Protein AF-A0A7S4SN49-F1 (afdb_monomer_lite)

Sequence (552 aa):
RKALPMAQGAEEVRGGGGTASRRRGAMGKAAPLRKKTCARKAKRVRNAGQGALKGPVGSDGYFSGRSQPSATVRGKREAAAALRKGSLVLEVEGHFLQVPLRQRLKFLDACPGRTTAAAERYDGYKGSGNLKEALSAGALPDDLYYDVKKGALAFVPKLVAKTARGPLPVSKWPPGVRVDDAPRPWWLPEDWAYGMKTTCKSKLKAYIAPNARIYYHRPVIEMIVQQQLGGLDGMVEWARAQISQGRDWSGRPLRTQSDARLFACLSKQERACLPEVEEFHFCVVSARRATERTGIRGIVNVQSRLVAAGARPRWYVDEASVEDYRRLGLDAVAGGRLTPSRNRALADAQRRGKACVQISDDISRWEYHKGNLQELSGIDANEKLRQANEAARSKDRIVVSPVAAARFLLAKMRAAEGRPRLGGVFPTGNAALSLLTEAVSTQGFILGDFFVHDRSPCRFDESMTLKEDYDFTCSHLAEHGAVLRCNRLIIHVAHETNSGGAVSVRDSKGNKERENIAILMRKWPGVFRPHGTRGSEQVLMRWPGRAACRGA

Structure (mmCIF, N/CA/C/O backbone):
data_AF-A0A7S4SN49-F1
#
_entry.id   AF-A0A7S4SN49-F1
#
loop_
_atom_site.group_PDB
_atom_site.id
_atom_site.type_symbol
_atom_site.label_atom_id
_atom_site.label_alt_id
_atom_site.label_comp_id
_atom_site.label_asym_id
_atom_site.label_entity_id
_atom_site.label_seq_id
_atom_site.pdbx_PDB_ins_code
_atom_site.Cartn_x
_atom_site.Cartn_y
_atom_site.Cartn_z
_atom_site.occupancy
_atom_site.B_iso_or_equiv
_atom_site.auth_seq_id
_atom_site.auth_comp_id
_atom_site.auth_asym_id
_atom_site.auth_atom_id
_atom_site.pdbx_PDB_model_num
ATOM 1 N N . ARG A 1 1 ? -48.901 -7.423 55.757 1.00 39.66 1 ARG A N 1
ATOM 2 C CA . ARG A 1 1 ? -47.589 -7.912 56.247 1.00 39.66 1 ARG A CA 1
ATOM 3 C C . ARG A 1 1 ? -46.543 -6.888 55.809 1.00 39.66 1 ARG A C 1
ATOM 5 O O . ARG A 1 1 ? -46.437 -6.664 54.617 1.00 39.66 1 ARG A O 1
ATOM 12 N N . LYS A 1 2 ? -45.961 -6.212 56.815 1.00 36.50 2 LYS A N 1
ATOM 13 C CA . LYS A 1 2 ? -44.822 -5.260 56.891 1.00 36.50 2 LYS A CA 1
ATOM 14 C C . LYS A 1 2 ? -44.144 -4.873 55.557 1.00 36.50 2 LYS A C 1
ATOM 16 O O . LYS A 1 2 ? -43.709 -5.760 54.842 1.00 36.50 2 LYS A O 1
ATOM 21 N N . ALA A 1 3 ? -44.164 -3.611 55.120 1.00 30.80 3 ALA A N 1
ATOM 22 C CA . ALA A 1 3 ? -43.539 -2.383 55.663 1.00 30.80 3 ALA A CA 1
ATOM 23 C C . ALA A 1 3 ? -42.054 -2.203 55.253 1.00 30.80 3 ALA A C 1
ATOM 25 O O . ALA A 1 3 ? -41.205 -3.015 55.603 1.00 30.80 3 ALA A O 1
ATOM 26 N N . LEU A 1 4 ? -41.817 -1.103 54.519 1.00 35.59 4 LEU A N 1
ATOM 27 C CA . LEU A 1 4 ? -40.585 -0.301 54.307 1.00 35.59 4 LEU A CA 1
ATOM 28 C C . LEU A 1 4 ? -39.790 -0.047 55.627 1.00 35.59 4 LEU A C 1
ATOM 30 O O . LEU A 1 4 ? -40.409 -0.257 56.674 1.00 35.59 4 LEU A O 1
ATOM 34 N N . PRO A 1 5 ? -38.517 0.464 55.656 1.00 53.94 5 PRO A N 1
ATOM 35 C CA . PRO A 1 5 ? -38.106 1.690 54.937 1.00 53.94 5 PRO A CA 1
ATOM 36 C C . PRO A 1 5 ? -36.611 1.982 54.600 1.00 53.94 5 PRO A C 1
ATOM 38 O O . PRO A 1 5 ? -35.677 1.316 55.025 1.00 53.94 5 PRO A O 1
ATOM 41 N N . MET A 1 6 ? -36.483 3.045 53.788 1.00 34.06 6 MET A N 1
ATOM 42 C CA . MET A 1 6 ? -35.529 4.179 53.714 1.00 34.06 6 MET A CA 1
ATOM 43 C C . MET A 1 6 ? -34.197 4.225 54.496 1.00 34.06 6 MET A C 1
ATOM 45 O O . MET A 1 6 ? -34.177 4.016 55.702 1.00 34.06 6 MET A O 1
ATOM 49 N N . ALA A 1 7 ? -33.166 4.763 53.818 1.00 29.58 7 ALA A N 1
ATOM 50 C CA . ALA A 1 7 ? -32.324 5.932 54.191 1.00 29.58 7 ALA A CA 1
ATOM 51 C C . ALA A 1 7 ? -31.452 6.293 52.952 1.00 29.58 7 ALA A C 1
ATOM 53 O O . ALA A 1 7 ? -30.871 5.389 52.361 1.00 29.58 7 ALA A O 1
ATOM 54 N N . GLN A 1 8 ? -31.501 7.469 52.306 1.00 31.17 8 GLN A N 1
ATOM 55 C CA . GLN A 1 8 ? -31.096 8.843 52.678 1.00 31.17 8 GLN A CA 1
ATOM 56 C C . GLN A 1 8 ? -29.626 9.024 53.106 1.00 31.17 8 GLN A C 1
ATOM 58 O O . GLN A 1 8 ? -29.191 8.426 54.082 1.00 31.17 8 GLN A O 1
ATOM 63 N N . GLY A 1 9 ? -28.920 9.947 52.430 1.00 28.75 9 GLY A N 1
ATOM 64 C CA . GLY A 1 9 ? -27.740 10.628 52.978 1.00 28.75 9 GLY A CA 1
ATOM 65 C C . GLY A 1 9 ? -26.791 11.281 51.959 1.00 28.75 9 GLY A C 1
ATOM 66 O O . GLY A 1 9 ? -26.112 10.563 51.237 1.00 28.75 9 GLY A O 1
ATOM 67 N N . ALA A 1 10 ? -26.687 12.618 52.041 1.00 29.94 10 ALA A N 1
ATOM 68 C CA . ALA A 1 10 ? -25.580 13.504 51.631 1.00 29.94 10 ALA A CA 1
ATOM 69 C C . ALA A 1 10 ? -25.472 13.951 50.150 1.00 29.94 10 ALA A C 1
ATOM 71 O O . ALA A 1 10 ? -25.530 13.146 49.232 1.00 29.94 10 ALA A O 1
ATOM 72 N N . GLU A 1 11 ? -25.225 15.220 49.813 1.00 29.44 11 GLU A N 1
ATOM 73 C CA . GLU A 1 11 ? -25.285 16.499 50.536 1.00 29.44 11 GLU A CA 1
ATOM 74 C C . GLU A 1 11 ? -25.153 17.602 49.470 1.00 29.44 11 GLU A C 1
ATOM 76 O O . GLU A 1 11 ? -24.360 17.490 48.533 1.00 29.44 11 GLU A O 1
ATOM 81 N N . GLU A 1 12 ? -25.960 18.649 49.590 1.00 31.64 12 GLU A N 1
ATOM 82 C CA . GLU A 1 12 ? -25.947 19.834 48.739 1.00 31.64 12 GLU A CA 1
ATOM 83 C C . GLU A 1 12 ? -25.031 20.875 49.398 1.00 31.64 12 GLU A C 1
ATOM 85 O O . GLU A 1 12 ? -25.283 21.287 50.527 1.00 31.64 12 GLU A O 1
ATOM 90 N N . VAL A 1 13 ? -23.979 21.328 48.709 1.00 35.12 13 VAL A N 1
ATOM 91 C CA . VAL A 1 13 ? -23.191 22.495 49.141 1.00 35.12 13 VAL A CA 1
ATOM 92 C C . VAL A 1 13 ? -23.372 23.611 48.120 1.00 35.12 13 VAL A C 1
ATOM 94 O O . VAL A 1 13 ? -22.760 23.625 47.051 1.00 35.12 13 VAL A O 1
ATOM 97 N N . ARG A 1 14 ? -24.226 24.572 48.478 1.00 37.81 14 ARG A N 1
ATOM 98 C CA . ARG A 1 14 ? -24.186 25.947 47.969 1.00 37.81 14 ARG A CA 1
ATOM 99 C C . ARG A 1 14 ? -23.348 26.799 48.918 1.00 37.81 14 ARG A C 1
ATOM 101 O O . ARG A 1 14 ? -23.506 26.701 50.129 1.00 37.81 14 ARG A O 1
ATOM 108 N N . GLY A 1 15 ? -22.583 27.732 48.355 1.00 32.38 15 GLY A N 1
ATOM 109 C CA . GLY A 1 15 ? -22.153 28.943 49.057 1.00 32.38 15 GLY A CA 1
ATOM 110 C C . GLY A 1 15 ? -20.682 29.289 48.856 1.00 32.38 15 GLY A C 1
ATOM 111 O O . GLY A 1 15 ? -19.806 28.505 49.194 1.00 32.38 15 GLY A O 1
ATOM 112 N N . GLY A 1 16 ? -20.414 30.495 48.348 1.00 30.14 16 GLY A N 1
ATOM 113 C CA . GLY A 1 16 ? -19.070 31.071 48.383 1.00 30.14 16 GLY A CA 1
ATOM 114 C C . GLY A 1 16 ? -18.789 32.085 47.284 1.00 30.14 16 GLY A C 1
ATOM 115 O O . GLY A 1 16 ? -17.977 31.828 46.403 1.00 30.14 16 GLY A O 1
ATOM 116 N N . GLY A 1 17 ? -19.454 33.242 47.335 1.00 35.50 17 GLY A N 1
ATOM 117 C CA . GLY A 1 17 ? -19.004 34.423 46.603 1.00 35.50 17 GLY A CA 1
ATOM 118 C C . GLY A 1 17 ? -17.641 34.886 47.125 1.00 35.50 17 GLY A C 1
ATOM 119 O O . GLY A 1 17 ? -17.405 34.907 48.329 1.00 35.50 17 GLY A O 1
ATOM 120 N N . GLY A 1 18 ? -16.748 35.261 46.210 1.00 31.27 18 GLY A N 1
ATOM 121 C CA . GLY A 1 18 ? -15.423 35.782 46.527 1.00 31.27 18 GLY A CA 1
ATOM 122 C C . GLY A 1 18 ? -14.966 36.777 45.470 1.00 31.27 18 GLY A C 1
ATOM 123 O O . GLY A 1 18 ? -14.407 36.410 44.442 1.00 31.27 18 GLY A O 1
ATOM 124 N N . THR A 1 19 ? -15.221 38.054 45.729 1.00 41.03 19 THR A N 1
ATOM 125 C CA . THR A 1 19 ? -14.595 39.201 45.069 1.00 41.03 19 THR A CA 1
ATOM 126 C C . THR A 1 19 ? -13.130 39.327 45.492 1.00 41.03 19 THR A C 1
ATOM 128 O O . THR A 1 19 ? -12.854 39.492 46.676 1.00 41.03 19 THR A O 1
ATOM 131 N N . ALA A 1 20 ? -12.196 39.344 44.539 1.00 37.38 20 ALA A N 1
ATOM 132 C CA . ALA A 1 20 ? -10.854 39.917 44.701 1.00 37.38 20 ALA A CA 1
ATOM 133 C C . ALA A 1 20 ? -10.285 40.206 43.298 1.00 37.38 20 ALA A C 1
ATOM 135 O O . ALA A 1 20 ? -10.139 39.314 42.475 1.00 37.38 20 ALA A O 1
ATOM 136 N N . SER A 1 21 ? -10.182 41.471 42.896 1.00 34.88 21 SER A N 1
ATOM 137 C CA . SER A 1 21 ? -9.066 42.376 43.205 1.00 34.88 21 SER A CA 1
ATOM 138 C C . SER A 1 21 ? -7.905 42.236 42.214 1.00 34.88 21 SER A C 1
ATOM 140 O O . SER A 1 21 ? -7.250 41.207 42.078 1.00 34.88 21 SER A O 1
ATOM 142 N N . ARG A 1 22 ? -7.680 43.349 41.512 1.00 42.28 22 ARG A N 1
ATOM 143 C CA . ARG A 1 22 ? -6.592 43.646 40.580 1.00 42.28 22 ARG A CA 1
ATOM 144 C C . ARG A 1 22 ? -5.221 43.272 41.156 1.00 42.28 22 ARG A C 1
ATOM 146 O O . ARG A 1 22 ? -4.823 43.830 42.172 1.00 42.28 22 ARG A O 1
ATOM 153 N N . ARG A 1 23 ? -4.407 42.548 40.382 1.00 37.03 23 ARG A N 1
ATOM 154 C CA . ARG A 1 23 ? -2.955 42.797 40.315 1.00 37.03 23 ARG A CA 1
ATOM 155 C C . ARG A 1 23 ? -2.460 42.682 38.875 1.00 37.03 23 ARG A C 1
ATOM 157 O O . ARG A 1 23 ? -2.399 41.603 38.298 1.00 37.03 23 ARG A O 1
ATOM 164 N N . ARG A 1 24 ? -2.105 43.837 38.303 1.00 40.19 24 ARG A N 1
ATOM 165 C CA . ARG A 1 24 ? -1.254 43.951 37.114 1.00 40.19 24 ARG A CA 1
ATOM 166 C C . ARG A 1 24 ? 0.154 43.515 37.526 1.00 40.19 24 ARG A C 1
ATOM 168 O O . ARG A 1 24 ? 0.798 44.214 38.301 1.00 40.19 24 ARG A O 1
ATOM 175 N N . GLY A 1 25 ? 0.599 42.360 37.040 1.00 34.06 25 GLY A N 1
ATOM 176 C CA . GLY A 1 25 ? 1.992 41.920 37.110 1.00 34.06 25 GLY A CA 1
ATOM 177 C C . GLY A 1 25 ? 2.716 42.307 35.824 1.00 34.06 25 GLY A C 1
ATOM 178 O O . GLY A 1 25 ? 2.260 41.980 34.731 1.00 34.06 25 GLY A O 1
ATOM 179 N N . ALA A 1 26 ? 3.800 43.062 35.970 1.00 35.34 26 ALA A N 1
ATOM 180 C CA . ALA A 1 26 ? 4.599 43.629 34.897 1.00 35.34 26 ALA A CA 1
ATOM 181 C C . ALA A 1 26 ? 5.241 42.560 33.993 1.00 35.34 26 ALA A C 1
ATOM 183 O O . ALA A 1 26 ? 5.747 41.541 34.459 1.00 35.34 26 ALA A O 1
ATOM 184 N N . MET A 1 27 ? 5.257 42.841 32.686 1.00 35.19 27 MET A N 1
ATOM 185 C CA . MET A 1 27 ? 6.006 42.083 31.687 1.00 35.19 27 MET A CA 1
ATOM 186 C C . MET A 1 27 ? 7.514 42.245 31.923 1.00 35.19 27 MET A C 1
ATOM 188 O O . MET A 1 27 ? 8.086 43.304 31.660 1.00 35.19 27 MET A O 1
ATOM 192 N N . GLY A 1 28 ? 8.165 41.176 32.377 1.00 34.31 28 GLY A N 1
ATOM 193 C CA . GLY A 1 28 ? 9.614 41.027 32.301 1.00 34.31 28 GLY A CA 1
ATOM 194 C C . GLY A 1 28 ? 10.038 40.773 30.855 1.00 34.31 28 GLY A C 1
ATOM 195 O O . GLY A 1 28 ? 9.666 39.766 30.255 1.00 34.31 28 GLY A O 1
ATOM 196 N N . LYS A 1 29 ? 10.811 41.703 30.286 1.00 36.75 29 LYS A N 1
ATOM 197 C CA . LYS A 1 29 ? 11.462 41.571 28.977 1.00 36.75 29 LYS A CA 1
ATOM 198 C C . LYS A 1 29 ? 12.466 40.412 29.019 1.00 36.75 29 LYS A C 1
ATOM 200 O O . LYS A 1 29 ? 13.492 40.508 29.684 1.00 36.75 29 LYS A O 1
ATOM 205 N N . ALA A 1 30 ? 12.186 39.338 28.284 1.00 34.72 30 ALA A N 1
ATOM 206 C CA . ALA A 1 30 ? 13.151 38.277 28.027 1.00 34.72 30 ALA A CA 1
ATOM 207 C C . ALA A 1 30 ? 14.162 38.729 26.958 1.00 34.72 30 ALA A C 1
ATOM 209 O O . ALA A 1 30 ? 13.791 39.167 25.868 1.00 34.72 30 ALA A O 1
ATOM 210 N N . ALA A 1 31 ? 15.447 38.634 27.298 1.00 38.81 31 ALA A N 1
ATOM 211 C CA . ALA A 1 31 ? 16.576 38.946 26.431 1.00 38.81 31 ALA A CA 1
ATOM 212 C C . ALA A 1 31 ? 16.693 37.953 25.252 1.00 38.81 31 ALA A C 1
ATOM 214 O O . ALA A 1 31 ? 16.413 36.762 25.418 1.00 38.81 31 ALA A O 1
ATOM 215 N N . PRO A 1 32 ? 17.147 38.391 24.063 1.00 42.78 32 PRO A N 1
ATOM 216 C CA . PRO A 1 32 ? 17.299 37.503 22.920 1.00 42.78 32 PRO A CA 1
ATOM 217 C C . PRO A 1 32 ? 18.538 36.604 23.057 1.00 42.78 32 PRO A C 1
ATOM 219 O O . PRO A 1 32 ? 19.678 37.064 23.158 1.00 42.78 32 PRO A O 1
ATOM 222 N N . LEU A 1 33 ? 18.298 35.293 22.993 1.00 36.16 33 LEU A N 1
ATOM 223 C CA . LEU A 1 33 ? 19.307 34.245 22.848 1.00 36.16 33 LEU A CA 1
ATOM 224 C C . LEU A 1 33 ? 20.132 34.460 21.568 1.00 36.16 33 LEU A C 1
ATOM 226 O O . LEU A 1 33 ? 19.634 34.371 20.444 1.00 36.16 33 LEU A O 1
ATOM 230 N N . ARG A 1 34 ? 21.430 34.715 21.762 1.00 34.09 34 ARG A N 1
ATOM 231 C CA . ARG A 1 34 ? 22.459 34.789 20.717 1.00 34.09 34 ARG A CA 1
ATOM 232 C C . ARG A 1 34 ? 22.509 33.484 19.912 1.00 34.09 34 ARG A C 1
ATOM 234 O O . ARG A 1 34 ? 22.936 32.446 20.416 1.00 34.09 34 ARG A O 1
ATOM 241 N N . LYS A 1 35 ? 22.160 33.560 18.624 1.00 34.56 35 LYS A N 1
ATOM 242 C CA . LYS A 1 35 ? 22.461 32.526 17.623 1.00 34.56 35 LYS A CA 1
ATOM 243 C C . LYS A 1 35 ? 23.980 32.456 17.418 1.00 34.56 35 LYS A C 1
ATOM 245 O O . LYS A 1 35 ? 24.569 33.355 16.826 1.00 34.56 35 LYS A O 1
ATOM 250 N N . LYS A 1 36 ? 24.622 31.384 17.892 1.00 34.47 36 LYS A N 1
ATOM 251 C CA . LYS A 1 36 ? 25.997 31.032 17.503 1.00 34.47 36 LYS A CA 1
ATOM 252 C C . LYS A 1 36 ? 25.964 30.420 16.101 1.00 34.47 36 LYS A C 1
ATOM 254 O O . LYS A 1 36 ? 25.663 29.243 15.932 1.00 34.47 36 LYS A O 1
ATOM 259 N N . THR A 1 37 ? 26.260 31.227 15.088 1.00 33.75 37 THR A N 1
ATOM 260 C CA . THR A 1 37 ? 26.555 30.762 13.729 1.00 33.75 37 THR A CA 1
ATOM 261 C C . THR A 1 37 ? 27.936 30.111 13.698 1.00 33.75 37 THR A C 1
ATOM 263 O O . THR A 1 37 ? 28.945 30.749 13.993 1.00 33.75 37 THR A O 1
ATOM 266 N N . CYS A 1 38 ? 27.982 28.831 13.336 1.00 33.41 38 CYS A N 1
ATOM 267 C CA . CYS A 1 38 ? 29.216 28.088 13.112 1.00 33.41 38 CYS A CA 1
ATOM 268 C C . CYS A 1 38 ? 29.771 28.455 11.722 1.00 33.41 38 CYS A C 1
ATOM 270 O O . CYS A 1 38 ? 29.391 27.869 10.710 1.00 33.41 38 CYS A O 1
ATOM 272 N N . ALA A 1 39 ? 30.632 29.473 11.664 1.00 33.97 39 ALA A N 1
ATOM 273 C CA . ALA A 1 39 ? 31.365 29.845 10.458 1.00 33.97 39 ALA A CA 1
ATOM 274 C C . ALA A 1 39 ? 32.551 28.885 10.261 1.00 33.97 39 ALA A C 1
ATOM 276 O O . ALA A 1 39 ? 33.547 28.935 10.985 1.00 33.97 39 ALA A O 1
ATOM 277 N N . ARG A 1 40 ? 32.451 27.991 9.271 1.00 35.12 40 ARG A N 1
ATOM 278 C CA . ARG A 1 40 ? 33.588 27.192 8.797 1.00 35.12 40 ARG A CA 1
ATOM 279 C C . ARG A 1 40 ? 34.549 28.099 8.023 1.00 35.12 40 ARG A C 1
ATOM 281 O O . ARG A 1 40 ? 34.202 28.635 6.976 1.00 35.12 40 ARG A O 1
ATOM 288 N N . LYS A 1 41 ? 35.767 28.240 8.555 1.00 33.47 41 LYS A N 1
ATOM 289 C CA . LYS A 1 41 ? 36.932 28.869 7.915 1.00 33.47 41 LYS A CA 1
ATOM 290 C C . LYS A 1 41 ? 37.214 28.222 6.552 1.00 33.47 41 LYS A C 1
ATOM 292 O O . LYS A 1 41 ? 37.669 27.083 6.494 1.00 33.47 41 LYS A O 1
ATOM 297 N N . ALA A 1 42 ? 37.018 28.976 5.474 1.00 35.94 42 ALA A N 1
ATOM 298 C CA . ALA A 1 42 ? 37.644 28.710 4.185 1.00 35.94 42 ALA A CA 1
ATOM 299 C C . ALA A 1 42 ? 39.086 29.239 4.234 1.00 35.94 42 ALA A C 1
ATOM 301 O O . ALA A 1 42 ? 39.317 30.448 4.258 1.00 35.94 42 ALA A O 1
ATOM 302 N N . LYS A 1 43 ? 40.065 28.333 4.304 1.00 34.50 43 LYS A N 1
ATOM 303 C CA . LYS A 1 43 ? 41.488 28.680 4.234 1.00 34.50 43 LYS A CA 1
ATOM 304 C C . LYS A 1 43 ? 41.891 28.749 2.761 1.00 34.50 43 LYS A C 1
ATOM 306 O O . LYS A 1 43 ? 42.047 27.730 2.097 1.00 34.50 43 LYS A O 1
ATOM 311 N N . ARG A 1 44 ? 42.014 29.978 2.263 1.00 34.84 44 ARG A N 1
ATOM 312 C CA . ARG A 1 44 ? 42.629 30.336 0.981 1.00 34.84 44 ARG A CA 1
ATOM 313 C C . ARG A 1 44 ? 44.133 30.051 1.100 1.00 34.84 44 ARG A C 1
ATOM 315 O O . ARG A 1 44 ? 44.786 30.649 1.951 1.00 34.84 44 ARG A O 1
ATOM 322 N N . VAL A 1 45 ? 44.675 29.154 0.280 1.00 34.62 45 VAL A N 1
ATOM 323 C CA . VAL A 1 45 ? 46.127 28.990 0.092 1.00 34.62 45 VAL A CA 1
ATOM 324 C C . VAL A 1 45 ? 46.433 29.343 -1.358 1.00 34.62 45 VAL A C 1
ATOM 326 O O . VAL A 1 45 ? 45.790 28.837 -2.275 1.00 34.62 45 VAL A O 1
ATOM 329 N N . ARG A 1 46 ? 47.346 30.303 -1.527 1.00 32.94 46 ARG A N 1
ATOM 330 C CA . ARG A 1 46 ? 47.862 30.788 -2.810 1.00 32.94 46 ARG A CA 1
ATOM 331 C C . ARG A 1 46 ? 48.924 29.827 -3.354 1.00 32.94 46 ARG A C 1
ATOM 333 O O . ARG A 1 46 ? 49.618 29.172 -2.585 1.00 32.94 46 ARG A O 1
ATOM 340 N N . ASN A 1 47 ? 49.021 29.819 -4.681 1.00 37.09 47 ASN A N 1
ATOM 341 C CA . ASN A 1 47 ? 50.022 29.159 -5.517 1.00 37.09 47 ASN A CA 1
ATOM 342 C C . ASN A 1 47 ? 51.472 29.380 -5.065 1.00 37.09 47 ASN A C 1
ATOM 344 O O . ASN A 1 47 ? 51.849 30.514 -4.776 1.00 37.09 47 ASN A O 1
ATOM 348 N N . ALA A 1 48 ? 52.289 28.332 -5.193 1.00 32.44 48 ALA A N 1
ATOM 349 C CA . ALA A 1 48 ? 53.678 28.420 -5.640 1.00 32.44 48 ALA A CA 1
ATOM 350 C C . ALA A 1 48 ? 54.156 27.045 -6.149 1.00 32.44 48 ALA A C 1
ATOM 352 O O . ALA A 1 48 ? 53.829 26.026 -5.547 1.00 32.44 48 ALA A O 1
ATOM 353 N N . GLY A 1 49 ? 54.976 27.042 -7.204 1.00 30.22 49 GLY A N 1
ATOM 354 C CA . GLY A 1 49 ? 56.035 26.040 -7.370 1.00 30.22 49 GLY A CA 1
ATOM 355 C C . GLY A 1 49 ? 55.807 24.931 -8.395 1.00 30.22 49 GLY A C 1
ATOM 356 O O . GLY A 1 49 ? 55.200 23.909 -8.100 1.00 30.22 49 GLY A O 1
ATOM 357 N N . GLN A 1 50 ? 56.395 25.120 -9.577 1.00 37.66 50 GLN A N 1
ATOM 358 C CA . GLN A 1 50 ? 56.760 24.069 -10.526 1.00 37.66 50 GLN A CA 1
ATOM 359 C C . GLN A 1 50 ? 57.643 22.998 -9.863 1.00 37.66 50 GLN A C 1
ATOM 361 O O . GLN A 1 50 ? 58.517 23.316 -9.061 1.00 37.66 50 GLN A O 1
ATOM 366 N N . GLY A 1 51 ? 57.467 21.740 -10.268 1.00 29.16 51 GLY A N 1
ATOM 367 C CA . GLY A 1 51 ? 58.357 20.640 -9.906 1.00 29.16 51 GLY A CA 1
ATOM 368 C C . GLY A 1 51 ? 58.028 19.397 -10.721 1.00 29.16 51 GLY A C 1
ATOM 369 O O . GLY A 1 51 ? 57.066 18.691 -10.433 1.00 29.16 51 GLY A O 1
ATOM 370 N N . ALA A 1 52 ? 58.803 19.165 -11.778 1.00 42.34 52 ALA A N 1
ATOM 371 C CA . ALA A 1 52 ? 58.716 17.984 -12.620 1.00 42.34 52 ALA A CA 1
ATOM 372 C C . ALA A 1 52 ? 59.114 16.727 -11.831 1.00 42.34 52 ALA A C 1
ATOM 374 O O . ALA A 1 52 ? 60.236 16.633 -11.344 1.00 42.34 52 ALA A O 1
ATOM 375 N N . LEU A 1 53 ? 58.223 15.735 -11.771 1.00 30.19 53 LEU A N 1
ATOM 376 C CA . LEU A 1 53 ? 58.563 14.365 -11.393 1.00 30.19 53 LEU A CA 1
ATOM 377 C C . LEU A 1 53 ? 57.895 13.396 -12.371 1.00 30.19 53 LEU A C 1
ATOM 379 O O . LEU A 1 53 ? 56.673 13.262 -12.423 1.00 30.19 53 LEU A O 1
ATOM 383 N N . LYS A 1 54 ? 58.738 12.737 -13.171 1.00 43.25 54 LYS A N 1
ATOM 384 C CA . LYS A 1 54 ? 58.393 11.562 -13.971 1.00 43.25 54 LYS A CA 1
ATOM 385 C C . LYS A 1 54 ? 58.081 10.405 -13.013 1.00 43.25 54 LYS A C 1
ATOM 387 O O . LYS A 1 54 ? 58.948 9.996 -12.249 1.00 43.25 54 LYS A O 1
ATOM 392 N N . GLY A 1 55 ? 56.857 9.885 -13.079 1.00 31.27 55 GLY A N 1
ATOM 393 C CA . GLY A 1 55 ? 56.403 8.650 -12.429 1.00 31.27 55 GLY A CA 1
ATOM 394 C C . GLY A 1 55 ? 55.748 7.714 -13.456 1.00 31.27 55 GLY A C 1
ATOM 395 O O . GLY A 1 55 ? 55.404 8.171 -14.546 1.00 31.27 55 GLY A O 1
ATOM 396 N N . PRO A 1 56 ? 55.635 6.409 -13.161 1.00 31.38 56 PRO A N 1
ATOM 397 C CA . PRO A 1 56 ? 55.711 5.338 -14.150 1.00 31.38 56 PRO A CA 1
ATOM 398 C C . PRO A 1 56 ? 54.469 5.228 -15.036 1.00 31.38 56 PRO A C 1
ATOM 400 O O . PRO A 1 56 ? 53.338 5.474 -14.618 1.00 31.38 56 PRO A O 1
ATOM 403 N N . VAL A 1 57 ? 54.714 4.793 -16.272 1.00 38.09 57 VAL A N 1
ATOM 404 C CA . VAL A 1 57 ? 53.712 4.425 -17.272 1.00 38.09 57 VAL A CA 1
ATOM 405 C C . VAL A 1 57 ? 52.877 3.263 -16.726 1.00 38.09 57 VAL A C 1
ATOM 407 O O . VAL A 1 57 ? 53.276 2.104 -16.792 1.00 38.09 57 VAL A O 1
ATOM 410 N N . GLY A 1 58 ? 51.719 3.590 -16.155 1.00 30.69 58 GLY A N 1
ATOM 411 C CA . GLY A 1 58 ? 50.689 2.632 -15.776 1.00 30.69 58 GLY A CA 1
ATOM 412 C C . GLY A 1 58 ? 49.907 2.193 -17.009 1.00 30.69 58 GLY A C 1
ATOM 413 O O . GLY A 1 58 ? 49.059 2.924 -17.519 1.00 30.69 58 GLY A O 1
ATOM 414 N N . SER A 1 59 ? 50.217 1.000 -17.501 1.00 46.47 59 SER A N 1
ATOM 415 C CA . SER A 1 59 ? 49.460 0.287 -18.520 1.00 46.47 59 SER A CA 1
ATOM 416 C C . SER A 1 59 ? 48.130 -0.205 -17.946 1.00 46.47 59 SER A C 1
ATOM 418 O O . SER A 1 59 ? 48.104 -1.247 -17.309 1.00 46.47 59 SER A O 1
ATOM 420 N N . ASP A 1 60 ? 47.039 0.517 -18.192 1.00 35.59 60 ASP A N 1
ATOM 421 C CA . ASP A 1 60 ? 45.687 -0.050 -18.238 1.00 35.59 60 ASP A CA 1
ATOM 422 C C . ASP A 1 60 ? 44.804 0.846 -19.115 1.00 35.59 60 ASP A C 1
ATOM 424 O O . ASP A 1 60 ? 44.407 1.955 -18.754 1.00 35.59 60 ASP A O 1
ATOM 428 N N . GLY A 1 61 ? 44.578 0.378 -20.345 1.00 33.53 61 GLY A N 1
ATOM 429 C CA . GLY A 1 61 ? 43.941 1.128 -21.422 1.00 33.53 61 GLY A CA 1
ATOM 430 C C . GLY A 1 61 ? 42.468 1.428 -21.155 1.00 33.53 61 GLY A C 1
ATOM 431 O O . GLY A 1 61 ? 41.606 0.565 -21.314 1.00 33.53 61 GLY A O 1
ATOM 432 N N . TYR A 1 62 ? 42.177 2.684 -20.830 1.00 36.78 62 TYR A N 1
ATOM 433 C CA . TYR A 1 62 ? 40.846 3.269 -20.946 1.00 36.78 62 TYR A CA 1
ATOM 434 C C . TYR A 1 62 ? 40.596 3.684 -22.403 1.00 36.78 62 TYR A C 1
ATOM 436 O O . TYR A 1 62 ? 41.387 4.421 -22.990 1.00 36.78 62 TYR A O 1
ATOM 444 N N . PHE A 1 63 ? 39.474 3.248 -22.980 1.00 43.16 63 PHE A N 1
ATOM 445 C CA . PHE A 1 63 ? 38.959 3.798 -24.235 1.00 43.16 63 PHE A CA 1
ATOM 446 C C . PHE A 1 63 ? 38.369 5.183 -23.942 1.00 43.16 63 PHE A C 1
ATOM 448 O O . PHE A 1 63 ? 37.198 5.308 -23.584 1.00 43.16 63 PHE A O 1
ATOM 455 N N . SER A 1 64 ? 39.181 6.235 -24.046 1.00 36.66 64 SER A N 1
ATOM 456 C CA . SER A 1 64 ? 38.628 7.563 -24.305 1.00 36.66 64 SER A CA 1
ATOM 457 C C . SER A 1 64 ? 37.993 7.522 -25.700 1.00 36.66 64 SER A C 1
ATOM 459 O O . SER A 1 64 ? 38.516 6.866 -26.598 1.00 36.66 64 SER A O 1
ATOM 461 N N . GLY A 1 65 ? 36.833 8.159 -25.885 1.00 41.06 65 GLY A N 1
ATOM 462 C CA . GLY A 1 65 ? 36.010 8.092 -27.109 1.00 41.06 65 GLY A CA 1
ATOM 463 C C . GLY A 1 65 ? 36.627 8.718 -28.370 1.00 41.06 65 GLY A C 1
ATOM 464 O O . GLY A 1 65 ? 35.909 9.314 -29.166 1.00 41.06 65 GLY A O 1
ATOM 465 N N . ARG A 1 66 ? 37.952 8.651 -28.529 1.00 44.34 66 ARG A N 1
ATOM 466 C CA . ARG A 1 66 ? 38.714 9.141 -29.682 1.00 44.34 66 ARG A CA 1
ATOM 467 C C . ARG A 1 66 ? 39.610 8.079 -30.328 1.00 44.34 66 ARG A C 1
ATOM 469 O O . ARG A 1 66 ? 40.161 8.358 -31.384 1.00 44.34 66 ARG A O 1
ATOM 476 N N . SER A 1 67 ? 39.765 6.894 -29.738 1.00 48.81 67 SER A N 1
ATOM 477 C CA . SER A 1 67 ? 40.681 5.862 -30.241 1.00 48.81 67 SER A CA 1
ATOM 478 C C . SER A 1 67 ? 39.934 4.591 -30.646 1.00 48.81 67 SER A C 1
ATOM 480 O O . SER A 1 67 ? 39.349 3.907 -29.806 1.00 48.81 67 SER A O 1
ATOM 482 N N . GLN A 1 68 ? 40.013 4.246 -31.934 1.00 54.72 68 GLN A N 1
ATOM 483 C CA . GLN A 1 68 ? 39.622 2.935 -32.457 1.00 54.72 68 GLN A CA 1
ATOM 484 C C . GLN A 1 68 ? 40.371 1.794 -31.728 1.00 54.72 68 GLN A C 1
ATOM 486 O O . GLN A 1 68 ? 41.435 2.030 -31.144 1.00 54.72 68 GLN A O 1
ATOM 491 N N . PRO A 1 69 ? 39.916 0.525 -31.792 1.00 53.50 69 PRO A N 1
ATOM 492 C CA . PRO A 1 69 ? 40.652 -0.613 -31.236 1.00 53.50 69 PRO A CA 1
ATOM 493 C C . PRO A 1 69 ? 42.060 -0.682 -31.831 1.00 53.50 69 PRO A C 1
ATOM 495 O O . PRO A 1 69 ? 43.025 -0.967 -31.120 1.00 53.50 69 PRO A O 1
ATOM 498 N N . SER A 1 70 ? 42.188 -0.316 -33.109 1.00 54.53 70 SER A N 1
ATOM 499 C CA . SER A 1 70 ? 43.443 -0.192 -33.854 1.00 54.53 70 SER A CA 1
ATOM 500 C C . SER A 1 70 ? 44.446 0.796 -33.239 1.00 54.53 70 SER A C 1
ATOM 502 O O . SER A 1 70 ? 45.637 0.693 -33.525 1.00 54.53 70 SER A O 1
ATOM 504 N N . ALA A 1 71 ? 44.026 1.702 -32.353 1.00 58.53 71 ALA A N 1
ATOM 505 C CA . ALA A 1 71 ? 44.917 2.632 -31.659 1.00 58.53 71 ALA A CA 1
ATOM 506 C C . ALA A 1 71 ? 45.598 2.017 -30.421 1.00 58.53 71 ALA A C 1
ATOM 508 O O . ALA A 1 71 ? 46.552 2.585 -29.895 1.00 58.53 71 ALA A O 1
ATOM 509 N N . THR A 1 72 ? 45.153 0.843 -29.956 1.00 64.25 72 THR A N 1
ATOM 510 C CA . THR A 1 72 ? 45.761 0.130 -28.820 1.00 64.25 72 THR A CA 1
ATOM 511 C C . THR A 1 72 ? 46.431 -1.161 -29.288 1.00 64.25 72 THR A C 1
ATOM 513 O O . THR A 1 72 ? 45.937 -1.837 -30.189 1.00 64.25 72 THR A O 1
ATOM 516 N N . VAL A 1 73 ? 47.540 -1.566 -28.655 1.00 66.94 73 VAL A N 1
ATOM 517 C CA . VAL A 1 73 ? 48.232 -2.834 -28.984 1.00 66.94 73 VAL A CA 1
ATOM 518 C C . VAL A 1 73 ? 47.275 -4.031 -28.896 1.00 66.94 73 VAL A C 1
ATOM 520 O O . VAL A 1 73 ? 47.306 -4.928 -29.741 1.00 66.94 73 VAL A O 1
ATOM 523 N N . ARG A 1 74 ? 46.379 -4.020 -27.901 1.00 62.53 74 ARG A N 1
ATOM 524 C CA . ARG A 1 74 ? 45.353 -5.048 -27.708 1.00 62.53 74 ARG A CA 1
ATOM 5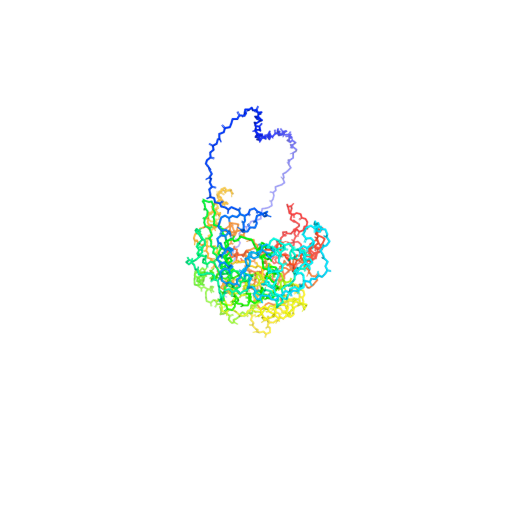25 C C . ARG A 1 74 ? 44.342 -5.075 -28.856 1.00 62.53 74 ARG A C 1
ATOM 527 O O . ARG A 1 74 ? 44.123 -6.138 -29.430 1.00 62.53 74 ARG A O 1
ATOM 534 N N . GLY A 1 75 ? 43.777 -3.932 -29.235 1.00 69.69 75 GLY A N 1
ATOM 535 C CA . GLY A 1 75 ? 42.795 -3.894 -30.316 1.00 69.69 75 GLY A CA 1
ATOM 536 C C . GLY A 1 75 ? 43.404 -4.129 -31.706 1.00 69.69 75 GLY A C 1
ATOM 537 O O . GLY A 1 75 ? 42.736 -4.722 -32.546 1.00 69.69 75 GLY A O 1
ATOM 538 N N . LYS A 1 76 ? 44.695 -3.823 -31.934 1.00 74.75 76 LYS A N 1
ATOM 539 C CA . LYS A 1 76 ? 45.427 -4.277 -33.138 1.00 74.75 76 LYS A CA 1
ATOM 540 C C . LYS A 1 76 ? 45.492 -5.804 -33.232 1.00 74.75 76 LYS A C 1
ATOM 542 O O . LYS A 1 76 ? 45.258 -6.363 -34.302 1.00 74.75 76 LYS A O 1
ATOM 547 N N . ARG A 1 77 ? 45.776 -6.496 -32.120 1.00 74.50 77 ARG A N 1
ATOM 548 C CA . ARG A 1 77 ? 45.793 -7.972 -32.075 1.00 74.50 77 ARG A CA 1
ATOM 549 C C . ARG A 1 77 ? 44.405 -8.567 -32.309 1.00 74.50 77 ARG A C 1
ATOM 551 O O . ARG A 1 77 ? 44.286 -9.532 -33.061 1.00 74.50 77 ARG A O 1
ATOM 558 N N . GLU A 1 78 ? 43.372 -7.992 -31.695 1.00 70.56 78 GLU A N 1
ATOM 559 C CA . GLU A 1 78 ? 41.979 -8.429 -31.863 1.00 70.56 78 GLU A CA 1
ATOM 560 C C . GLU A 1 78 ? 41.489 -8.207 -33.307 1.00 70.56 78 GLU A C 1
ATOM 562 O O . GLU A 1 78 ? 40.913 -9.120 -33.900 1.00 70.56 78 GLU A O 1
ATOM 567 N N . ALA A 1 79 ? 41.814 -7.064 -33.921 1.00 74.50 79 ALA A N 1
ATOM 568 C CA . ALA A 1 79 ? 41.504 -6.775 -35.322 1.00 74.50 79 ALA A CA 1
ATOM 569 C C . ALA A 1 79 ? 42.239 -7.718 -36.293 1.00 74.50 79 ALA A C 1
ATOM 571 O O . ALA A 1 79 ? 41.618 -8.285 -37.191 1.00 74.50 79 ALA A O 1
ATOM 572 N N . ALA A 1 80 ? 43.535 -7.969 -36.079 1.00 79.19 80 ALA A N 1
ATOM 573 C CA . ALA A 1 80 ? 44.301 -8.919 -36.889 1.00 79.19 80 ALA A CA 1
ATOM 574 C C . ALA A 1 80 ? 43.769 -10.358 -36.755 1.00 79.19 80 ALA A C 1
ATOM 576 O O . ALA A 1 80 ? 43.699 -11.104 -37.732 1.00 79.19 80 ALA A O 1
ATOM 577 N N . ALA A 1 81 ? 43.359 -10.761 -35.548 1.00 78.00 81 ALA A N 1
ATOM 578 C CA . ALA A 1 81 ? 42.740 -12.061 -35.321 1.00 78.00 81 ALA A CA 1
ATOM 579 C C . ALA A 1 81 ? 41.364 -12.182 -35.995 1.00 78.00 81 ALA A C 1
ATOM 581 O O . ALA A 1 81 ? 41.051 -13.248 -36.524 1.00 78.00 81 ALA A O 1
ATOM 582 N N . ALA A 1 82 ? 40.561 -11.114 -36.002 1.00 77.62 82 ALA A N 1
ATOM 583 C CA . ALA A 1 82 ? 39.286 -11.077 -36.711 1.00 77.62 82 ALA A CA 1
ATOM 584 C C . ALA A 1 82 ? 39.480 -11.194 -38.229 1.00 77.62 82 ALA A C 1
ATOM 586 O O . ALA A 1 82 ? 38.786 -11.997 -38.859 1.00 77.62 82 ALA A O 1
ATOM 587 N N . LEU A 1 83 ? 40.464 -10.481 -38.793 1.00 83.00 83 LEU A N 1
ATOM 588 C CA . LEU A 1 83 ? 40.791 -10.532 -40.223 1.00 83.00 83 LEU A CA 1
ATOM 589 C C . LEU A 1 83 ? 41.170 -11.947 -40.663 1.00 83.00 83 LEU A C 1
ATOM 591 O O . LEU A 1 83 ? 40.601 -12.460 -41.625 1.00 83.00 83 LEU A O 1
ATOM 595 N N . ARG A 1 84 ? 42.025 -12.637 -39.894 1.00 86.62 84 ARG A N 1
ATOM 596 C CA . ARG A 1 84 ? 42.361 -14.054 -40.141 1.00 86.62 84 ARG A CA 1
ATOM 597 C C . ARG A 1 84 ? 41.147 -14.989 -40.108 1.00 86.62 84 ARG A C 1
ATOM 599 O O . ARG A 1 84 ? 41.172 -16.036 -40.740 1.00 86.62 84 ARG A O 1
ATOM 606 N N . LYS A 1 85 ? 40.085 -14.621 -39.386 1.00 84.56 85 LYS A N 1
ATOM 607 C CA . LYS A 1 85 ? 38.824 -15.376 -39.288 1.00 84.56 85 LYS A CA 1
ATOM 608 C C . LYS A 1 85 ? 37.779 -14.954 -40.331 1.00 84.56 85 LYS A C 1
ATOM 610 O O . LYS A 1 85 ? 36.617 -15.332 -40.206 1.00 84.56 85 LYS A O 1
ATOM 615 N N . GLY A 1 86 ? 38.156 -14.154 -41.331 1.00 89.12 86 GLY A N 1
ATOM 616 C CA . GLY A 1 86 ? 37.231 -13.676 -42.360 1.00 89.12 86 GLY A CA 1
ATOM 617 C C . GLY A 1 86 ? 36.224 -12.650 -41.836 1.00 89.12 86 GLY A C 1
ATOM 618 O O . GLY A 1 86 ? 35.066 -12.633 -42.259 1.00 89.12 86 GLY A O 1
ATOM 619 N N . SER A 1 87 ? 36.642 -11.798 -40.898 1.00 88.50 87 SER A N 1
ATOM 620 C CA . SER A 1 87 ? 35.809 -10.746 -40.303 1.00 88.50 87 SER A CA 1
ATOM 621 C C . SER A 1 87 ? 36.601 -9.466 -40.032 1.00 88.50 87 SER A C 1
ATOM 623 O O . SER A 1 87 ? 37.821 -9.494 -39.948 1.00 88.50 87 SER A O 1
ATOM 625 N N . LEU A 1 88 ? 35.916 -8.342 -39.863 1.00 87.06 88 LEU A N 1
ATOM 626 C CA . LEU A 1 88 ? 36.495 -7.054 -39.495 1.00 87.06 88 LEU A CA 1
ATOM 627 C C . LEU A 1 88 ? 35.893 -6.597 -38.167 1.00 87.06 88 LEU A C 1
ATOM 629 O O . LEU A 1 88 ? 34.706 -6.802 -37.930 1.00 87.06 88 LEU A O 1
ATOM 633 N N . VAL A 1 89 ? 36.688 -5.976 -37.300 1.00 81.81 89 VAL A N 1
ATOM 634 C CA . VAL A 1 89 ? 36.148 -5.301 -36.114 1.00 81.81 89 VAL A CA 1
ATOM 635 C C . VAL A 1 89 ? 35.844 -3.860 -36.498 1.00 81.81 89 VAL A C 1
ATOM 637 O O . VAL A 1 89 ? 36.768 -3.101 -36.774 1.00 81.81 89 VAL A O 1
ATOM 640 N N . LEU A 1 90 ? 34.563 -3.501 -36.526 1.00 82.12 90 LEU A N 1
ATOM 641 C CA . LEU A 1 90 ? 34.094 -2.145 -36.803 1.00 82.12 90 LEU A CA 1
ATOM 642 C C . LEU A 1 90 ? 33.447 -1.560 -35.558 1.00 82.12 90 LEU A C 1
ATOM 644 O O . LEU A 1 90 ? 32.738 -2.261 -34.841 1.00 82.12 90 LEU A O 1
ATOM 648 N N . GLU A 1 91 ? 33.659 -0.273 -35.314 1.00 74.75 91 GLU A N 1
ATOM 649 C CA . GLU A 1 91 ? 32.803 0.461 -34.392 1.00 74.75 91 GLU A CA 1
ATOM 650 C C . GLU A 1 91 ? 31.502 0.823 -35.118 1.00 74.75 91 GLU A C 1
ATOM 652 O O . GLU A 1 91 ? 31.521 1.386 -36.204 1.00 74.75 91 GLU A O 1
ATOM 657 N N . VAL A 1 92 ? 30.358 0.476 -34.555 1.00 73.75 92 VAL A N 1
ATOM 658 C CA . VAL A 1 92 ? 29.038 0.821 -35.084 1.00 73.75 92 VAL A CA 1
ATOM 659 C C . VAL A 1 92 ? 28.277 1.414 -33.915 1.00 73.75 92 VAL A C 1
ATOM 661 O O . VAL A 1 92 ? 28.072 0.734 -32.912 1.00 73.75 92 VAL A O 1
ATOM 664 N N . GLU A 1 93 ? 27.966 2.709 -33.999 1.00 66.75 93 GLU A N 1
ATOM 665 C CA . GLU A 1 93 ? 27.202 3.432 -32.969 1.00 66.75 93 GLU A CA 1
ATOM 666 C C . GLU A 1 93 ? 27.795 3.282 -31.546 1.00 66.75 93 GLU A C 1
ATOM 668 O O . GLU A 1 93 ? 27.077 3.166 -30.558 1.00 66.75 93 GLU A O 1
ATOM 673 N N . GLY A 1 94 ? 29.131 3.269 -31.431 1.00 62.06 94 GLY A N 1
ATOM 674 C CA . GLY A 1 94 ? 29.853 3.132 -30.156 1.00 62.06 94 GLY A CA 1
ATOM 675 C C . GLY A 1 94 ? 30.149 1.688 -29.717 1.00 62.06 94 GLY A C 1
ATOM 676 O O . GLY A 1 94 ? 30.705 1.470 -28.635 1.00 62.06 94 GLY A O 1
ATOM 677 N N . HIS A 1 95 ? 29.822 0.693 -30.547 1.00 58.81 95 HIS A N 1
ATOM 678 C CA . HIS A 1 95 ? 30.060 -0.728 -30.281 1.00 58.81 95 HIS A CA 1
ATOM 679 C C . HIS A 1 95 ? 31.074 -1.335 -31.238 1.00 58.81 95 HIS A C 1
ATOM 681 O O . HIS A 1 95 ? 30.896 -1.262 -32.445 1.00 58.81 95 HIS A O 1
ATOM 687 N N . PHE A 1 96 ? 32.088 -2.026 -30.716 1.00 74.31 96 PHE A N 1
ATOM 688 C CA . PHE A 1 96 ? 32.976 -2.837 -31.549 1.00 74.31 96 PHE A CA 1
ATOM 689 C C . PHE A 1 96 ? 32.298 -4.162 -31.895 1.00 74.31 96 PHE A C 1
ATOM 691 O O . PHE A 1 96 ? 32.156 -5.040 -31.040 1.00 74.31 96 PHE A O 1
ATOM 698 N N . LEU A 1 97 ? 31.867 -4.289 -33.145 1.00 74.88 97 LEU A N 1
ATOM 699 C CA . LEU A 1 97 ? 31.229 -5.475 -33.694 1.00 74.88 97 LEU A CA 1
ATOM 700 C C . LEU A 1 97 ? 32.210 -6.218 -34.594 1.00 74.88 97 LEU A C 1
ATOM 702 O O . LEU A 1 97 ? 32.880 -5.624 -35.435 1.00 74.88 97 LEU A O 1
ATOM 706 N N . GLN A 1 98 ? 32.265 -7.539 -34.436 1.00 81.94 98 GLN A N 1
ATOM 707 C CA . GLN A 1 98 ? 32.949 -8.414 -35.378 1.00 81.94 98 GLN A CA 1
ATOM 708 C C . GLN A 1 98 ? 32.007 -8.685 -36.558 1.00 81.94 98 GLN A C 1
ATOM 710 O O . GLN A 1 98 ? 31.072 -9.479 -36.457 1.00 81.94 98 GLN A O 1
ATOM 715 N N . VAL A 1 99 ? 32.247 -7.998 -37.669 1.00 82.88 99 VAL A N 1
ATOM 716 C CA . VAL A 1 99 ? 31.433 -8.035 -38.883 1.00 82.88 99 VAL A CA 1
ATOM 717 C C . VAL A 1 99 ? 32.049 -9.024 -39.876 1.00 82.88 99 VAL A C 1
ATOM 719 O O . VAL A 1 99 ? 33.213 -8.865 -40.244 1.00 82.88 99 VAL A O 1
ATOM 722 N N . PRO A 1 100 ? 31.331 -10.068 -40.326 1.00 87.56 100 PRO A N 1
ATOM 723 C CA . PRO A 1 100 ? 31.844 -10.976 -41.349 1.00 87.56 100 PRO A CA 1
ATOM 724 C C . PRO A 1 100 ? 32.207 -10.220 -42.632 1.00 87.56 100 PRO A C 1
ATOM 726 O O . PRO A 1 100 ? 31.443 -9.367 -43.071 1.00 87.56 100 PRO A O 1
ATOM 729 N N . LEU A 1 101 ? 33.309 -10.576 -43.297 1.00 91.38 101 LEU A N 1
ATOM 730 C CA . LEU A 1 101 ? 33.699 -9.937 -44.565 1.00 91.38 101 LEU A CA 1
ATOM 731 C C . LEU A 1 101 ? 32.643 -10.125 -45.672 1.00 91.38 101 LEU A C 1
ATOM 733 O O . LEU A 1 101 ? 32.520 -9.307 -46.572 1.00 91.38 101 LEU A O 1
ATOM 737 N N . ARG A 1 102 ? 31.824 -11.175 -45.575 1.00 90.56 102 ARG A N 1
ATOM 738 C CA . ARG A 1 102 ? 30.681 -11.425 -46.469 1.00 90.56 102 ARG A CA 1
ATOM 739 C C . ARG A 1 102 ? 29.420 -10.608 -46.148 1.00 90.56 102 ARG A C 1
ATOM 741 O O . ARG A 1 102 ? 28.394 -10.821 -46.785 1.00 90.56 102 ARG A O 1
ATOM 748 N N . GLN A 1 103 ? 29.439 -9.760 -45.118 1.00 92.69 103 GLN A N 1
ATOM 749 C CA . GLN A 1 103 ? 28.288 -8.937 -44.749 1.00 92.69 103 GLN A CA 1
ATOM 750 C C . GLN A 1 103 ? 27.950 -7.996 -45.908 1.00 92.69 103 GLN A C 1
ATOM 752 O O . GLN A 1 103 ? 28.820 -7.233 -46.333 1.00 92.69 103 GLN A O 1
ATOM 757 N N . ARG A 1 104 ? 26.704 -8.038 -46.407 1.00 92.56 104 ARG A N 1
ATOM 758 C CA . ARG A 1 104 ? 26.310 -7.156 -47.511 1.00 92.56 104 ARG A CA 1
ATOM 759 C C . ARG A 1 104 ? 26.163 -5.728 -47.018 1.00 92.56 104 ARG A C 1
ATOM 761 O O . ARG A 1 104 ? 25.725 -5.488 -45.884 1.00 92.56 104 ARG A O 1
ATOM 768 N N . LEU A 1 105 ? 26.520 -4.813 -47.902 1.00 92.94 105 LEU A N 1
ATOM 769 C CA . LEU A 1 105 ? 26.543 -3.380 -47.678 1.00 92.94 105 LEU A CA 1
ATOM 770 C C . LEU A 1 105 ? 25.542 -2.696 -48.612 1.00 92.94 105 LEU A C 1
ATOM 772 O O . LEU A 1 105 ? 25.249 -3.190 -49.700 1.00 92.94 105 LEU A O 1
ATOM 776 N N . LYS A 1 106 ? 25.011 -1.562 -48.168 1.00 92.88 106 LYS A N 1
ATOM 777 C CA . LYS A 1 106 ? 24.275 -0.608 -48.992 1.00 92.88 106 LYS A CA 1
ATOM 778 C C . LYS A 1 106 ? 24.788 0.784 -48.655 1.00 92.88 106 LYS A C 1
ATOM 780 O O . LYS A 1 106 ? 24.581 1.252 -47.536 1.00 92.88 106 LYS A O 1
ATOM 785 N N . PHE A 1 107 ? 25.440 1.422 -49.615 1.00 90.81 107 PHE A N 1
ATOM 786 C CA . PHE A 1 107 ? 25.833 2.820 -49.504 1.00 90.81 107 PHE A CA 1
ATOM 787 C C . PHE A 1 107 ? 24.628 3.707 -49.838 1.00 90.81 107 PHE A C 1
ATOM 789 O O . PHE A 1 107 ? 23.845 3.395 -50.736 1.00 90.81 107 PHE A O 1
ATOM 796 N N . LEU A 1 108 ? 24.418 4.748 -49.038 1.00 85.38 108 LEU A N 1
ATOM 797 C CA . LEU A 1 108 ? 23.305 5.685 -49.152 1.00 85.38 108 LEU A CA 1
ATOM 798 C C . LEU A 1 108 ? 23.917 7.016 -49.594 1.00 85.38 108 LEU A C 1
ATOM 800 O O . LEU A 1 108 ? 24.630 7.646 -48.818 1.00 85.38 108 LEU A O 1
ATOM 804 N N . ASP A 1 109 ? 23.734 7.378 -50.864 1.00 68.50 109 ASP A N 1
ATOM 805 C CA . ASP A 1 109 ? 24.408 8.510 -51.511 1.00 68.50 109 ASP A CA 1
ATOM 806 C C . ASP A 1 109 ? 24.189 9.837 -50.768 1.00 68.50 109 ASP A C 1
ATOM 808 O O . ASP A 1 109 ? 23.157 10.480 -50.931 1.00 68.50 109 ASP A O 1
ATOM 812 N N . ALA A 1 110 ? 25.168 10.222 -49.942 1.00 61.56 110 ALA A N 1
ATOM 813 C CA . ALA A 1 110 ? 25.563 11.587 -49.581 1.00 61.56 110 ALA A CA 1
ATOM 814 C C . ALA A 1 110 ? 26.497 11.538 -48.360 1.00 61.56 110 ALA A C 1
ATOM 816 O O . ALA A 1 110 ? 26.060 11.286 -47.240 1.00 61.56 110 ALA A O 1
ATOM 817 N N . CYS A 1 111 ? 27.779 11.860 -48.543 1.00 59.56 111 CYS A N 1
ATOM 818 C CA . CYS A 1 111 ? 28.682 12.126 -47.421 1.00 59.56 111 CYS A CA 1
ATOM 819 C C . CYS A 1 111 ? 29.273 13.539 -47.574 1.00 59.56 111 CYS A C 1
ATOM 821 O O . CYS A 1 111 ? 30.399 13.691 -48.054 1.00 59.56 111 CYS A O 1
ATOM 823 N N . PRO A 1 112 ? 28.510 14.603 -47.251 1.00 63.06 112 PRO A N 1
ATOM 824 C CA . PRO A 1 112 ? 29.005 15.969 -47.371 1.00 63.06 112 PRO A CA 1
ATOM 825 C C . PRO A 1 112 ? 30.173 16.207 -46.401 1.00 63.06 112 PRO A C 1
ATOM 827 O O . PRO A 1 112 ? 30.068 15.936 -45.204 1.00 63.06 112 PRO A O 1
ATOM 830 N N . GLY A 1 113 ? 31.286 16.737 -46.921 1.00 71.19 113 GLY A N 1
ATOM 831 C CA . GLY A 1 113 ? 32.409 17.229 -46.109 1.00 71.19 113 GLY A CA 1
ATOM 832 C C . GLY A 1 113 ? 33.609 16.289 -45.929 1.00 71.19 113 GLY A C 1
ATOM 833 O O . GLY A 1 113 ? 34.315 16.410 -44.926 1.00 71.19 113 GLY A O 1
ATOM 834 N N . ARG A 1 114 ? 33.874 15.363 -46.862 1.00 75.56 114 ARG A N 1
ATOM 835 C CA . ARG A 1 114 ? 35.151 14.621 -46.895 1.00 75.56 114 ARG A CA 1
ATOM 836 C C . ARG A 1 114 ? 36.290 15.490 -47.443 1.00 75.56 114 ARG A C 1
ATOM 838 O O . ARG A 1 114 ? 36.073 16.352 -48.288 1.00 75.56 114 ARG A O 1
ATOM 845 N N . THR A 1 115 ? 37.516 15.235 -46.984 1.00 76.44 115 THR A N 1
ATOM 846 C CA . THR A 1 115 ? 38.727 15.731 -47.660 1.00 76.44 115 THR A CA 1
ATOM 847 C C . THR A 1 115 ? 38.850 15.080 -49.041 1.00 76.44 115 THR A C 1
ATOM 849 O O . THR A 1 115 ? 38.334 13.978 -49.238 1.00 76.44 115 THR A O 1
ATOM 852 N N . THR A 1 116 ? 39.558 15.714 -49.981 1.00 77.50 116 THR A N 1
ATOM 853 C CA . THR A 1 116 ? 39.737 15.213 -51.360 1.00 77.50 116 THR A CA 1
ATOM 854 C C . THR A 1 116 ? 40.196 13.751 -51.396 1.00 77.50 116 THR A C 1
ATOM 856 O O . THR A 1 116 ? 39.525 12.916 -51.991 1.00 77.50 116 THR A O 1
ATOM 859 N N . ALA A 1 117 ? 41.222 13.386 -50.621 1.00 82.62 117 ALA A N 1
ATOM 860 C CA . ALA A 1 117 ? 41.726 12.008 -50.576 1.00 82.62 117 ALA A CA 1
ATOM 861 C C . ALA A 1 117 ? 40.738 10.982 -49.974 1.00 82.62 117 ALA A C 1
ATOM 863 O O . ALA A 1 117 ? 40.755 9.807 -50.337 1.00 82.62 117 ALA A O 1
ATOM 864 N N . ALA A 1 118 ? 39.896 11.378 -49.012 1.00 81.75 118 ALA A N 1
ATOM 865 C CA . ALA A 1 118 ? 38.885 10.482 -48.442 1.00 81.75 118 ALA A CA 1
ATOM 866 C C . ALA A 1 118 ? 37.658 10.351 -49.356 1.00 81.75 118 ALA A C 1
ATOM 868 O O . ALA A 1 118 ? 36.990 9.316 -49.334 1.00 81.75 118 ALA A O 1
ATOM 869 N N . ALA A 1 119 ? 37.350 11.391 -50.134 1.00 84.88 119 ALA A N 1
ATOM 870 C CA . ALA A 1 119 ? 36.308 11.365 -51.153 1.00 84.88 119 ALA A CA 1
ATOM 871 C C . ALA A 1 119 ? 36.701 10.439 -52.314 1.00 84.88 119 ALA A C 1
ATOM 873 O O . ALA A 1 119 ? 35.938 9.540 -52.645 1.00 84.88 119 ALA A O 1
ATOM 874 N N . GLU A 1 120 ? 37.931 10.554 -52.821 1.00 86.19 120 GLU A N 1
ATOM 875 C CA . GLU A 1 120 ? 38.455 9.672 -53.876 1.00 86.19 120 GLU A CA 1
ATOM 876 C C . GLU A 1 120 ? 38.402 8.190 -53.473 1.00 86.19 120 GLU A C 1
ATOM 878 O O . GLU A 1 120 ? 37.943 7.349 -54.244 1.00 86.19 120 GLU A O 1
ATOM 883 N N . ARG A 1 121 ? 38.792 7.854 -52.231 1.00 90.69 121 ARG A N 1
ATOM 884 C CA . ARG A 1 121 ? 38.654 6.475 -51.727 1.00 90.69 121 ARG A CA 1
ATOM 885 C C . ARG A 1 121 ? 37.197 6.028 -51.651 1.00 90.69 121 ARG A C 1
ATOM 887 O O . ARG A 1 121 ? 36.908 4.901 -52.036 1.00 90.69 121 ARG A O 1
ATOM 894 N N . TYR A 1 122 ? 36.294 6.887 -51.166 1.00 90.88 122 TYR A N 1
ATOM 895 C CA . TYR A 1 122 ? 34.859 6.578 -51.108 1.00 90.88 122 TYR A CA 1
ATOM 896 C C . TYR A 1 122 ? 34.312 6.194 -52.476 1.00 90.88 122 TYR A C 1
ATOM 898 O O . TYR A 1 122 ? 33.646 5.170 -52.608 1.00 90.88 122 TYR A O 1
ATOM 906 N N . ASP A 1 123 ? 34.632 6.991 -53.494 1.00 90.12 123 ASP A N 1
ATOM 907 C CA . ASP A 1 123 ? 34.186 6.746 -54.860 1.00 90.12 123 ASP A CA 1
ATOM 908 C C . ASP A 1 123 ? 34.704 5.413 -55.407 1.00 90.12 123 ASP A C 1
ATOM 910 O O . ASP A 1 123 ? 33.975 4.737 -56.133 1.00 90.12 123 ASP A O 1
ATOM 914 N N . GLY A 1 124 ? 35.898 4.990 -54.980 1.00 92.75 124 GLY A N 1
ATOM 915 C CA . GLY A 1 124 ? 36.462 3.682 -55.304 1.00 92.75 124 GLY A CA 1
ATOM 916 C C . GLY A 1 124 ? 35.685 2.496 -54.720 1.00 92.75 124 GLY A C 1
ATOM 917 O O . GLY A 1 124 ? 35.508 1.495 -55.412 1.00 92.75 124 GLY A O 1
ATOM 918 N N . TYR A 1 125 ? 35.184 2.585 -53.480 1.00 94.38 125 TYR A N 1
ATOM 919 C CA . TYR A 1 125 ? 34.544 1.439 -52.812 1.00 94.38 125 TYR A CA 1
ATOM 920 C C . TYR A 1 125 ? 33.019 1.504 -52.669 1.00 94.38 125 TYR A C 1
ATOM 922 O O . TYR A 1 125 ? 32.424 0.474 -52.342 1.00 94.38 125 TYR A O 1
ATOM 930 N N . LYS A 1 126 ? 32.354 2.642 -52.911 1.00 93.44 126 LYS A N 1
ATOM 931 C CA . LYS A 1 126 ? 30.893 2.798 -52.710 1.00 93.44 126 LYS A CA 1
ATOM 932 C C . LYS A 1 126 ? 30.027 1.849 -53.552 1.00 93.44 126 LYS A C 1
ATOM 934 O O . LYS A 1 126 ? 28.883 1.584 -53.196 1.00 93.44 126 LYS A O 1
ATOM 939 N N . GLY A 1 127 ? 30.570 1.310 -54.648 1.00 93.12 127 GLY A N 1
ATOM 940 C CA . GLY A 1 127 ? 29.917 0.291 -55.481 1.00 93.12 127 GLY A CA 1
ATOM 941 C C . GLY A 1 127 ? 29.996 -1.140 -54.929 1.00 93.12 127 GLY A C 1
ATOM 942 O O . GLY A 1 127 ? 29.436 -2.055 -55.526 1.00 93.12 127 GLY A O 1
ATOM 943 N N . SER A 1 128 ? 30.691 -1.356 -53.810 1.00 95.69 128 SER A N 1
ATOM 944 C CA . SER A 1 128 ? 30.921 -2.692 -53.249 1.00 95.69 128 SER A CA 1
ATOM 945 C C . SER A 1 128 ? 29.650 -3.282 -52.637 1.00 95.69 128 SER A C 1
ATOM 947 O O . SER A 1 128 ? 28.993 -2.654 -51.805 1.00 95.69 128 SER A O 1
ATOM 949 N N . GLY A 1 129 ? 29.331 -4.530 -52.984 1.00 92.88 129 GLY A N 1
ATOM 950 C CA . GLY A 1 129 ? 28.152 -5.240 -52.488 1.00 92.88 129 GLY A CA 1
ATOM 951 C C . GLY A 1 129 ? 28.343 -5.855 -51.099 1.00 92.88 129 GLY A C 1
ATOM 952 O O . GLY A 1 129 ? 27.361 -6.184 -50.424 1.00 92.88 129 GLY A O 1
ATOM 953 N N . ASN A 1 130 ? 29.588 -6.017 -50.643 1.00 94.88 130 ASN A N 1
ATOM 954 C CA . ASN A 1 130 ? 29.925 -6.508 -49.307 1.00 94.88 130 ASN A CA 1
ATOM 955 C C . ASN A 1 130 ? 31.229 -5.911 -48.752 1.00 94.88 130 ASN A C 1
ATOM 957 O O . ASN A 1 130 ? 31.968 -5.195 -49.423 1.00 94.88 130 ASN A O 1
ATOM 961 N N . LEU A 1 131 ? 31.504 -6.219 -47.484 1.00 92.38 131 LEU A N 1
ATOM 962 C CA . LEU A 1 131 ? 32.644 -5.679 -46.748 1.00 92.38 131 LEU A CA 1
ATOM 963 C C . LEU A 1 131 ? 34.007 -6.117 -47.305 1.00 92.38 131 LEU A C 1
ATOM 965 O O . LEU A 1 131 ? 34.953 -5.336 -47.270 1.00 92.38 131 LEU A O 1
ATOM 969 N N . LYS A 1 132 ? 34.117 -7.344 -47.827 1.00 94.62 132 LYS A N 1
ATOM 970 C CA . LYS A 1 132 ? 35.340 -7.846 -48.466 1.00 94.62 132 LYS A CA 1
ATOM 971 C C . LYS A 1 132 ? 35.676 -7.013 -49.699 1.00 94.62 132 LYS A C 1
ATOM 973 O O . LYS A 1 132 ? 36.808 -6.565 -49.828 1.00 94.62 132 LYS A O 1
ATOM 978 N N . GLU A 1 133 ? 34.686 -6.809 -50.562 1.00 95.44 133 GLU A N 1
ATOM 979 C CA . GLU A 1 133 ? 34.814 -6.014 -51.786 1.00 95.44 133 GLU A CA 1
ATOM 980 C C . GLU A 1 133 ? 35.216 -4.575 -51.471 1.00 95.44 133 GLU A C 1
ATOM 982 O O . GLU A 1 133 ? 36.155 -4.073 -52.079 1.00 95.44 133 GLU A O 1
ATOM 987 N N . ALA A 1 134 ? 34.609 -3.960 -50.450 1.00 95.00 134 ALA A N 1
ATOM 988 C CA . ALA A 1 134 ? 34.949 -2.595 -50.058 1.00 95.00 134 ALA A CA 1
ATOM 989 C C . ALA A 1 134 ? 36.418 -2.457 -49.628 1.00 95.00 134 ALA A C 1
ATOM 991 O O . ALA A 1 134 ? 37.110 -1.545 -50.077 1.00 95.00 134 ALA A O 1
ATOM 992 N N . LEU A 1 135 ? 36.924 -3.385 -48.805 1.00 93.56 135 LEU A N 1
ATOM 993 C CA . LEU A 1 135 ? 38.337 -3.397 -48.404 1.00 93.56 135 LEU A CA 1
ATOM 994 C C . LEU A 1 135 ? 39.268 -3.633 -49.603 1.00 93.56 135 LEU A C 1
ATOM 996 O O . LEU A 1 135 ? 40.310 -2.991 -49.705 1.00 93.56 135 LEU A O 1
ATOM 1000 N N . SER A 1 136 ? 38.895 -4.533 -50.519 1.00 93.94 136 SER A N 1
ATOM 1001 C CA . SER A 1 136 ? 39.649 -4.785 -51.754 1.00 93.94 136 SER A CA 1
ATOM 1002 C C . SER A 1 136 ? 39.662 -3.580 -52.699 1.00 93.94 136 SER A C 1
ATOM 1004 O O . SER A 1 136 ? 40.659 -3.366 -53.379 1.00 93.94 136 SER A O 1
ATOM 1006 N N . ALA A 1 137 ? 38.603 -2.771 -52.695 1.00 94.19 137 ALA A N 1
ATOM 1007 C CA . ALA A 1 137 ? 38.497 -1.514 -53.432 1.00 94.19 137 ALA A CA 1
ATOM 1008 C C . ALA A 1 137 ? 39.183 -0.324 -52.724 1.00 94.19 137 ALA A C 1
ATOM 1010 O O . ALA A 1 137 ? 39.028 0.823 -53.137 1.00 94.19 137 ALA A O 1
ATOM 1011 N N . GLY A 1 138 ? 39.950 -0.582 -51.658 1.00 94.12 138 GLY A N 1
ATOM 1012 C CA . GLY A 1 138 ? 40.768 0.425 -50.981 1.00 94.12 138 GLY A CA 1
ATOM 1013 C C . GLY A 1 138 ? 40.110 1.106 -49.779 1.00 94.12 138 GLY A C 1
ATOM 1014 O O . GLY A 1 138 ? 40.673 2.072 -49.264 1.00 94.12 138 GLY A O 1
ATOM 1015 N N . ALA A 1 139 ? 38.957 0.626 -49.295 1.00 92.50 139 ALA A N 1
ATOM 1016 C CA . ALA A 1 139 ? 38.373 1.135 -48.055 1.00 92.50 139 ALA A CA 1
ATOM 1017 C C . ALA A 1 139 ? 39.284 0.843 -46.855 1.00 92.50 139 ALA A C 1
ATOM 1019 O O . ALA A 1 139 ? 39.667 -0.305 -46.611 1.00 92.50 139 ALA A O 1
ATOM 1020 N N . LEU A 1 140 ? 39.572 1.862 -46.046 1.00 92.38 140 LEU A N 1
ATOM 1021 C CA . LEU A 1 140 ? 40.196 1.663 -44.741 1.00 92.38 140 LEU A CA 1
ATOM 1022 C C . LEU A 1 140 ? 39.121 1.371 -43.677 1.00 92.38 140 LEU A C 1
ATOM 1024 O O . LEU A 1 140 ? 37.989 1.849 -43.793 1.00 92.38 140 LEU A O 1
ATOM 1028 N N . PRO A 1 141 ? 39.450 0.649 -42.587 1.00 87.50 141 PRO A N 1
ATOM 1029 C CA . PRO A 1 141 ? 38.522 0.455 -41.468 1.00 87.50 141 PRO A CA 1
ATOM 1030 C C . PRO A 1 141 ? 37.973 1.771 -40.891 1.00 87.50 141 PRO A C 1
ATOM 1032 O O . PRO A 1 141 ? 36.806 1.835 -40.503 1.00 87.50 141 PRO A O 1
ATOM 1035 N N . ASP A 1 142 ? 38.792 2.827 -40.884 1.00 85.56 142 ASP A N 1
ATOM 1036 C CA . ASP A 1 142 ? 38.390 4.167 -40.442 1.00 85.56 142 ASP A CA 1
ATOM 1037 C C . ASP A 1 142 ? 37.374 4.813 -41.392 1.00 85.56 142 ASP A C 1
ATOM 1039 O O . ASP A 1 142 ? 36.460 5.500 -40.932 1.00 85.56 142 ASP A O 1
ATOM 1043 N N . ASP A 1 143 ? 37.487 4.552 -42.698 1.00 89.56 143 ASP A N 1
ATOM 1044 C CA . ASP A 1 143 ? 36.548 5.067 -43.691 1.00 89.56 143 ASP A CA 1
ATOM 1045 C C . ASP A 1 143 ? 35.161 4.414 -43.501 1.00 89.56 143 ASP A C 1
ATOM 1047 O O . ASP A 1 143 ? 34.143 5.101 -43.441 1.00 89.56 143 ASP A O 1
ATOM 1051 N N . LEU A 1 144 ? 35.125 3.092 -43.296 1.00 91.19 144 LEU A N 1
ATOM 1052 C CA . LEU A 1 144 ? 33.888 2.334 -43.063 1.00 91.19 144 LEU A CA 1
ATOM 1053 C C . LEU A 1 144 ? 33.210 2.710 -41.738 1.00 91.19 144 LEU A C 1
ATOM 1055 O O . LEU A 1 144 ? 31.987 2.825 -41.675 1.00 91.19 144 LEU A O 1
ATOM 1059 N N . TYR A 1 145 ? 33.997 2.930 -40.679 1.00 87.00 145 TYR A N 1
ATOM 1060 C CA . TYR A 1 145 ? 33.489 3.477 -39.418 1.00 87.00 145 TYR A CA 1
ATOM 1061 C C . TYR A 1 145 ? 32.824 4.837 -39.628 1.00 87.00 145 TYR A C 1
ATOM 1063 O O . TYR A 1 145 ? 31.714 5.077 -39.144 1.00 87.00 145 TYR A O 1
ATOM 1071 N N . TYR A 1 146 ? 33.515 5.726 -40.342 1.00 88.31 146 TYR A N 1
ATOM 1072 C CA . TYR A 1 146 ? 33.019 7.060 -40.634 1.00 88.31 146 TYR A CA 1
ATOM 1073 C C . TYR A 1 146 ? 31.692 6.999 -41.399 1.00 88.31 146 TYR A C 1
ATOM 1075 O O . TYR A 1 146 ? 30.750 7.691 -41.014 1.00 88.31 146 TYR A O 1
ATOM 1083 N N . ASP A 1 147 ? 31.573 6.126 -42.402 1.00 89.38 147 ASP A N 1
ATOM 1084 C CA . ASP A 1 147 ? 30.346 5.996 -43.194 1.00 89.38 147 ASP A CA 1
ATOM 1085 C C . ASP A 1 147 ? 29.160 5.450 -42.417 1.00 89.38 147 ASP A C 1
ATOM 1087 O O . ASP A 1 147 ? 28.053 5.976 -42.545 1.00 89.38 147 ASP A O 1
ATOM 1091 N N . VAL A 1 148 ? 29.375 4.449 -41.564 1.00 86.25 148 VAL A N 1
ATOM 1092 C CA . VAL A 1 148 ? 28.318 3.966 -40.667 1.00 86.25 148 VAL A CA 1
ATOM 1093 C C . VAL A 1 148 ? 27.866 5.094 -39.740 1.00 86.25 148 VAL A C 1
ATOM 1095 O O . VAL A 1 148 ? 26.673 5.343 -39.585 1.00 86.25 148 VAL A O 1
ATOM 1098 N N . LYS A 1 149 ? 28.817 5.834 -39.159 1.00 84.38 149 LYS A N 1
ATOM 1099 C CA . LYS A 1 149 ? 28.537 6.937 -38.231 1.00 84.38 149 LYS A CA 1
ATOM 1100 C C . LYS A 1 149 ? 27.817 8.115 -38.888 1.00 84.38 149 LYS A C 1
ATOM 1102 O O . LYS A 1 149 ? 27.063 8.816 -38.217 1.00 84.38 149 LYS A O 1
ATOM 1107 N N . LYS A 1 150 ? 28.075 8.369 -40.170 1.00 87.81 150 LYS A N 1
ATOM 1108 C CA . LYS A 1 150 ? 27.435 9.437 -40.950 1.00 87.81 150 LYS A CA 1
ATOM 1109 C C . LYS A 1 150 ? 26.148 9.001 -41.643 1.00 87.81 150 LYS A C 1
ATOM 1111 O O . LYS A 1 150 ? 25.503 9.839 -42.259 1.00 87.81 150 LYS A O 1
ATOM 1116 N N . GLY A 1 151 ? 25.760 7.731 -41.520 1.00 86.25 151 GLY A N 1
ATOM 1117 C CA . GLY A 1 151 ? 24.588 7.185 -42.202 1.00 86.25 151 GLY A CA 1
ATOM 1118 C C . GLY A 1 151 ? 24.781 6.993 -43.711 1.00 86.25 151 GLY A C 1
ATOM 1119 O O . GLY A 1 151 ? 23.804 6.749 -44.407 1.00 86.25 151 GLY A O 1
ATOM 1120 N N . ALA A 1 152 ? 26.018 7.071 -44.212 1.00 88.75 152 ALA A N 1
ATOM 1121 C CA . ALA A 1 152 ? 26.363 6.832 -45.615 1.00 88.75 152 ALA A CA 1
ATOM 1122 C C . ALA A 1 152 ? 26.511 5.334 -45.942 1.00 88.75 152 ALA A C 1
ATOM 1124 O O . ALA A 1 152 ? 26.527 4.953 -47.110 1.00 88.75 152 ALA A O 1
ATOM 1125 N N . LEU A 1 153 ? 26.591 4.468 -44.925 1.00 90.19 153 LEU A N 1
ATOM 1126 C CA . LEU A 1 153 ? 26.683 3.014 -45.069 1.00 90.19 153 LEU A CA 1
ATOM 1127 C C . LEU A 1 153 ? 25.695 2.300 -44.140 1.00 90.19 153 LEU A C 1
ATOM 1129 O O . LEU A 1 153 ? 25.709 2.494 -42.926 1.00 90.19 153 LEU A O 1
ATOM 1133 N N . ALA A 1 154 ? 24.887 1.408 -44.713 1.00 88.50 154 ALA A N 1
ATOM 1134 C CA . ALA A 1 154 ? 23.995 0.500 -44.001 1.00 88.50 154 ALA A CA 1
ATOM 1135 C C . ALA A 1 154 ? 24.337 -0.974 -44.291 1.00 88.50 154 ALA A C 1
ATOM 1137 O O . ALA A 1 154 ? 24.785 -1.333 -45.379 1.00 88.50 154 ALA A O 1
ATOM 1138 N N . PHE A 1 155 ? 24.085 -1.858 -43.324 1.00 86.19 155 PHE A N 1
ATOM 1139 C CA . PHE A 1 155 ? 24.275 -3.307 -43.467 1.00 86.19 155 PHE A CA 1
ATOM 1140 C C . PHE A 1 155 ? 22.984 -4.002 -43.934 1.00 86.19 155 PHE A C 1
ATOM 1142 O O . PHE A 1 155 ? 21.903 -3.682 -43.437 1.00 86.19 155 PHE A O 1
ATOM 1149 N N . VAL A 1 156 ? 23.086 -4.977 -44.851 1.00 83.94 156 VAL A N 1
ATOM 1150 C CA . VAL A 1 156 ? 21.935 -5.714 -45.419 1.00 83.94 156 VAL A CA 1
ATOM 1151 C C . VAL A 1 156 ? 22.111 -7.245 -45.288 1.00 83.94 156 VAL A C 1
ATOM 1153 O O . VAL A 1 156 ? 23.040 -7.800 -45.869 1.00 83.94 156 VAL A O 1
ATOM 1156 N N . PRO A 1 157 ? 21.233 -7.979 -44.573 1.00 78.62 157 PRO A N 1
ATOM 1157 C CA . PRO A 1 157 ? 20.270 -7.474 -43.591 1.00 78.62 157 PRO A CA 1
ATOM 1158 C C . PRO A 1 157 ? 20.980 -6.713 -42.459 1.00 78.62 157 PRO A C 1
ATOM 1160 O O . PRO A 1 157 ? 22.197 -6.849 -42.289 1.00 78.62 157 PRO A O 1
ATOM 1163 N N . LYS A 1 158 ? 20.216 -5.915 -41.694 1.00 77.00 158 LYS A N 1
ATOM 1164 C CA . LYS A 1 158 ? 20.734 -5.160 -40.541 1.00 77.00 158 LYS A CA 1
ATOM 1165 C C . LYS A 1 158 ? 21.540 -6.109 -39.654 1.00 77.00 158 LYS A C 1
ATOM 1167 O O . LYS A 1 158 ? 21.104 -7.237 -39.425 1.00 77.00 158 LYS A O 1
ATOM 1172 N N . LEU A 1 159 ? 22.710 -5.670 -39.184 1.00 67.19 159 LEU A N 1
ATOM 1173 C CA . LEU A 1 159 ? 23.533 -6.466 -38.277 1.00 67.19 159 LEU A CA 1
ATOM 1174 C C . LEU A 1 159 ? 22.719 -6.800 -37.025 1.00 67.19 159 LEU A C 1
ATOM 1176 O O . LEU A 1 159 ? 22.574 -5.982 -36.122 1.00 67.19 159 LEU A O 1
ATOM 1180 N N . VAL A 1 160 ? 22.194 -8.020 -36.976 1.00 54.03 160 VAL A N 1
ATOM 1181 C CA . VAL A 1 160 ? 21.700 -8.611 -35.742 1.00 54.03 160 VAL A CA 1
ATOM 1182 C C . VAL A 1 160 ? 22.946 -9.154 -35.069 1.00 54.03 160 VAL A C 1
ATOM 1184 O O . VAL A 1 160 ? 23.531 -10.134 -35.538 1.00 54.03 160 VAL A O 1
ATOM 1187 N N . ALA A 1 161 ? 23.418 -8.482 -34.018 1.00 56.06 161 ALA A N 1
ATOM 1188 C CA . ALA A 1 161 ? 24.433 -9.071 -33.160 1.00 56.06 161 ALA A CA 1
ATOM 1189 C C . ALA A 1 161 ? 23.948 -10.486 -32.818 1.00 56.06 161 ALA A C 1
ATOM 1191 O O . ALA A 1 161 ? 22.815 -10.643 -32.366 1.00 56.06 161 ALA A O 1
ATOM 1192 N N . LYS A 1 162 ? 24.758 -11.522 -33.090 1.00 48.59 162 LYS A N 1
ATOM 1193 C CA . LYS A 1 162 ? 24.491 -12.860 -32.552 1.00 48.59 162 LYS A CA 1
ATOM 1194 C C . LYS A 1 162 ? 24.552 -12.720 -31.036 1.00 48.59 162 LYS A C 1
ATOM 1196 O O . LYS A 1 162 ? 25.625 -12.832 -30.445 1.00 48.59 162 LYS A O 1
ATOM 1201 N N . THR A 1 163 ? 23.420 -12.402 -30.429 1.00 50.00 163 THR A N 1
ATOM 1202 C CA . THR A 1 163 ? 23.241 -12.393 -28.992 1.00 50.00 163 THR A CA 1
ATOM 1203 C C . THR A 1 163 ? 23.554 -13.806 -28.528 1.00 50.00 163 THR A C 1
ATOM 1205 O O . THR A 1 163 ? 23.063 -14.800 -29.076 1.00 50.00 163 THR A O 1
ATOM 1208 N N . ALA A 1 164 ? 24.493 -13.919 -27.589 1.00 53.28 164 ALA A N 1
ATOM 1209 C CA . ALA A 1 164 ? 24.710 -15.179 -26.901 1.00 53.28 164 ALA A CA 1
ATOM 1210 C C . ALA A 1 164 ? 23.343 -15.649 -26.376 1.00 53.28 164 ALA A C 1
ATOM 1212 O O . ALA A 1 164 ? 22.564 -14.826 -25.902 1.00 53.28 164 ALA A O 1
ATOM 1213 N N . ARG A 1 165 ? 23.027 -16.948 -26.489 1.00 63.81 165 ARG A N 1
ATOM 1214 C CA . ARG A 1 165 ? 21.701 -17.521 -26.150 1.00 63.81 165 ARG A CA 1
ATOM 1215 C C . ARG A 1 165 ? 21.351 -17.472 -24.647 1.00 63.81 165 ARG A C 1
ATOM 1217 O O . ARG A 1 165 ? 20.577 -18.287 -24.164 1.00 63.81 165 ARG A O 1
ATOM 1224 N N . GLY A 1 166 ? 21.940 -16.557 -23.890 1.00 79.44 166 GLY A N 1
ATOM 1225 C CA . GLY A 1 166 ? 21.691 -16.372 -22.474 1.00 79.44 166 GLY A CA 1
ATOM 1226 C C . GLY A 1 166 ? 22.700 -15.421 -21.834 1.00 79.44 166 GLY A C 1
ATOM 1227 O O . GLY A 1 166 ? 23.693 -15.041 -22.467 1.00 79.44 166 GLY A O 1
ATOM 1228 N N . PRO A 1 167 ? 22.457 -15.048 -20.569 1.00 89.44 167 PRO A N 1
ATOM 1229 C CA . PRO A 1 167 ? 23.362 -14.207 -19.809 1.00 89.44 167 PRO A CA 1
ATOM 1230 C C . PRO A 1 167 ? 24.742 -14.855 -19.691 1.00 89.44 167 PRO A C 1
ATOM 1232 O O . PRO A 1 167 ? 24.882 -16.076 -19.585 1.00 89.44 167 PRO A O 1
ATOM 1235 N N . LEU A 1 168 ? 25.778 -14.017 -19.683 1.00 91.06 168 LEU A N 1
ATOM 1236 C CA . LEU A 1 168 ? 27.160 -14.450 -19.511 1.00 91.06 168 LEU A CA 1
ATOM 1237 C C . LEU A 1 168 ? 27.297 -15.321 -18.236 1.00 91.06 168 LEU A C 1
ATOM 1239 O O . LEU A 1 168 ? 26.824 -14.894 -17.177 1.00 91.06 168 LEU A O 1
ATOM 1243 N N . PRO A 1 169 ? 27.935 -16.510 -18.282 1.00 93.94 169 PRO A N 1
ATOM 1244 C CA . PRO A 1 169 ? 28.086 -17.355 -17.097 1.00 93.94 169 PRO A CA 1
ATOM 1245 C C . PRO A 1 169 ? 28.953 -16.667 -16.037 1.00 93.94 169 PRO A C 1
ATOM 1247 O O . PRO A 1 169 ? 29.877 -15.927 -16.379 1.00 93.94 169 PRO A O 1
ATOM 1250 N N . VAL A 1 170 ? 28.690 -16.947 -14.753 1.00 95.88 170 VAL A N 1
ATOM 1251 C CA . VAL A 1 170 ? 29.358 -16.298 -13.601 1.00 95.88 170 VAL A CA 1
ATOM 1252 C C . VAL A 1 170 ? 30.884 -16.401 -13.672 1.00 95.88 170 VAL A C 1
ATOM 1254 O O . VAL A 1 170 ? 31.579 -15.445 -13.343 1.00 95.88 170 VAL A O 1
ATOM 1257 N N . SER A 1 171 ? 31.419 -17.513 -14.185 1.00 95.50 171 SER A N 1
ATOM 1258 C CA . SER A 1 171 ? 32.864 -17.720 -14.381 1.00 95.50 171 SER A CA 1
ATOM 1259 C C . SER A 1 171 ? 33.522 -16.730 -15.349 1.00 95.50 171 SER A C 1
ATOM 1261 O O . SER A 1 171 ? 34.742 -16.599 -15.356 1.00 95.50 171 SER A O 1
ATOM 1263 N N . LYS A 1 172 ? 32.731 -16.030 -16.168 1.00 95.44 172 LYS A N 1
ATOM 1264 C CA . LYS A 1 172 ? 33.188 -15.007 -17.118 1.00 95.44 172 LYS A CA 1
ATOM 1265 C C . LYS A 1 172 ? 32.864 -13.584 -16.657 1.00 95.44 172 LYS A C 1
ATOM 1267 O O . LYS A 1 172 ? 33.076 -12.640 -17.416 1.00 95.44 172 LYS A O 1
ATOM 1272 N N . TRP A 1 173 ? 32.316 -13.407 -15.455 1.00 96.56 173 TRP A N 1
ATOM 1273 C CA . TRP A 1 173 ? 31.994 -12.077 -14.950 1.00 96.56 173 TRP A CA 1
ATOM 1274 C C . TRP A 1 173 ? 33.263 -11.287 -14.612 1.00 96.56 173 TRP A C 1
ATOM 1276 O O . TRP A 1 173 ? 34.281 -11.867 -14.231 1.00 96.56 173 TRP A O 1
ATOM 1286 N N . PRO A 1 174 ? 33.218 -9.951 -14.716 1.00 96.19 174 PRO A N 1
ATOM 1287 C CA . PRO A 1 174 ? 34.339 -9.107 -14.325 1.00 96.19 174 PRO A CA 1
ATOM 1288 C C . PRO A 1 174 ? 34.745 -9.278 -12.852 1.00 96.19 174 PRO A C 1
ATOM 1290 O O . PRO A 1 174 ? 33.868 -9.437 -11.995 1.00 96.19 174 PRO A O 1
ATOM 1293 N N . PRO A 1 175 ? 36.047 -9.152 -12.525 1.00 95.25 175 PRO A N 1
ATOM 1294 C CA . PRO A 1 175 ? 36.530 -9.261 -11.153 1.00 95.25 175 PRO A CA 1
ATOM 1295 C C . PRO A 1 175 ? 35.788 -8.340 -10.176 1.00 95.25 175 PRO A C 1
ATOM 1297 O O . PRO A 1 175 ? 35.532 -7.162 -10.451 1.00 95.25 175 PRO A O 1
ATOM 1300 N N . GLY A 1 176 ? 35.443 -8.885 -9.008 1.00 94.38 176 GLY A N 1
ATOM 1301 C CA . GLY A 1 176 ? 34.751 -8.162 -7.936 1.00 94.38 176 GLY A CA 1
ATOM 1302 C C . GLY A 1 176 ? 33.233 -8.020 -8.110 1.00 94.38 176 GLY A C 1
ATOM 1303 O O . GLY A 1 176 ? 32.584 -7.428 -7.239 1.00 94.38 176 GLY A O 1
ATOM 1304 N N . VAL A 1 177 ? 32.652 -8.556 -9.190 1.00 97.44 177 VAL A N 1
ATOM 1305 C CA . VAL A 1 177 ? 31.198 -8.724 -9.322 1.00 97.44 177 VAL A CA 1
ATOM 1306 C C . VAL A 1 177 ? 30.808 -10.124 -8.863 1.00 97.44 177 VAL A C 1
ATOM 1308 O O . VAL A 1 177 ? 31.383 -11.113 -9.301 1.00 97.44 177 VAL A O 1
ATOM 1311 N N . ARG A 1 178 ? 29.812 -10.204 -7.982 1.00 96.50 178 ARG A N 1
ATOM 1312 C CA . ARG A 1 178 ? 29.234 -11.461 -7.487 1.00 96.50 178 ARG A CA 1
ATOM 1313 C C . ARG A 1 178 ? 27.753 -11.532 -7.817 1.00 96.50 178 ARG A C 1
ATOM 1315 O O . ARG A 1 178 ? 27.136 -10.496 -8.067 1.00 96.50 178 ARG A O 1
ATOM 1322 N N . VAL A 1 179 ? 27.187 -12.735 -7.798 1.00 95.69 179 VAL A N 1
ATOM 1323 C CA . VAL A 1 179 ? 25.739 -12.936 -7.943 1.00 95.69 179 VAL A CA 1
ATOM 1324 C C . VAL A 1 179 ? 25.012 -12.138 -6.855 1.00 95.69 179 VAL A C 1
ATOM 1326 O O . VAL A 1 179 ? 25.461 -12.089 -5.708 1.00 95.69 179 VAL A O 1
ATOM 1329 N N . ASP A 1 180 ? 23.951 -11.433 -7.243 1.00 92.19 180 ASP A N 1
ATOM 1330 C CA . ASP A 1 180 ? 23.028 -10.785 -6.311 1.00 92.19 180 ASP A CA 1
ATOM 1331 C C . ASP A 1 180 ? 21.856 -11.740 -6.067 1.00 92.19 180 ASP A C 1
ATOM 1333 O O . ASP A 1 180 ? 21.302 -12.280 -7.022 1.00 92.19 180 ASP A O 1
ATOM 1337 N N . ASP A 1 181 ? 21.464 -11.926 -4.808 1.00 86.75 181 ASP A N 1
ATOM 1338 C CA . ASP A 1 181 ? 20.288 -12.731 -4.452 1.00 86.75 181 ASP A CA 1
ATOM 1339 C C . ASP A 1 181 ? 18.980 -12.030 -4.854 1.00 86.75 181 ASP A C 1
ATOM 1341 O O . ASP A 1 181 ? 17.901 -12.628 -4.845 1.00 86.75 181 ASP A O 1
ATOM 1345 N N . ALA A 1 182 ? 19.039 -10.728 -5.160 1.00 86.12 182 ALA A N 1
ATOM 1346 C CA . ALA A 1 182 ? 17.905 -10.033 -5.740 1.00 86.12 182 ALA A CA 1
ATOM 1347 C C . ALA A 1 182 ? 17.633 -10.555 -7.161 1.00 86.12 182 ALA A C 1
ATOM 1349 O O . ALA A 1 182 ? 18.563 -10.778 -7.937 1.00 86.12 182 ALA A O 1
ATOM 1350 N N . PRO A 1 183 ? 16.361 -10.701 -7.547 1.00 86.38 183 PRO A N 1
ATOM 1351 C CA . PRO A 1 183 ? 16.032 -11.183 -8.871 1.00 86.38 183 PRO A CA 1
ATOM 1352 C C . PRO A 1 183 ? 16.467 -10.184 -9.941 1.00 86.38 183 PRO A C 1
ATOM 1354 O O . PRO A 1 183 ? 16.506 -8.963 -9.737 1.00 86.38 183 PRO A O 1
ATOM 1357 N N . ARG A 1 184 ? 16.761 -10.746 -11.112 1.00 90.69 184 ARG A N 1
ATOM 1358 C CA . ARG A 1 184 ? 17.090 -10.014 -12.329 1.00 90.69 184 ARG A CA 1
ATOM 1359 C C . ARG A 1 184 ? 15.986 -8.991 -12.636 1.00 90.69 184 ARG A C 1
ATOM 1361 O O . ARG A 1 184 ? 14.814 -9.368 -12.656 1.00 90.69 184 ARG A O 1
ATOM 1368 N N . PRO A 1 185 ? 16.316 -7.707 -12.866 1.00 92.00 185 PRO A N 1
ATOM 1369 C CA . PRO A 1 185 ? 15.301 -6.724 -13.216 1.00 92.00 185 PRO A CA 1
ATOM 1370 C C . PRO A 1 185 ? 14.621 -7.088 -14.534 1.00 92.00 185 PRO A C 1
ATOM 1372 O O . PRO A 1 185 ? 15.296 -7.387 -15.512 1.00 92.00 185 PRO A O 1
ATOM 1375 N N . TRP A 1 186 ? 13.299 -6.976 -14.574 1.00 90.19 186 TRP A N 1
ATOM 1376 C CA . TRP A 1 186 ? 12.476 -7.289 -15.748 1.00 90.19 186 TRP A CA 1
ATOM 1377 C C . TRP A 1 186 ? 12.812 -6.498 -17.012 1.00 90.19 186 TRP A C 1
ATOM 1379 O O . TRP A 1 186 ? 12.585 -6.971 -18.115 1.00 90.19 186 TRP A O 1
ATOM 1389 N N . TRP A 1 187 ? 13.337 -5.283 -16.860 1.00 93.75 187 TRP A N 1
ATOM 1390 C CA . TRP A 1 187 ? 13.705 -4.436 -17.992 1.00 93.75 187 TRP A CA 1
ATOM 1391 C C . TRP A 1 187 ? 15.062 -4.818 -18.590 1.00 93.75 187 TRP A C 1
ATOM 1393 O O . TRP A 1 187 ? 15.421 -4.301 -19.639 1.00 93.75 187 TRP A O 1
ATOM 1403 N N . LEU A 1 188 ? 15.852 -5.657 -17.916 1.00 94.56 188 LEU A N 1
ATOM 1404 C CA . LEU A 1 188 ? 17.182 -6.017 -18.390 1.00 94.56 188 LEU A CA 1
ATOM 1405 C C . LEU A 1 188 ? 17.058 -6.942 -19.625 1.00 94.56 188 LEU A C 1
ATOM 1407 O O . LEU A 1 188 ? 16.231 -7.855 -19.585 1.00 94.56 188 LEU A O 1
ATOM 1411 N N . PRO A 1 189 ? 17.861 -6.767 -20.694 1.00 92.81 189 PRO A N 1
ATOM 1412 C CA . PRO A 1 189 ? 17.816 -7.645 -21.870 1.00 92.81 189 PRO A CA 1
ATOM 1413 C C . PRO A 1 189 ? 18.228 -9.077 -21.525 1.00 92.81 189 PRO A C 1
ATOM 1415 O O . PRO A 1 189 ? 19.099 -9.265 -20.673 1.00 92.81 189 PRO A O 1
ATOM 1418 N N . GLU A 1 190 ? 17.586 -10.085 -22.126 1.00 89.44 190 GLU A N 1
ATOM 1419 C CA . GLU A 1 190 ? 17.713 -11.516 -21.765 1.00 89.44 190 GLU A CA 1
ATOM 1420 C C . GLU A 1 190 ? 19.151 -12.040 -21.713 1.00 89.44 190 GLU A C 1
ATOM 1422 O O . GLU A 1 190 ? 19.494 -12.824 -20.831 1.00 89.44 190 GLU A O 1
ATOM 1427 N N . ASP A 1 191 ? 20.010 -11.546 -22.596 1.00 90.88 191 ASP A N 1
ATOM 1428 C CA . ASP A 1 191 ? 21.421 -11.903 -22.726 1.00 90.88 191 ASP A CA 1
ATOM 1429 C C . ASP A 1 191 ? 22.357 -11.123 -21.778 1.00 90.88 191 ASP A C 1
ATOM 1431 O O . ASP A 1 191 ? 23.570 -11.346 -21.761 1.00 90.88 191 ASP A O 1
ATOM 1435 N N . TRP A 1 192 ? 21.815 -10.231 -20.945 1.00 94.62 192 TRP A N 1
ATOM 1436 C CA . TRP A 1 192 ? 22.563 -9.511 -19.915 1.00 94.62 192 TRP A CA 1
ATOM 1437 C C . TRP A 1 192 ? 22.443 -10.187 -18.551 1.00 94.62 192 TRP A C 1
ATOM 1439 O O . TRP A 1 192 ? 21.351 -10.537 -18.084 1.00 94.62 192 TRP A O 1
ATOM 1449 N N . ALA A 1 193 ? 23.577 -10.288 -17.859 1.00 95.88 193 ALA A N 1
ATOM 1450 C CA . ALA A 1 193 ? 23.626 -10.779 -16.490 1.00 95.88 193 ALA A CA 1
ATOM 1451 C C . ALA A 1 193 ? 23.444 -9.641 -15.467 1.00 95.88 193 ALA A C 1
ATOM 1453 O O . ALA A 1 193 ? 23.717 -8.469 -15.739 1.00 95.88 193 ALA A O 1
ATOM 1454 N N . TYR A 1 194 ? 22.980 -9.995 -14.269 1.00 96.44 194 TYR A N 1
ATOM 1455 C CA . TYR A 1 194 ? 22.748 -9.076 -13.155 1.00 96.44 194 TYR A CA 1
ATOM 1456 C C . TYR A 1 194 ? 23.514 -9.552 -11.922 1.00 96.44 194 TYR A C 1
ATOM 1458 O O . TYR A 1 194 ? 23.420 -10.718 -11.548 1.00 96.44 194 TYR A O 1
ATOM 1466 N N . GLY A 1 195 ? 24.253 -8.649 -11.284 1.00 96.75 195 GLY A N 1
ATOM 1467 C CA . GLY A 1 195 ? 25.034 -8.949 -10.091 1.00 96.75 195 GLY A CA 1
ATOM 1468 C C . GLY A 1 195 ? 25.262 -7.734 -9.197 1.00 96.75 195 GLY A C 1
ATOM 1469 O O . GLY A 1 195 ? 24.694 -6.658 -9.388 1.00 96.75 195 GLY A O 1
ATOM 1470 N N . MET A 1 196 ? 26.131 -7.904 -8.207 1.00 97.19 196 MET A N 1
ATOM 1471 C CA . MET A 1 196 ? 26.510 -6.889 -7.231 1.00 97.19 196 MET A CA 1
ATOM 1472 C C . MET A 1 196 ? 28.025 -6.705 -7.235 1.00 97.19 196 MET A C 1
ATOM 1474 O O . MET A 1 196 ? 28.773 -7.636 -6.935 1.00 97.19 196 MET A O 1
ATOM 1478 N N . LYS A 1 197 ? 28.496 -5.488 -7.507 1.00 96.81 197 LYS A N 1
ATOM 1479 C CA . LYS A 1 197 ? 29.898 -5.112 -7.319 1.00 96.81 197 LYS A CA 1
ATOM 1480 C C . LYS A 1 197 ? 30.086 -4.541 -5.921 1.00 96.81 197 LYS A C 1
ATOM 1482 O O . LYS A 1 197 ? 29.372 -3.623 -5.517 1.00 96.81 197 LYS A O 1
ATOM 1487 N N . THR A 1 198 ? 31.044 -5.076 -5.172 1.00 93.44 198 THR A N 1
ATOM 1488 C CA . THR A 1 198 ? 31.369 -4.553 -3.837 1.00 93.44 198 THR A CA 1
ATOM 1489 C C . THR A 1 198 ? 32.579 -3.641 -3.947 1.00 93.44 198 THR A C 1
ATOM 1491 O O . THR A 1 198 ? 33.619 -4.046 -4.452 1.00 93.44 198 THR A O 1
ATOM 1494 N N . THR A 1 199 ? 32.427 -2.397 -3.510 1.00 90.12 199 THR A N 1
ATOM 1495 C CA . THR A 1 199 ? 33.525 -1.437 -3.369 1.00 90.12 199 THR A CA 1
ATOM 1496 C C . THR A 1 199 ? 33.883 -1.299 -1.890 1.00 90.12 199 THR A C 1
ATOM 1498 O O . THR A 1 199 ? 33.151 -1.784 -1.028 1.00 90.12 199 THR A O 1
ATOM 1501 N N . CYS A 1 200 ? 34.967 -0.591 -1.570 1.00 87.75 200 CYS A N 1
ATOM 1502 C CA . CYS A 1 200 ? 35.339 -0.306 -0.181 1.00 87.75 200 CYS A CA 1
ATOM 1503 C C . CYS A 1 200 ? 34.271 0.483 0.604 1.00 87.75 200 CYS A C 1
ATOM 1505 O O . CYS A 1 200 ? 34.302 0.483 1.829 1.00 87.75 200 CYS A O 1
ATOM 1507 N N . LYS A 1 201 ? 33.327 1.153 -0.078 1.00 90.38 201 LYS A N 1
ATOM 1508 C CA . LYS A 1 201 ? 32.328 2.037 0.552 1.00 90.38 201 LYS A CA 1
ATOM 1509 C C . LYS A 1 201 ? 30.881 1.602 0.341 1.00 90.38 201 LYS A C 1
ATOM 1511 O O . LYS A 1 201 ? 30.002 2.055 1.068 1.00 90.38 201 LYS A O 1
ATOM 1516 N N . SER A 1 202 ? 30.595 0.778 -0.666 1.00 92.44 202 SER A N 1
ATOM 1517 C CA . SER A 1 202 ? 29.214 0.483 -1.051 1.00 92.44 202 SER A CA 1
ATOM 1518 C C . SER A 1 202 ? 29.063 -0.805 -1.855 1.00 92.44 202 SER A C 1
ATOM 1520 O O . SER A 1 202 ? 30.000 -1.306 -2.480 1.00 92.44 202 SER A O 1
ATOM 1522 N N . LYS A 1 203 ? 27.833 -1.323 -1.861 1.00 93.62 203 LYS A N 1
ATOM 1523 C CA . LYS A 1 203 ? 27.379 -2.378 -2.768 1.00 93.62 203 LYS A CA 1
ATOM 1524 C C . LYS A 1 203 ? 26.633 -1.718 -3.930 1.00 93.62 203 LYS A C 1
ATOM 1526 O O . LYS A 1 203 ? 25.668 -0.993 -3.694 1.00 93.62 203 LYS A O 1
ATOM 1531 N N . LEU A 1 204 ? 27.093 -1.940 -5.158 1.00 95.38 204 LEU A N 1
ATOM 1532 C CA . LEU A 1 204 ? 26.531 -1.354 -6.374 1.00 95.38 204 LEU A CA 1
ATOM 1533 C C . LEU A 1 204 ? 25.936 -2.442 -7.262 1.00 95.38 204 LEU A C 1
ATOM 1535 O O . LEU A 1 204 ? 26.609 -3.420 -7.586 1.00 95.38 204 LEU A O 1
ATOM 1539 N N . LYS A 1 205 ? 24.693 -2.242 -7.702 1.00 96.38 205 LYS A N 1
ATOM 1540 C CA . LYS A 1 205 ? 24.057 -3.104 -8.704 1.00 96.38 205 LYS A CA 1
ATOM 1541 C C . LYS A 1 205 ? 24.821 -3.015 -10.020 1.00 96.38 205 LYS A C 1
ATOM 1543 O O . LYS A 1 205 ? 25.022 -1.914 -10.524 1.00 96.38 205 LYS A O 1
ATOM 1548 N N . ALA A 1 206 ? 25.224 -4.157 -10.555 1.00 97.38 206 ALA A N 1
ATOM 1549 C CA . ALA A 1 206 ? 26.018 -4.285 -11.766 1.00 97.38 206 ALA A CA 1
ATOM 1550 C C . ALA A 1 206 ? 25.229 -5.058 -12.829 1.00 97.38 206 ALA A C 1
ATOM 1552 O O . ALA A 1 206 ? 24.677 -6.123 -12.559 1.00 97.38 206 ALA A O 1
ATOM 1553 N N . TYR A 1 207 ? 25.202 -4.523 -14.042 1.00 97.31 207 TYR A N 1
ATOM 1554 C CA . TYR A 1 207 ? 24.599 -5.134 -15.221 1.00 97.31 207 TYR A CA 1
ATOM 1555 C C . TYR A 1 207 ? 25.722 -5.484 -16.188 1.00 97.31 207 TYR A C 1
ATOM 1557 O O . TYR A 1 207 ? 26.517 -4.616 -16.547 1.00 97.31 207 TYR A O 1
ATOM 1565 N N . ILE A 1 208 ? 25.829 -6.754 -16.556 1.00 96.94 208 ILE A N 1
ATOM 1566 C CA . ILE A 1 208 ? 26.960 -7.276 -17.318 1.00 96.94 208 ILE A CA 1
ATOM 1567 C C . ILE A 1 208 ? 26.469 -7.614 -18.719 1.00 96.94 208 ILE A C 1
ATOM 1569 O O . ILE A 1 208 ? 25.646 -8.513 -18.893 1.00 96.94 208 ILE A O 1
ATOM 1573 N N . ALA A 1 209 ? 26.980 -6.884 -19.704 1.00 94.62 209 ALA A N 1
ATOM 1574 C CA . ALA A 1 209 ? 26.698 -7.135 -21.109 1.00 94.62 209 ALA A CA 1
ATOM 1575 C C . ALA A 1 209 ? 27.326 -8.464 -21.581 1.00 94.62 209 ALA A C 1
ATOM 1577 O O . ALA A 1 209 ? 28.290 -8.939 -20.969 1.00 94.62 209 ALA A O 1
ATOM 1578 N N . PRO A 1 210 ? 26.873 -9.034 -22.714 1.00 92.50 210 PRO A N 1
ATOM 1579 C CA . PRO A 1 210 ? 27.435 -10.267 -23.280 1.00 92.50 210 PRO A CA 1
ATOM 1580 C C . PRO A 1 210 ? 28.952 -10.232 -23.524 1.00 92.50 210 PRO A C 1
ATOM 1582 O O . PRO A 1 210 ? 29.615 -11.264 -23.509 1.00 92.50 210 PRO A O 1
ATOM 1585 N N . ASN A 1 211 ? 29.525 -9.042 -23.720 1.00 88.00 211 ASN A N 1
ATOM 1586 C CA . ASN A 1 211 ? 30.964 -8.823 -23.892 1.00 88.00 211 ASN A CA 1
ATOM 1587 C C . ASN A 1 211 ? 31.732 -8.643 -22.564 1.00 88.00 211 ASN A C 1
ATOM 1589 O O . ASN A 1 211 ? 32.849 -8.128 -22.568 1.00 88.00 211 ASN A O 1
ATOM 1593 N N . ALA A 1 212 ? 31.125 -9.019 -21.435 1.00 92.69 212 ALA A N 1
ATOM 1594 C CA . ALA A 1 212 ? 31.658 -8.877 -20.082 1.00 92.69 212 ALA A CA 1
ATOM 1595 C C . ALA A 1 212 ? 31.910 -7.425 -19.622 1.00 92.69 212 ALA A C 1
ATOM 1597 O O . ALA A 1 212 ? 32.615 -7.207 -18.641 1.00 92.69 212 ALA A O 1
ATOM 1598 N N . ARG A 1 213 ? 31.341 -6.399 -20.272 1.00 93.44 213 ARG A N 1
ATOM 1599 C CA . ARG A 1 213 ? 31.408 -5.017 -19.756 1.00 93.44 213 ARG A CA 1
ATOM 1600 C C . ARG A 1 213 ? 30.369 -4.787 -18.656 1.00 93.44 213 ARG A C 1
ATOM 1602 O O . ARG A 1 213 ? 29.243 -5.266 -18.759 1.00 93.44 213 ARG A O 1
ATOM 1609 N N . ILE A 1 214 ? 30.749 -4.036 -17.616 1.00 95.88 214 ILE A N 1
ATOM 1610 C CA . ILE A 1 214 ? 29.872 -3.677 -16.489 1.00 95.88 214 ILE A CA 1
ATOM 1611 C C . ILE A 1 214 ? 29.239 -2.306 -16.719 1.00 95.88 214 ILE A C 1
ATOM 1613 O O . ILE A 1 214 ? 29.937 -1.337 -17.015 1.00 95.88 214 ILE A O 1
ATOM 1617 N N . TYR A 1 215 ? 27.947 -2.211 -16.435 1.00 96.38 215 TYR A N 1
ATOM 1618 C CA . TYR A 1 215 ? 27.171 -0.979 -16.406 1.00 96.38 215 TYR A CA 1
ATOM 1619 C C . TYR A 1 215 ? 26.383 -0.887 -15.096 1.00 96.38 215 TYR A C 1
ATOM 1621 O O . TYR A 1 215 ? 26.089 -1.902 -14.469 1.00 96.38 215 TYR A O 1
ATOM 1629 N N . TYR A 1 216 ? 26.034 0.326 -14.664 1.00 96.00 216 TYR A N 1
ATOM 1630 C CA . TYR A 1 216 ? 25.357 0.557 -13.371 1.00 96.00 216 TYR A CA 1
ATOM 1631 C C . TYR A 1 216 ? 24.007 1.269 -13.510 1.00 96.00 216 TYR A C 1
ATOM 1633 O O . TYR A 1 216 ? 23.232 1.334 -12.555 1.00 96.00 216 TYR A O 1
ATOM 1641 N N . HIS A 1 217 ? 23.700 1.797 -14.696 1.00 94.56 217 HIS A N 1
ATOM 1642 C CA . HIS A 1 217 ? 22.547 2.662 -14.918 1.00 94.56 217 HIS A CA 1
ATOM 1643 C C . HIS A 1 217 ? 21.771 2.219 -16.152 1.00 94.56 217 HIS A C 1
ATOM 1645 O O . HIS A 1 217 ? 22.352 2.041 -17.219 1.00 94.56 217 HIS A O 1
ATOM 1651 N N . ARG A 1 218 ? 20.448 2.095 -16.004 1.00 93.88 218 ARG A N 1
ATOM 1652 C CA . ARG A 1 218 ? 19.534 1.715 -17.087 1.00 93.88 218 ARG A CA 1
ATOM 1653 C C . ARG A 1 218 ? 19.641 2.625 -18.324 1.00 93.88 218 ARG A C 1
ATOM 1655 O O . ARG A 1 218 ? 19.792 2.048 -19.389 1.00 93.88 218 ARG A O 1
ATOM 1662 N N . PRO A 1 219 ? 19.688 3.971 -18.224 1.00 91.94 219 PRO A N 1
ATOM 1663 C CA . PRO A 1 219 ? 19.796 4.824 -19.416 1.00 91.94 219 PRO A CA 1
ATOM 1664 C C . PRO A 1 219 ? 21.032 4.542 -20.278 1.00 91.94 219 PRO A C 1
ATOM 1666 O O . PRO A 1 219 ? 20.978 4.625 -21.499 1.00 91.94 219 PRO A O 1
ATOM 1669 N N . VAL A 1 220 ? 22.149 4.151 -19.654 1.00 89.75 220 VAL A N 1
ATOM 1670 C CA . VAL A 1 220 ? 23.364 3.765 -20.386 1.00 89.75 220 VAL A CA 1
ATOM 1671 C C . VAL A 1 220 ? 23.141 2.454 -21.137 1.00 89.75 220 VAL A C 1
ATOM 1673 O O . VAL A 1 220 ? 23.575 2.320 -22.272 1.00 89.75 220 VAL A O 1
ATOM 1676 N N . ILE A 1 221 ? 22.441 1.501 -20.522 1.00 90.94 221 ILE A N 1
ATOM 1677 C CA . ILE A 1 221 ? 22.089 0.226 -21.155 1.00 90.94 221 ILE A CA 1
ATOM 1678 C C . ILE A 1 221 ? 21.121 0.469 -22.311 1.00 90.94 221 ILE A C 1
ATOM 1680 O O . ILE A 1 221 ? 21.353 -0.062 -23.383 1.00 90.94 221 ILE A O 1
ATOM 1684 N N . GLU A 1 222 ? 20.098 1.304 -22.125 1.00 89.19 222 GLU A N 1
ATOM 1685 C CA . GLU A 1 222 ? 19.144 1.695 -23.175 1.00 89.19 222 GLU A CA 1
ATOM 1686 C C . GLU A 1 222 ? 19.846 2.330 -24.380 1.00 89.19 222 GLU A C 1
ATOM 1688 O O . GLU A 1 222 ? 19.542 1.977 -25.514 1.00 89.19 222 GLU A O 1
ATOM 1693 N N . MET A 1 223 ? 20.838 3.195 -24.143 1.00 80.25 223 MET A N 1
ATOM 1694 C CA . MET A 1 223 ? 21.682 3.765 -25.199 1.00 80.25 223 MET A CA 1
ATOM 1695 C C . MET A 1 223 ? 22.497 2.688 -25.931 1.00 80.25 223 MET A C 1
ATOM 1697 O O . MET A 1 223 ? 22.611 2.732 -27.149 1.00 80.25 223 MET A O 1
ATOM 1701 N N . ILE A 1 224 ? 23.033 1.710 -25.196 1.00 82.06 224 ILE A N 1
ATOM 1702 C CA . ILE A 1 224 ? 23.824 0.596 -25.745 1.00 82.06 224 ILE A CA 1
ATOM 1703 C C . ILE A 1 224 ? 22.971 -0.352 -26.586 1.00 82.06 224 ILE A C 1
ATOM 1705 O O . ILE A 1 224 ? 23.413 -0.829 -27.624 1.00 82.06 224 ILE A O 1
ATOM 1709 N N . VAL A 1 225 ? 21.761 -0.666 -26.126 1.00 84.94 225 VAL A N 1
ATOM 1710 C CA . VAL A 1 225 ? 20.854 -1.561 -26.857 1.00 84.94 225 VAL A CA 1
ATOM 1711 C C . VAL A 1 225 ? 19.984 -0.817 -27.868 1.00 84.94 225 VAL A C 1
ATOM 1713 O O . VAL A 1 225 ? 19.216 -1.454 -28.580 1.00 84.94 225 VAL A O 1
ATOM 1716 N N . GLN A 1 226 ? 20.088 0.517 -27.913 1.00 84.75 226 GLN A N 1
ATOM 1717 C CA . GLN A 1 226 ? 19.291 1.418 -28.755 1.00 84.75 226 GLN A CA 1
ATOM 1718 C C . GLN A 1 226 ? 17.789 1.151 -28.669 1.00 84.75 226 GLN A C 1
ATOM 1720 O O . GLN A 1 226 ? 17.046 1.226 -29.646 1.00 84.75 226 GLN A O 1
ATOM 1725 N N . GLN A 1 227 ? 17.342 0.818 -27.467 1.00 86.88 227 GLN A N 1
ATOM 1726 C CA . GLN A 1 227 ? 15.965 0.472 -27.191 1.00 86.88 227 GLN A CA 1
ATOM 1727 C C . GLN A 1 227 ? 15.607 1.025 -25.823 1.00 86.88 227 GLN A C 1
ATOM 1729 O O . GLN A 1 227 ? 16.357 0.869 -24.856 1.00 86.88 227 GLN A O 1
ATOM 1734 N N . GLN A 1 228 ? 14.428 1.637 -25.726 1.00 87.19 228 GLN A N 1
ATOM 1735 C CA . GLN A 1 228 ? 13.850 1.934 -24.428 1.00 87.19 228 GLN A CA 1
ATOM 1736 C C . GLN A 1 228 ? 13.499 0.609 -23.755 1.00 87.19 228 GLN A C 1
ATOM 1738 O O . GLN A 1 228 ? 12.585 -0.112 -24.158 1.00 87.19 228 GLN A O 1
ATOM 1743 N N . LEU A 1 229 ? 14.271 0.266 -22.737 1.00 89.81 229 LEU A N 1
ATOM 1744 C CA . LEU A 1 229 ? 14.058 -0.944 -21.977 1.00 89.81 229 LEU A CA 1
ATOM 1745 C C . LEU A 1 229 ? 12.883 -0.740 -21.049 1.00 89.81 229 LEU A C 1
ATOM 1747 O O . LEU A 1 229 ? 12.603 0.368 -20.624 1.00 89.81 229 LEU A O 1
ATOM 1751 N N . GLY A 1 230 ? 12.190 -1.814 -20.713 1.00 85.88 230 GLY A N 1
ATOM 1752 C CA . GLY A 1 230 ? 11.137 -1.788 -19.717 1.00 85.88 230 GLY A CA 1
ATOM 1753 C C . GLY A 1 230 ? 9.982 -0.818 -19.986 1.00 85.88 230 GLY A C 1
ATOM 1754 O O . GLY A 1 230 ? 9.734 0.075 -19.166 1.00 85.88 230 GLY A O 1
ATOM 1755 N N . GLY A 1 231 ? 9.295 -1.012 -21.114 1.00 93.00 231 GLY A N 1
ATOM 1756 C CA . GLY A 1 231 ? 7.987 -0.415 -21.391 1.00 93.00 231 GLY A CA 1
ATOM 1757 C C . GLY A 1 231 ? 6.872 -0.988 -20.506 1.00 93.00 231 GLY A C 1
ATOM 1758 O O . GLY A 1 231 ? 7.108 -1.881 -19.687 1.00 93.00 231 GLY A O 1
ATOM 1759 N N . LEU A 1 232 ? 5.651 -0.471 -20.671 1.00 93.06 232 LEU A N 1
ATOM 1760 C CA . LEU A 1 232 ? 4.492 -0.864 -19.864 1.00 93.06 232 LEU A CA 1
ATOM 1761 C C . LEU A 1 232 ? 4.206 -2.372 -19.946 1.00 93.06 232 LEU A C 1
ATOM 1763 O O . LEU A 1 232 ? 4.009 -2.991 -18.909 1.00 93.06 232 LEU A O 1
ATOM 1767 N N . ASP A 1 233 ? 4.275 -2.989 -21.126 1.00 93.12 233 ASP A N 1
ATOM 1768 C CA . ASP A 1 233 ? 3.964 -4.420 -21.272 1.00 93.12 233 ASP A CA 1
ATOM 1769 C C . ASP A 1 233 ? 4.945 -5.319 -20.511 1.00 93.12 233 ASP A C 1
ATOM 1771 O O . ASP A 1 233 ? 4.531 -6.192 -19.753 1.00 93.12 233 ASP A O 1
ATOM 1775 N N . GLY A 1 234 ? 6.253 -5.048 -20.594 1.00 91.44 234 GLY A N 1
ATOM 1776 C CA . GLY A 1 234 ? 7.243 -5.777 -19.791 1.00 91.44 234 GLY A CA 1
ATOM 1777 C C . GLY A 1 234 ? 7.046 -5.570 -18.283 1.00 91.44 234 GLY A C 1
ATOM 1778 O O . GLY A 1 234 ? 7.340 -6.456 -17.479 1.00 91.44 234 GLY A O 1
ATOM 1779 N N . MET A 1 235 ? 6.519 -4.407 -17.892 1.00 94.62 235 MET A N 1
ATOM 1780 C CA . MET A 1 235 ? 6.195 -4.087 -16.506 1.00 94.62 235 MET A CA 1
ATOM 1781 C C . MET A 1 235 ? 4.973 -4.874 -16.017 1.00 94.62 235 MET A C 1
ATOM 1783 O O . MET A 1 235 ? 4.979 -5.364 -14.887 1.00 94.62 235 MET A O 1
ATOM 1787 N N . VAL A 1 236 ? 3.956 -5.002 -16.872 1.00 96.12 236 VAL A N 1
ATOM 1788 C CA . VAL A 1 236 ? 2.736 -5.785 -16.648 1.00 96.12 236 VAL A CA 1
ATOM 1789 C C . VAL A 1 236 ? 3.070 -7.270 -16.533 1.00 96.12 236 VAL A C 1
ATOM 1791 O O . VAL A 1 236 ? 2.682 -7.901 -15.553 1.00 96.12 236 VAL A O 1
ATOM 1794 N N . GLU A 1 237 ? 3.860 -7.822 -17.454 1.00 94.69 237 GLU A N 1
ATOM 1795 C CA . GLU A 1 237 ? 4.270 -9.231 -17.400 1.00 94.69 237 GLU A CA 1
ATOM 1796 C C . GLU A 1 237 ? 5.099 -9.539 -16.148 1.00 94.69 237 GLU A C 1
ATOM 1798 O O . GLU A 1 237 ? 4.860 -10.533 -15.457 1.00 94.69 237 GLU A O 1
ATOM 1803 N N . TRP A 1 238 ? 6.006 -8.634 -15.764 1.00 94.94 238 TRP A N 1
ATOM 1804 C CA . TRP A 1 238 ? 6.707 -8.745 -14.486 1.00 94.94 238 TRP A CA 1
ATOM 1805 C C . TRP A 1 238 ? 5.750 -8.735 -13.293 1.00 94.94 238 TRP A C 1
ATOM 1807 O O . TRP A 1 238 ? 5.891 -9.560 -12.389 1.00 94.94 238 TRP A O 1
ATOM 1817 N N . ALA A 1 239 ? 4.781 -7.816 -13.282 1.00 96.94 239 ALA A N 1
ATOM 1818 C CA . ALA A 1 239 ? 3.790 -7.711 -12.219 1.00 96.94 239 ALA A CA 1
ATOM 1819 C C . ALA A 1 239 ? 2.983 -9.008 -12.073 1.00 96.94 239 ALA A C 1
ATOM 1821 O O . ALA A 1 239 ? 2.897 -9.544 -10.968 1.00 96.94 239 ALA A O 1
ATOM 1822 N N . ARG A 1 240 ? 2.472 -9.553 -13.186 1.00 97.19 240 ARG A N 1
ATOM 1823 C CA . ARG A 1 240 ? 1.740 -10.830 -13.232 1.00 97.19 240 ARG A CA 1
ATOM 1824 C C . ARG A 1 240 ? 2.583 -11.975 -12.684 1.00 97.19 240 ARG A C 1
ATOM 1826 O O . ARG A 1 240 ? 2.116 -12.732 -11.831 1.00 97.19 240 ARG A O 1
ATOM 1833 N N . ALA A 1 241 ? 3.845 -12.061 -13.110 1.00 95.88 241 ALA A N 1
ATOM 1834 C CA . ALA A 1 241 ? 4.774 -13.066 -12.612 1.00 95.88 241 ALA A CA 1
ATOM 1835 C C . ALA A 1 241 ? 4.961 -12.954 -11.088 1.00 95.88 241 ALA A C 1
ATOM 1837 O O . ALA A 1 241 ? 4.823 -13.955 -10.387 1.00 95.88 241 ALA A O 1
ATOM 1838 N N . GLN A 1 242 ? 5.186 -11.749 -10.548 1.00 95.69 242 GLN A N 1
ATOM 1839 C CA . GLN A 1 242 ? 5.361 -11.570 -9.100 1.00 95.69 242 GLN A CA 1
ATOM 1840 C C . GLN A 1 242 ? 4.092 -11.887 -8.303 1.00 95.69 242 GLN A C 1
ATOM 1842 O O . GLN A 1 242 ? 4.182 -12.544 -7.265 1.00 95.69 242 GLN A O 1
ATOM 1847 N N . ILE A 1 243 ? 2.923 -11.478 -8.803 1.00 96.56 243 ILE A N 1
ATOM 1848 C CA . ILE A 1 243 ? 1.623 -11.774 -8.186 1.00 96.56 243 ILE A CA 1
ATOM 1849 C C . ILE A 1 243 ? 1.389 -13.284 -8.124 1.00 96.56 243 ILE A C 1
ATOM 1851 O O . ILE A 1 243 ? 1.101 -13.812 -7.050 1.00 96.56 243 ILE A O 1
ATOM 1855 N N . SER A 1 244 ? 1.573 -13.991 -9.244 1.00 95.31 244 SER A N 1
ATOM 1856 C CA . SER A 1 244 ? 1.369 -15.446 -9.317 1.00 95.31 244 SER A CA 1
ATOM 1857 C C . SER A 1 244 ? 2.306 -16.233 -8.394 1.00 95.31 244 SER A C 1
ATOM 1859 O O . SER A 1 244 ? 1.934 -17.282 -7.877 1.00 95.31 244 SER A O 1
ATOM 1861 N N . GLN A 1 245 ? 3.506 -15.704 -8.142 1.00 94.75 245 GLN A N 1
ATOM 1862 C CA . GLN A 1 245 ? 4.515 -16.322 -7.282 1.00 94.75 245 GLN A CA 1
ATOM 1863 C C . GLN A 1 245 ? 4.407 -15.894 -5.810 1.00 94.75 245 GLN A C 1
ATOM 1865 O O . GLN A 1 245 ? 5.229 -16.323 -4.999 1.00 94.75 245 GLN A O 1
ATOM 1870 N N . GLY A 1 246 ? 3.459 -15.017 -5.452 1.00 94.75 246 GLY A N 1
ATOM 1871 C CA . GLY A 1 246 ? 3.343 -14.480 -4.093 1.00 94.75 246 GLY A CA 1
ATOM 1872 C C . GLY A 1 246 ? 4.588 -13.702 -3.651 1.00 94.75 246 GLY A C 1
ATOM 1873 O O . GLY A 1 246 ? 5.014 -13.798 -2.498 1.00 94.75 246 GLY A O 1
ATOM 1874 N N . ARG A 1 247 ? 5.216 -12.960 -4.571 1.00 95.75 247 ARG A N 1
ATOM 1875 C CA . ARG A 1 247 ? 6.437 -12.175 -4.331 1.00 95.75 247 ARG A CA 1
ATOM 1876 C C . ARG A 1 247 ? 6.152 -10.679 -4.342 1.00 95.75 247 ARG A C 1
ATOM 1878 O O . ARG A 1 247 ? 5.164 -10.218 -4.911 1.00 95.75 247 ARG A O 1
ATOM 1885 N N . ASP A 1 248 ? 7.024 -9.907 -3.697 1.00 95.19 248 ASP A N 1
ATOM 1886 C CA . ASP A 1 248 ? 6.960 -8.447 -3.773 1.00 95.19 248 ASP A CA 1
ATOM 1887 C C . ASP A 1 248 ? 7.373 -7.925 -5.161 1.00 95.19 248 ASP A C 1
ATOM 1889 O O . ASP A 1 248 ? 7.872 -8.660 -6.012 1.00 95.19 248 ASP A O 1
ATOM 1893 N N . TRP A 1 249 ? 7.216 -6.620 -5.396 1.00 94.38 249 TRP A N 1
ATOM 1894 C CA . TRP A 1 249 ? 7.640 -5.988 -6.653 1.00 94.38 249 TRP A CA 1
ATOM 1895 C C . TRP A 1 249 ? 9.117 -6.223 -7.010 1.00 94.38 249 TRP A C 1
ATOM 1897 O O . TRP A 1 249 ? 9.497 -6.218 -8.181 1.00 94.38 249 TRP A O 1
ATOM 1907 N N . SER A 1 250 ? 9.970 -6.385 -5.998 1.00 92.25 250 SER A N 1
ATOM 1908 C CA . SER A 1 250 ? 11.401 -6.644 -6.173 1.00 92.25 250 SER A CA 1
ATOM 1909 C C . SER A 1 250 ? 11.692 -8.136 -6.322 1.00 92.25 250 SER A C 1
ATOM 1911 O O . SER A 1 250 ? 12.849 -8.510 -6.176 1.00 92.25 250 SER A O 1
ATOM 1913 N N . GLY A 1 251 ? 10.661 -8.957 -6.537 1.00 92.75 251 GLY A N 1
ATOM 1914 C CA . GLY A 1 251 ? 10.655 -10.410 -6.651 1.00 92.75 251 GLY A CA 1
ATOM 1915 C C . GLY A 1 251 ? 11.256 -11.173 -5.481 1.00 92.75 251 GLY A C 1
ATOM 1916 O O . GLY A 1 251 ? 11.771 -12.283 -5.647 1.00 92.75 251 GLY A O 1
ATOM 1917 N N . ARG A 1 252 ? 11.191 -10.583 -4.287 1.00 93.06 252 ARG A N 1
ATOM 1918 C CA . ARG A 1 252 ? 11.574 -11.245 -3.042 1.00 93.06 252 ARG A CA 1
ATOM 1919 C C . ARG A 1 252 ? 10.362 -11.949 -2.432 1.00 93.06 252 ARG A C 1
ATOM 1921 O O . ARG A 1 252 ? 9.244 -11.441 -2.553 1.00 93.06 252 ARG A O 1
ATOM 1928 N N . PRO A 1 253 ? 10.568 -13.073 -1.723 1.00 95.19 253 PRO A N 1
ATOM 1929 C CA . PRO A 1 253 ? 9.516 -13.678 -0.920 1.00 95.19 253 PRO A CA 1
ATOM 1930 C C . PRO A 1 253 ? 8.943 -12.669 0.073 1.00 95.19 253 PRO A C 1
ATOM 1932 O O . PRO A 1 253 ? 9.687 -11.915 0.718 1.00 95.19 253 PRO A O 1
ATOM 1935 N N . LEU A 1 254 ? 7.621 -12.666 0.208 1.00 95.06 254 LEU A N 1
ATOM 1936 C CA . LEU A 1 254 ? 6.948 -11.835 1.191 1.00 95.06 254 LEU A CA 1
ATOM 1937 C C . LEU A 1 254 ? 7.346 -12.274 2.598 1.00 95.06 254 LEU A C 1
ATOM 1939 O O . LEU A 1 254 ? 7.273 -13.443 2.959 1.00 95.06 254 LEU A O 1
ATOM 1943 N N . ARG A 1 255 ? 7.784 -11.309 3.406 1.00 94.31 255 ARG A N 1
ATOM 1944 C CA . ARG A 1 255 ? 8.155 -11.548 4.801 1.00 94.31 255 ARG A CA 1
ATOM 1945 C C . ARG A 1 255 ? 6.993 -11.149 5.698 1.00 94.31 255 ARG A C 1
ATOM 1947 O O . ARG A 1 255 ? 6.814 -9.964 5.983 1.00 94.31 255 ARG A O 1
ATOM 1954 N N . THR A 1 256 ? 6.223 -12.134 6.132 1.00 93.62 256 THR A N 1
ATOM 1955 C CA . THR A 1 256 ? 5.250 -12.023 7.224 1.00 93.62 256 THR A CA 1
ATOM 1956 C C . THR A 1 256 ? 5.615 -13.035 8.300 1.00 93.62 256 THR A C 1
ATOM 1958 O O . THR A 1 256 ? 6.188 -14.085 8.019 1.00 93.62 256 THR A O 1
ATOM 1961 N N . GLN A 1 257 ? 5.353 -12.692 9.554 1.00 96.38 257 GLN A N 1
ATOM 1962 C CA . GLN A 1 257 ? 5.423 -13.656 10.646 1.00 96.38 257 GLN A CA 1
ATOM 1963 C C . GLN A 1 257 ? 4.131 -14.481 10.672 1.00 96.38 257 GLN A C 1
ATOM 1965 O O . GLN A 1 257 ? 3.145 -14.095 10.047 1.00 96.38 257 GLN A O 1
ATOM 1970 N N . SER A 1 258 ? 4.138 -15.614 11.377 1.00 96.75 258 SER A N 1
ATOM 1971 C CA . SER A 1 258 ? 2.953 -16.468 11.465 1.00 96.75 258 SER A CA 1
ATOM 1972 C C . SER A 1 258 ? 1.782 -15.744 12.129 1.00 96.75 258 SER A C 1
ATOM 1974 O O . SER A 1 258 ? 1.945 -15.075 13.154 1.00 96.75 258 SER A O 1
ATOM 1976 N N . ASP A 1 259 ? 0.586 -15.942 11.581 1.00 97.69 259 ASP A N 1
ATOM 1977 C CA . ASP A 1 259 ? -0.659 -15.372 12.102 1.00 97.69 259 ASP A CA 1
ATOM 1978 C C . ASP A 1 259 ? -0.892 -15.753 13.573 1.00 97.69 259 ASP A C 1
ATOM 1980 O O . ASP A 1 259 ? -1.343 -14.933 14.371 1.00 97.69 259 ASP A O 1
ATOM 1984 N N . ALA A 1 260 ? -0.465 -16.958 13.974 1.00 97.88 260 ALA A N 1
ATOM 1985 C CA . ALA A 1 260 ? -0.513 -17.432 15.356 1.00 97.88 260 ALA A CA 1
ATOM 1986 C C . ALA A 1 260 ? 0.169 -16.475 16.351 1.00 97.88 260 ALA A C 1
ATOM 1988 O O . ALA A 1 260 ? -0.321 -16.302 17.467 1.00 97.88 260 ALA A O 1
ATOM 1989 N N . ARG A 1 261 ? 1.262 -15.797 15.961 1.00 97.12 261 ARG A N 1
ATOM 1990 C CA . ARG A 1 261 ? 1.929 -14.812 16.834 1.00 97.12 261 ARG A CA 1
ATOM 1991 C C . ARG A 1 261 ? 1.066 -13.582 17.088 1.00 97.12 261 ARG A C 1
ATOM 1993 O O . ARG A 1 261 ? 1.145 -13.031 18.185 1.00 97.12 261 ARG A O 1
ATOM 2000 N N . LEU A 1 262 ? 0.285 -13.154 16.095 1.00 97.81 262 LEU A N 1
ATOM 2001 C CA . LEU A 1 262 ? -0.671 -12.058 16.234 1.00 97.81 262 LEU A CA 1
ATOM 2002 C C . LEU A 1 262 ? -1.893 -12.514 17.040 1.00 97.81 262 LEU A C 1
ATOM 2004 O O . LEU A 1 262 ? -2.286 -11.843 17.987 1.00 97.81 262 LEU A O 1
ATOM 2008 N N . PHE A 1 263 ? -2.469 -13.673 16.715 1.00 98.25 263 PHE A N 1
ATOM 2009 C CA . PHE A 1 263 ? -3.663 -14.189 17.394 1.00 98.25 263 PHE A CA 1
ATOM 2010 C C . PHE A 1 263 ? -3.406 -14.594 18.850 1.00 98.25 263 PHE A C 1
ATOM 2012 O O . PHE A 1 263 ? -4.324 -14.565 19.667 1.00 98.25 263 PHE A O 1
ATOM 2019 N N . ALA A 1 264 ? -2.155 -14.874 19.221 1.00 97.56 264 ALA A N 1
ATOM 2020 C CA . ALA A 1 264 ? -1.751 -15.015 20.617 1.00 97.56 264 ALA A CA 1
ATOM 2021 C C . ALA A 1 264 ? -1.967 -13.731 21.445 1.00 97.56 264 ALA A C 1
ATOM 2023 O O . ALA A 1 264 ? -2.048 -13.814 22.666 1.00 97.56 264 ALA A O 1
ATOM 2024 N N . CYS A 1 265 ? -2.088 -12.561 20.805 1.00 97.00 265 CYS A N 1
ATOM 2025 C CA . CYS A 1 265 ? -2.417 -11.292 21.460 1.00 97.00 265 CYS A CA 1
ATOM 2026 C C . CYS A 1 265 ? -3.928 -11.056 21.634 1.00 97.00 265 CYS A C 1
ATOM 2028 O O . CYS A 1 265 ? -4.310 -10.019 22.174 1.00 97.00 265 CYS A O 1
ATOM 2030 N N . LEU A 1 266 ? -4.782 -11.972 21.164 1.00 98.00 266 LEU A N 1
ATOM 2031 C CA . LEU A 1 266 ? -6.217 -11.942 21.440 1.00 98.00 266 LEU A CA 1
ATOM 2032 C C . LEU A 1 266 ? -6.513 -12.586 22.797 1.00 98.00 266 LEU A C 1
ATOM 2034 O O . LEU A 1 266 ? -5.927 -13.622 23.137 1.00 98.00 266 LEU A O 1
ATOM 2038 N N . SER A 1 267 ? -7.466 -12.009 23.529 1.00 97.75 267 SER A N 1
ATOM 2039 C CA . SER A 1 267 ? -8.044 -12.629 24.724 1.00 97.75 267 SER A CA 1
ATOM 2040 C C . SER A 1 267 ? -8.774 -13.933 24.370 1.00 97.75 267 SER A C 1
ATOM 2042 O O . SER A 1 267 ? -9.032 -14.225 23.199 1.00 97.75 267 SER A O 1
ATOM 2044 N N . LYS A 1 268 ? -9.148 -14.730 25.379 1.00 98.38 268 LYS A N 1
ATOM 2045 C CA . LYS A 1 268 ? -9.933 -15.959 25.160 1.00 98.38 268 LYS A CA 1
ATOM 2046 C C . LYS A 1 268 ? -11.267 -15.663 24.460 1.00 98.38 268 LYS A C 1
ATOM 2048 O O . LYS A 1 268 ? -11.621 -16.368 23.520 1.00 98.38 268 LYS A O 1
ATOM 2053 N N . GLN A 1 269 ? -11.967 -14.610 24.888 1.00 98.25 269 GLN A N 1
ATOM 2054 C CA . GLN A 1 269 ? -13.242 -14.191 24.301 1.00 98.25 269 GLN A CA 1
ATOM 2055 C C . GLN A 1 269 ? -13.063 -13.704 22.860 1.00 98.25 269 GLN A C 1
ATOM 2057 O O . GLN A 1 269 ? -13.811 -14.106 21.977 1.00 98.25 269 GLN A O 1
ATOM 2062 N N . GLU A 1 270 ? -12.037 -12.892 22.600 1.00 98.56 270 GLU A N 1
ATOM 2063 C CA . GLU A 1 270 ? -11.749 -12.408 21.249 1.00 98.56 270 GLU A CA 1
ATOM 2064 C C . GLU A 1 270 ? -11.371 -13.556 20.308 1.00 98.56 270 GLU A C 1
ATOM 2066 O O . GLU A 1 270 ? -11.842 -13.611 19.177 1.00 98.56 270 GLU A O 1
ATOM 2071 N N . ARG A 1 271 ? -10.567 -14.519 20.774 1.00 98.38 271 ARG A N 1
ATOM 2072 C CA . ARG A 1 271 ? -10.172 -15.687 19.976 1.00 98.38 271 ARG A CA 1
ATOM 2073 C C . ARG A 1 271 ? -11.359 -16.584 19.624 1.00 98.38 271 ARG A C 1
ATOM 2075 O O . ARG A 1 271 ? -11.366 -17.148 18.538 1.00 98.38 271 ARG A O 1
ATOM 2082 N N . ALA A 1 272 ? -12.364 -16.679 20.495 1.00 98.38 272 ALA A N 1
ATOM 2083 C CA . ALA A 1 272 ? -13.609 -17.391 20.200 1.00 98.38 272 ALA A CA 1
ATOM 2084 C C . ALA A 1 272 ? -14.431 -16.723 19.080 1.00 98.38 272 ALA A C 1
ATOM 2086 O O . ALA A 1 272 ? -15.284 -17.363 18.476 1.00 98.38 272 ALA A O 1
ATOM 2087 N N . CYS A 1 273 ? -14.167 -15.447 18.785 1.00 98.38 273 CYS A N 1
ATOM 2088 C CA . CYS A 1 273 ? -14.782 -14.705 17.688 1.00 98.38 273 CYS A CA 1
ATOM 2089 C C . CYS A 1 273 ? -13.881 -14.601 16.449 1.00 98.38 273 CYS A C 1
ATOM 2091 O O . CYS A 1 273 ? -14.186 -13.796 15.566 1.00 98.38 273 CYS A O 1
ATOM 2093 N N . LEU A 1 274 ? -12.769 -15.347 16.387 1.00 98.56 274 LEU A N 1
ATOM 2094 C CA . LEU A 1 274 ? -11.832 -15.283 15.271 1.00 98.56 274 LEU A CA 1
ATOM 2095 C C . LEU A 1 274 ? -12.505 -15.803 13.989 1.00 98.56 274 LEU A C 1
ATOM 2097 O O . LEU A 1 274 ? -12.828 -16.985 13.927 1.00 98.56 274 LEU A O 1
ATOM 2101 N N . PRO A 1 275 ? -12.713 -14.950 12.975 1.00 98.44 275 PRO A N 1
ATOM 2102 C CA . PRO A 1 275 ? -13.412 -15.350 11.761 1.00 98.44 275 PRO A CA 1
ATOM 2103 C C . PRO A 1 275 ? -12.513 -16.154 10.824 1.00 98.44 275 PRO A C 1
ATOM 2105 O O . PRO A 1 275 ? -11.286 -15.994 10.845 1.00 98.44 275 PRO A O 1
ATOM 2108 N N . GLU A 1 276 ? -13.120 -16.943 9.945 1.00 98.31 276 GLU A N 1
ATOM 2109 C CA . GLU A 1 276 ? -12.426 -17.574 8.818 1.00 98.31 276 GLU A CA 1
ATOM 2110 C C . GLU A 1 276 ? -12.208 -16.596 7.657 1.00 98.31 276 GLU A C 1
ATOM 2112 O O . GLU A 1 276 ? -12.835 -15.536 7.576 1.00 98.31 276 GLU A O 1
ATOM 2117 N N . VAL A 1 277 ? -11.279 -16.914 6.750 1.00 98.38 277 VAL A N 1
ATOM 2118 C CA . VAL A 1 277 ? -10.929 -16.027 5.622 1.00 98.38 277 VAL A CA 1
ATOM 2119 C C . VAL A 1 277 ? -12.129 -15.831 4.688 1.00 98.38 277 VAL A C 1
ATOM 2121 O O . VAL A 1 277 ? -12.350 -14.739 4.161 1.00 98.38 277 VAL A O 1
ATOM 2124 N N . GLU A 1 278 ? -12.952 -16.862 4.532 1.00 98.38 278 GLU A N 1
ATOM 2125 C CA . GLU A 1 278 ? -14.117 -16.907 3.655 1.00 98.38 278 GLU A CA 1
ATOM 2126 C C . GLU A 1 278 ? -15.258 -16.007 4.141 1.00 98.38 278 GLU A C 1
ATOM 2128 O O . GLU A 1 278 ? -16.107 -15.623 3.330 1.00 98.38 278 GLU A O 1
ATOM 2133 N N . GLU A 1 279 ? -15.265 -15.615 5.420 1.00 98.56 279 GLU A N 1
ATOM 2134 C CA . GLU A 1 279 ? -16.227 -14.655 5.977 1.00 98.56 279 GLU A CA 1
ATOM 2135 C C . GLU A 1 279 ? -15.996 -13.221 5.480 1.00 98.56 279 GLU A C 1
ATOM 2137 O O . GLU A 1 279 ? -16.849 -12.350 5.682 1.00 98.56 279 GLU A O 1
ATOM 2142 N N . PHE A 1 280 ? -14.867 -12.963 4.815 1.00 98.75 280 PHE A N 1
ATOM 2143 C CA . PHE A 1 280 ? -14.501 -11.644 4.323 1.00 98.75 280 PHE A CA 1
ATOM 2144 C C . PHE A 1 280 ? -14.708 -11.485 2.820 1.00 98.75 280 PHE A C 1
ATOM 2146 O O . PHE A 1 280 ? -14.486 -12.386 2.007 1.00 98.75 280 PHE A O 1
ATOM 2153 N N . HIS A 1 281 ? -15.075 -10.265 2.446 1.00 98.69 281 HIS A N 1
ATOM 2154 C CA . HIS A 1 281 ? -14.957 -9.737 1.099 1.00 98.69 281 HIS A CA 1
ATOM 2155 C C . HIS A 1 281 ? -13.823 -8.713 1.079 1.00 98.69 281 HIS A C 1
ATOM 2157 O O . HIS A 1 281 ? -14.005 -7.559 1.479 1.00 98.69 281 HIS A O 1
ATOM 2163 N N . PHE A 1 282 ? -12.634 -9.151 0.664 1.00 98.75 282 PHE A N 1
ATOM 2164 C CA . PHE A 1 282 ? -11.470 -8.276 0.543 1.00 98.75 282 PHE A CA 1
ATOM 2165 C C . PHE A 1 282 ? -11.605 -7.396 -0.699 1.00 98.75 282 PHE A C 1
ATOM 2167 O O . PHE A 1 282 ? -11.698 -7.887 -1.823 1.00 98.75 282 PHE A O 1
ATOM 2174 N N . CYS A 1 283 ? -11.612 -6.090 -0.479 1.00 98.69 283 CYS A N 1
ATOM 2175 C CA . CYS A 1 283 ? -11.829 -5.069 -1.487 1.00 98.69 283 CYS A CA 1
ATOM 2176 C C . CYS A 1 283 ? -10.612 -4.147 -1.519 1.00 98.69 283 CYS A C 1
ATOM 2178 O O . CYS A 1 283 ? -10.257 -3.552 -0.502 1.00 98.69 283 CYS A O 1
ATOM 2180 N N . VAL A 1 284 ? -9.984 -4.000 -2.680 1.00 98.44 284 VAL A N 1
ATOM 2181 C CA . VAL A 1 284 ? -8.951 -2.982 -2.885 1.00 98.44 284 VAL A CA 1
ATOM 2182 C C . VAL A 1 284 ? -9.567 -1.842 -3.678 1.00 98.44 284 VAL A C 1
ATOM 2184 O O . VAL A 1 284 ? -10.146 -2.074 -4.737 1.00 98.44 284 VAL A O 1
ATOM 2187 N N . VAL A 1 285 ? -9.482 -0.622 -3.155 1.00 97.62 285 VAL A N 1
ATOM 2188 C CA . VAL A 1 285 ? -10.021 0.573 -3.816 1.00 97.62 285 VAL A CA 1
ATOM 2189 C C . VAL A 1 285 ? -8.849 1.372 -4.363 1.00 97.62 285 VAL A C 1
ATOM 2191 O O . VAL A 1 285 ? -7.945 1.743 -3.620 1.00 97.62 285 VAL A O 1
ATOM 2194 N N . SER A 1 286 ? -8.836 1.596 -5.674 1.00 96.00 286 SER A N 1
ATOM 2195 C CA . SER A 1 286 ? -7.729 2.254 -6.373 1.00 96.00 286 SER A CA 1
ATOM 2196 C C . SER A 1 286 ? -8.244 2.984 -7.617 1.00 96.00 286 SER A C 1
ATOM 2198 O O . SER A 1 286 ? -9.358 2.735 -8.055 1.00 96.00 286 SER A O 1
ATOM 2200 N N . ALA A 1 287 ? -7.473 3.907 -8.189 1.00 92.38 287 ALA A N 1
ATOM 2201 C CA . ALA A 1 287 ? -7.844 4.579 -9.434 1.00 92.38 287 ALA A CA 1
ATOM 2202 C C . ALA A 1 287 ? -6.610 5.108 -10.166 1.00 92.38 287 ALA A C 1
ATOM 2204 O O . ALA A 1 287 ? -5.824 5.847 -9.569 1.00 92.38 287 ALA A O 1
ATOM 2205 N N . ARG A 1 288 ? -6.495 4.802 -11.467 1.00 92.44 288 ARG A N 1
ATOM 2206 C CA . ARG A 1 288 ? -5.491 5.359 -12.396 1.00 92.44 288 ARG A CA 1
ATOM 2207 C C . ARG A 1 288 ? -4.030 5.102 -12.013 1.00 92.44 288 ARG A C 1
ATOM 2209 O O . ARG A 1 288 ? -3.183 5.976 -12.170 1.00 92.44 288 ARG A O 1
ATOM 2216 N N . ARG A 1 289 ? -3.720 3.910 -11.491 1.00 93.19 289 ARG A N 1
ATOM 2217 C CA . ARG A 1 289 ? -2.353 3.550 -11.052 1.00 93.19 289 ARG A CA 1
ATOM 2218 C C . ARG A 1 289 ? -1.744 2.362 -11.795 1.00 93.19 289 ARG A C 1
ATOM 2220 O O . ARG A 1 289 ? -0.542 2.134 -11.685 1.00 93.19 289 ARG A O 1
ATOM 2227 N N . ALA A 1 290 ? -2.532 1.635 -12.584 1.00 96.31 290 ALA A N 1
ATOM 2228 C CA . ALA A 1 290 ? -2.083 0.437 -13.298 1.00 96.31 290 ALA A CA 1
ATOM 2229 C C . ALA A 1 290 ? -1.216 0.707 -14.544 1.00 96.31 290 ALA A C 1
ATOM 2231 O O . ALA A 1 290 ? -0.716 -0.236 -15.149 1.00 96.31 290 ALA A O 1
ATOM 2232 N N . THR A 1 291 ? -0.982 1.971 -14.900 1.00 95.50 291 THR A N 1
ATOM 2233 C CA . THR A 1 291 ? -0.117 2.373 -16.025 1.00 95.50 291 THR A CA 1
ATOM 2234 C C . THR A 1 291 ? 1.196 3.013 -15.576 1.00 95.50 291 THR A C 1
ATOM 2236 O O . THR A 1 291 ? 2.133 3.148 -16.363 1.00 95.50 291 THR A O 1
ATOM 2239 N N . GLU A 1 292 ? 1.314 3.357 -14.292 1.00 94.19 292 GLU A N 1
ATOM 2240 C CA . GLU A 1 292 ? 2.495 4.002 -13.732 1.00 94.19 292 GLU A CA 1
ATOM 2241 C C . GLU A 1 292 ? 3.325 3.030 -12.897 1.00 94.19 292 GLU A C 1
ATOM 2243 O O . GLU A 1 292 ? 2.812 2.258 -12.090 1.00 94.19 292 GLU A O 1
ATOM 2248 N N . ARG A 1 293 ? 4.652 3.116 -13.003 1.00 92.81 293 ARG A N 1
ATOM 2249 C CA . ARG A 1 293 ? 5.562 2.205 -12.292 1.00 92.81 293 ARG A CA 1
ATOM 2250 C C . ARG A 1 293 ? 5.379 2.202 -10.774 1.00 92.81 293 ARG A C 1
ATOM 2252 O O . ARG A 1 293 ? 5.478 1.152 -10.141 1.00 92.81 293 ARG A O 1
ATOM 2259 N N . THR A 1 294 ? 5.200 3.374 -10.171 1.00 93.06 294 THR A N 1
ATOM 2260 C CA . THR A 1 294 ? 4.967 3.522 -8.725 1.00 93.06 294 THR A CA 1
ATOM 2261 C C . THR A 1 294 ? 3.633 2.907 -8.317 1.00 93.06 294 THR A C 1
ATOM 2263 O O . THR A 1 294 ? 3.582 2.214 -7.300 1.00 93.06 294 THR A O 1
ATOM 2266 N N . GLY A 1 295 ? 2.600 3.101 -9.136 1.00 95.06 295 GLY A N 1
ATOM 2267 C CA . GLY A 1 295 ? 1.277 2.516 -8.966 1.00 95.06 295 GLY A CA 1
ATOM 2268 C C . GLY A 1 295 ? 1.283 0.993 -9.060 1.00 95.06 295 GLY A C 1
ATOM 2269 O O . GLY A 1 295 ? 0.941 0.322 -8.089 1.00 95.06 295 GLY A O 1
ATOM 2270 N N . ILE A 1 296 ? 1.803 0.434 -10.157 1.00 96.25 296 ILE A N 1
ATOM 2271 C CA . ILE A 1 296 ? 1.930 -1.022 -10.345 1.00 96.25 296 ILE A CA 1
ATOM 2272 C C . ILE A 1 296 ? 2.751 -1.659 -9.219 1.00 96.25 296 ILE A C 1
ATOM 2274 O O . ILE A 1 296 ? 2.405 -2.730 -8.723 1.00 96.25 296 ILE A O 1
ATOM 2278 N N . ARG A 1 297 ? 3.817 -0.996 -8.752 1.00 95.62 297 ARG A N 1
ATOM 2279 C CA . ARG A 1 297 ? 4.582 -1.475 -7.594 1.00 95.62 297 ARG A CA 1
ATOM 2280 C C . ARG A 1 297 ? 3.708 -1.613 -6.345 1.00 95.62 297 ARG A C 1
ATOM 2282 O O . ARG A 1 297 ? 3.868 -2.600 -5.628 1.00 95.62 297 ARG A O 1
ATOM 2289 N N . GLY A 1 298 ? 2.859 -0.628 -6.048 1.00 96.00 298 GLY A N 1
ATOM 2290 C CA . GLY A 1 298 ? 1.904 -0.696 -4.938 1.00 96.00 298 GLY A CA 1
ATOM 2291 C C . GLY A 1 298 ? 0.943 -1.870 -5.115 1.00 96.00 298 GLY A C 1
ATOM 2292 O O . GLY A 1 298 ? 0.891 -2.757 -4.260 1.00 96.00 298 GLY A O 1
ATOM 2293 N N . ILE A 1 299 ? 0.318 -1.934 -6.293 1.00 97.50 299 ILE A N 1
ATOM 2294 C CA . ILE A 1 299 ? -0.640 -2.970 -6.682 1.00 97.50 299 ILE A CA 1
ATOM 2295 C C . ILE A 1 299 ? -0.075 -4.377 -6.462 1.00 97.50 299 ILE A C 1
ATOM 2297 O O . ILE A 1 299 ? -0.689 -5.183 -5.764 1.00 97.50 299 ILE A O 1
ATOM 2301 N N . VAL A 1 300 ? 1.126 -4.659 -6.980 1.00 97.62 300 VAL A N 1
ATOM 2302 C CA . VAL A 1 300 ? 1.797 -5.957 -6.805 1.00 97.62 300 VAL A CA 1
ATOM 2303 C C . VAL A 1 300 ? 2.027 -6.263 -5.328 1.00 97.62 300 VAL A C 1
ATOM 2305 O O . VAL A 1 300 ? 1.739 -7.366 -4.879 1.00 97.62 300 VAL A O 1
ATOM 2308 N N . ASN A 1 301 ? 2.507 -5.298 -4.539 1.00 96.81 301 ASN A N 1
ATOM 2309 C CA . ASN A 1 301 ? 2.781 -5.550 -3.123 1.00 96.81 301 ASN A CA 1
ATOM 2310 C C . ASN A 1 301 ? 1.508 -5.890 -2.335 1.00 96.81 301 ASN A C 1
ATOM 2312 O O . ASN A 1 301 ? 1.557 -6.770 -1.475 1.00 96.81 301 ASN A O 1
ATOM 2316 N N . VAL A 1 302 ? 0.391 -5.209 -2.605 1.00 97.88 302 VAL A N 1
ATOM 2317 C CA . VAL A 1 302 ? -0.887 -5.463 -1.926 1.00 97.88 302 VAL A CA 1
ATOM 2318 C C . VAL A 1 302 ? -1.505 -6.776 -2.408 1.00 97.88 302 VAL A C 1
ATOM 2320 O O . VAL A 1 302 ? -1.816 -7.636 -1.580 1.00 97.88 302 VAL A O 1
ATOM 2323 N N . GLN A 1 303 ? -1.604 -6.976 -3.727 1.00 98.38 303 GLN A N 1
ATOM 2324 C CA . GLN A 1 303 ? -2.163 -8.189 -4.325 1.00 98.38 303 GLN A CA 1
ATOM 2325 C C . GLN A 1 303 ? -1.413 -9.438 -3.858 1.00 98.38 303 GLN A C 1
ATOM 2327 O O . GLN A 1 303 ? -2.034 -10.365 -3.337 1.00 98.38 303 GLN A O 1
ATOM 2332 N N . SER A 1 304 ? -0.081 -9.454 -3.985 1.00 97.81 304 SER A N 1
ATOM 2333 C CA . SER A 1 304 ? 0.730 -10.611 -3.599 1.00 97.81 304 SER A CA 1
ATOM 2334 C C . SER A 1 304 ? 0.563 -10.949 -2.118 1.00 97.81 304 SER A C 1
ATOM 2336 O O . SER A 1 304 ? 0.524 -12.123 -1.768 1.00 97.81 304 SER A O 1
ATOM 2338 N N . ARG A 1 305 ? 0.438 -9.948 -1.232 1.00 97.69 305 ARG A N 1
ATOM 2339 C CA . ARG A 1 305 ? 0.246 -10.172 0.214 1.00 97.69 305 ARG A CA 1
ATOM 2340 C C . ARG A 1 305 ? -1.118 -10.749 0.561 1.00 97.69 305 ARG A C 1
ATOM 2342 O O . ARG A 1 305 ? -1.198 -11.532 1.501 1.00 97.69 305 ARG A O 1
ATOM 2349 N N . LEU A 1 306 ? -2.167 -10.354 -0.156 1.00 98.00 306 LEU A N 1
ATOM 2350 C CA . LEU A 1 306 ? -3.505 -10.915 0.026 1.00 98.00 306 LEU A CA 1
ATOM 2351 C C . LEU A 1 306 ? -3.554 -12.357 -0.485 1.00 98.00 306 LEU A C 1
ATOM 2353 O O . LEU A 1 306 ? -3.958 -13.244 0.263 1.00 98.00 306 LEU A O 1
ATOM 2357 N N . VAL A 1 307 ? -3.047 -12.600 -1.698 1.00 97.06 307 VAL A N 1
ATOM 2358 C CA . VAL A 1 307 ? -3.006 -13.936 -2.315 1.00 97.06 307 VAL A CA 1
ATOM 2359 C C . VAL A 1 307 ? -2.151 -14.906 -1.501 1.00 97.06 307 VAL A C 1
ATOM 2361 O O . VAL A 1 307 ? -2.607 -16.003 -1.190 1.00 97.06 307 VAL A O 1
ATOM 2364 N N . ALA A 1 308 ? -0.949 -14.499 -1.080 1.00 96.31 308 ALA A N 1
ATOM 2365 C CA . ALA A 1 308 ? -0.075 -15.338 -0.255 1.00 96.31 308 ALA A CA 1
ATOM 2366 C C . ALA A 1 308 ? -0.675 -15.669 1.124 1.00 96.31 308 ALA A C 1
ATOM 2368 O O . ALA A 1 308 ? -0.256 -16.635 1.753 1.00 96.31 308 ALA A O 1
ATOM 2369 N N . ALA A 1 309 ? -1.650 -14.883 1.590 1.00 96.88 309 ALA A N 1
ATOM 2370 C CA . ALA A 1 309 ? -2.387 -15.118 2.829 1.00 96.88 309 ALA A CA 1
ATOM 2371 C C . ALA A 1 309 ? -3.759 -15.789 2.600 1.00 96.88 309 ALA A C 1
ATOM 2373 O O . ALA A 1 309 ? -4.600 -15.782 3.496 1.00 96.88 309 ALA A O 1
ATOM 2374 N N . GLY A 1 310 ? -4.000 -16.346 1.407 1.00 97.25 310 GLY A N 1
ATOM 2375 C CA . GLY A 1 310 ? -5.204 -17.114 1.076 1.00 97.25 310 GLY A CA 1
ATOM 2376 C C . GLY A 1 310 ? -6.421 -16.284 0.657 1.00 97.25 310 GLY A C 1
ATOM 2377 O O . GLY A 1 310 ? -7.467 -16.851 0.353 1.00 97.25 310 GLY A O 1
ATOM 2378 N N . ALA A 1 311 ? -6.316 -14.954 0.593 1.00 98.00 311 ALA A N 1
ATOM 2379 C CA . ALA A 1 311 ? -7.415 -14.100 0.155 1.00 98.00 311 ALA A CA 1
ATOM 2380 C C . ALA A 1 311 ? -7.434 -13.910 -1.369 1.00 98.00 311 ALA A C 1
ATOM 2382 O O . ALA A 1 311 ? -6.401 -13.858 -2.036 1.00 98.00 311 ALA A O 1
ATOM 2383 N N . ARG A 1 312 ? -8.638 -13.724 -1.919 1.00 97.75 312 ARG A N 1
ATOM 2384 C CA . ARG A 1 312 ? -8.869 -13.355 -3.324 1.00 97.75 312 ARG A CA 1
ATOM 2385 C C . ARG A 1 312 ? -9.539 -11.982 -3.372 1.00 97.75 312 ARG A C 1
ATOM 2387 O O . ARG A 1 312 ? -10.763 -11.915 -3.268 1.00 97.75 312 ARG A O 1
ATOM 2394 N N . PRO A 1 313 ? -8.763 -10.889 -3.431 1.00 98.44 313 PRO A N 1
ATOM 2395 C CA . PRO A 1 313 ? -9.345 -9.560 -3.389 1.00 98.44 313 PRO A CA 1
ATOM 2396 C C . PRO A 1 313 ? -10.003 -9.185 -4.716 1.00 98.44 313 PRO A C 1
ATOM 2398 O O . PRO A 1 313 ? -9.516 -9.547 -5.787 1.00 98.44 313 PRO A O 1
ATOM 2401 N N . ARG A 1 314 ? -11.068 -8.390 -4.621 1.00 98.75 314 ARG A N 1
ATOM 2402 C CA . ARG A 1 314 ? -11.679 -7.685 -5.750 1.00 98.75 314 ARG A CA 1
ATOM 2403 C C . ARG A 1 314 ? -11.220 -6.233 -5.769 1.00 98.75 314 ARG A C 1
ATOM 2405 O O . ARG A 1 314 ? -11.212 -5.573 -4.731 1.00 98.75 314 ARG A O 1
ATOM 2412 N N . TRP A 1 315 ? -10.872 -5.738 -6.946 1.00 98.62 315 TRP A N 1
ATOM 2413 C CA . TRP A 1 315 ? -10.420 -4.371 -7.172 1.00 98.62 315 TRP A CA 1
ATOM 2414 C C . TRP A 1 315 ? -11.579 -3.514 -7.672 1.00 98.62 315 TRP A C 1
ATOM 2416 O O . TRP A 1 315 ? -12.217 -3.852 -8.665 1.00 98.62 315 TRP A O 1
ATOM 2426 N N . TYR A 1 316 ? -11.847 -2.408 -6.985 1.00 98.44 316 TYR A N 1
ATOM 2427 C CA . TYR A 1 316 ? -12.850 -1.420 -7.373 1.00 98.44 316 TYR A CA 1
ATOM 2428 C C . TYR A 1 316 ? -12.121 -0.185 -7.870 1.00 98.44 316 TYR A C 1
ATOM 2430 O O . TYR A 1 316 ? -11.420 0.473 -7.095 1.00 98.44 316 TYR A O 1
ATOM 2438 N N . VAL A 1 317 ? -12.264 0.081 -9.166 1.00 97.50 317 VAL A N 1
ATOM 2439 C CA . VAL A 1 317 ? -11.527 1.137 -9.866 1.00 97.50 317 VAL A CA 1
ATOM 2440 C C . VAL A 1 317 ? -12.451 2.029 -10.680 1.00 97.50 317 VAL A C 1
ATOM 2442 O O . VAL A 1 317 ? -13.607 1.680 -10.915 1.00 97.50 317 VAL A O 1
ATOM 2445 N N . ASP A 1 318 ? -11.979 3.193 -11.121 1.00 95.75 318 ASP A N 1
ATOM 2446 C CA . ASP A 1 318 ? -12.754 3.994 -12.066 1.00 95.75 318 ASP A CA 1
ATOM 2447 C C . ASP A 1 318 ? -12.921 3.256 -13.400 1.00 95.75 318 ASP A C 1
ATOM 2449 O O . ASP A 1 318 ? -12.054 2.481 -13.795 1.00 95.75 318 ASP A O 1
ATOM 2453 N N . GLU A 1 319 ? -14.041 3.498 -14.086 1.00 96.94 319 GLU A N 1
ATOM 2454 C CA . GLU A 1 319 ? -14.418 2.793 -15.323 1.00 96.94 319 GLU A CA 1
ATOM 2455 C C . GLU A 1 319 ? -13.273 2.772 -16.347 1.00 96.94 319 GLU A C 1
ATOM 2457 O O . GLU A 1 319 ? -12.928 1.725 -16.886 1.00 96.94 319 GLU A O 1
ATOM 2462 N N . ALA A 1 320 ? -12.604 3.915 -16.528 1.00 96.50 320 ALA A N 1
ATOM 2463 C CA . ALA A 1 320 ? -11.498 4.065 -17.469 1.00 96.50 320 ALA A CA 1
ATOM 2464 C C . ALA A 1 320 ? -10.263 3.210 -17.127 1.00 96.50 320 ALA A C 1
ATOM 2466 O O . ALA A 1 320 ? -9.449 2.947 -18.004 1.00 96.50 320 ALA A O 1
ATOM 2467 N N . SER A 1 321 ? -10.115 2.776 -15.872 1.00 96.62 321 SER A N 1
ATOM 2468 C CA . SER A 1 321 ? -8.966 1.996 -15.403 1.00 96.62 321 SER A CA 1
ATOM 2469 C C . SER A 1 321 ? -9.204 0.484 -15.431 1.00 96.62 321 SER A C 1
ATOM 2471 O O . SER A 1 321 ? -8.259 -0.271 -15.220 1.00 96.62 321 SER A O 1
ATOM 2473 N N . VAL A 1 322 ? -10.435 0.002 -15.645 1.00 98.00 322 VAL A N 1
ATOM 2474 C CA . VAL A 1 322 ? -10.779 -1.423 -15.454 1.00 98.00 322 VAL A CA 1
ATOM 2475 C C . VAL A 1 322 ? -9.873 -2.350 -16.268 1.00 98.00 322 VAL A C 1
ATOM 2477 O O . VAL A 1 322 ? -9.308 -3.296 -15.714 1.00 98.00 322 VAL A O 1
ATOM 2480 N N . GLU A 1 323 ? -9.676 -2.051 -17.552 1.00 98.31 323 GLU A N 1
ATOM 2481 C CA . GLU A 1 323 ? -8.868 -2.894 -18.437 1.00 98.31 323 GLU A CA 1
ATOM 2482 C C . GLU A 1 323 ? -7.378 -2.877 -18.079 1.00 98.31 323 GLU A C 1
ATOM 2484 O O . GLU A 1 323 ? -6.735 -3.926 -18.096 1.00 98.31 323 GLU A O 1
ATOM 2489 N N . ASP A 1 324 ? -6.826 -1.745 -17.640 1.00 97.75 324 ASP A N 1
ATOM 2490 C CA . ASP A 1 324 ? -5.425 -1.688 -17.207 1.00 97.75 324 ASP A CA 1
ATOM 2491 C C . ASP A 1 324 ? -5.166 -2.545 -15.960 1.00 97.75 324 ASP A C 1
ATOM 2493 O O . ASP A 1 324 ? -4.132 -3.209 -15.858 1.00 97.75 324 ASP A O 1
ATOM 2497 N N . TYR A 1 325 ? -6.117 -2.611 -15.023 1.00 98.31 325 TYR A N 1
ATOM 2498 C CA . TYR A 1 325 ? -6.000 -3.493 -13.857 1.00 98.31 325 TYR A CA 1
ATOM 2499 C C . TYR A 1 325 ? -6.208 -4.965 -14.243 1.00 98.31 325 TYR A C 1
ATOM 2501 O O . TYR A 1 325 ? -5.509 -5.838 -13.725 1.00 98.31 325 TYR A O 1
ATOM 2509 N N . ARG A 1 326 ? -7.108 -5.266 -15.189 1.00 98.44 326 ARG A N 1
ATOM 2510 C CA . ARG A 1 326 ? -7.287 -6.630 -15.723 1.00 98.44 326 ARG A CA 1
ATOM 2511 C C . ARG A 1 326 ? -6.052 -7.130 -16.460 1.00 98.44 326 ARG A C 1
ATOM 2513 O O . ARG A 1 326 ? -5.695 -8.296 -16.300 1.00 98.44 326 ARG A O 1
ATOM 2520 N N . ARG A 1 327 ? -5.338 -6.257 -17.178 1.00 97.81 327 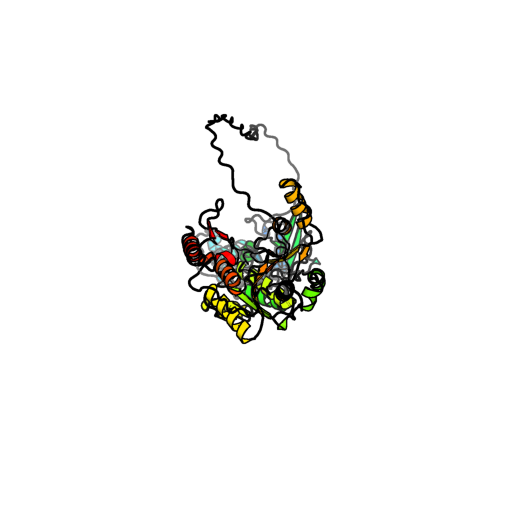ARG A N 1
ATOM 2521 C CA . ARG A 1 327 ? -4.042 -6.580 -17.803 1.00 97.81 327 ARG A CA 1
ATOM 2522 C C . ARG A 1 327 ? -3.003 -7.050 -16.784 1.00 97.81 327 ARG A C 1
ATOM 2524 O O . ARG A 1 327 ? -2.184 -7.899 -17.112 1.00 97.81 327 ARG A O 1
ATOM 2531 N N . LEU A 1 328 ? -3.071 -6.586 -15.533 1.00 97.81 328 LEU A N 1
ATOM 2532 C CA . LEU A 1 328 ? -2.231 -7.071 -14.425 1.00 97.81 328 LEU A CA 1
ATOM 2533 C C . LEU A 1 328 ? -2.692 -8.423 -13.838 1.00 97.81 328 LEU A C 1
ATOM 2535 O O . LEU A 1 328 ? -2.051 -8.939 -12.923 1.00 97.81 328 LEU A O 1
ATOM 2539 N N . GLY A 1 329 ? -3.778 -9.013 -14.349 1.00 97.94 329 GLY A N 1
ATOM 2540 C CA . GLY A 1 329 ? -4.355 -10.273 -13.869 1.00 97.94 329 GLY A CA 1
ATOM 2541 C C . GLY A 1 329 ? -5.248 -10.130 -12.631 1.00 97.94 329 GLY A C 1
ATOM 2542 O O . GLY A 1 329 ? -5.366 -11.077 -11.854 1.00 97.94 329 GLY A O 1
ATOM 2543 N N . LEU A 1 330 ? -5.836 -8.952 -12.405 1.00 98.44 330 LEU A N 1
ATOM 2544 C CA . LEU A 1 330 ? -6.648 -8.649 -11.219 1.00 98.44 330 LEU A CA 1
ATOM 2545 C C . LEU A 1 330 ? -8.153 -8.849 -11.484 1.00 98.44 330 LEU A C 1
ATOM 2547 O O . LEU A 1 330 ? -8.629 -8.553 -12.580 1.00 98.44 330 LEU A O 1
ATOM 2551 N N . ASP A 1 331 ? -8.923 -9.266 -10.463 1.00 98.44 331 ASP A N 1
ATOM 2552 C CA . ASP A 1 331 ? -10.403 -9.221 -10.482 1.00 98.44 331 ASP A CA 1
ATOM 2553 C C . ASP A 1 331 ? -10.869 -7.770 -10.308 1.00 98.44 331 ASP A C 1
ATOM 2555 O O . ASP A 1 331 ? -11.224 -7.349 -9.205 1.00 98.44 331 ASP A O 1
ATOM 2559 N N . ALA A 1 332 ? -10.778 -6.983 -11.382 1.00 98.50 332 ALA A N 1
ATOM 2560 C CA . ALA A 1 332 ? -11.155 -5.577 -11.394 1.00 98.50 332 ALA A CA 1
ATOM 2561 C C . ALA A 1 332 ? -12.569 -5.356 -11.944 1.00 98.50 332 ALA A C 1
ATOM 2563 O O . ALA A 1 332 ? -12.958 -5.880 -12.998 1.00 98.50 332 ALA A O 1
ATOM 2564 N N . VAL A 1 333 ? -13.321 -4.526 -11.223 1.00 98.56 333 VAL A N 1
ATOM 2565 C CA . VAL A 1 333 ? -14.655 -4.050 -11.583 1.00 98.56 333 VAL A CA 1
ATOM 2566 C C . VAL A 1 333 ? -14.704 -2.530 -11.479 1.00 98.56 333 VAL A C 1
ATOM 2568 O O . VAL A 1 333 ? -14.038 -1.926 -10.634 1.00 98.56 333 VAL A O 1
ATOM 2571 N N . ALA A 1 334 ? -15.536 -1.910 -12.309 1.00 98.25 334 ALA A N 1
ATOM 2572 C CA . ALA A 1 334 ? -15.821 -0.494 -12.174 1.00 98.25 334 ALA A CA 1
ATOM 2573 C C . ALA A 1 334 ? -16.490 -0.217 -10.823 1.00 98.25 334 ALA A C 1
ATOM 2575 O O . ALA A 1 334 ? -17.410 -0.921 -10.428 1.00 98.25 334 ALA A O 1
ATOM 2576 N N . GLY A 1 335 ? -16.054 0.797 -10.096 1.00 95.69 335 GLY A N 1
ATOM 2577 C CA . GLY A 1 335 ? -16.672 1.286 -8.865 1.00 95.69 335 GLY A CA 1
ATOM 2578 C C . GLY A 1 335 ? -17.084 2.751 -8.945 1.00 95.69 335 GLY A C 1
ATOM 2579 O O . GLY A 1 335 ? -17.891 3.193 -8.138 1.00 95.69 335 GLY A O 1
ATOM 2580 N N . GLY A 1 336 ? -16.574 3.488 -9.935 1.00 94.62 336 GLY A N 1
ATOM 2581 C CA . GLY A 1 336 ? -16.692 4.940 -10.025 1.00 94.62 336 GLY A CA 1
ATOM 2582 C C . GLY A 1 336 ? -15.481 5.628 -9.394 1.00 94.62 336 GLY A C 1
ATOM 2583 O O . GLY A 1 336 ? -14.367 5.116 -9.439 1.00 94.62 336 GLY A O 1
ATOM 2584 N N . ARG A 1 337 ? -15.675 6.813 -8.809 1.00 92.88 337 ARG A N 1
ATOM 2585 C CA . ARG A 1 337 ? -14.610 7.516 -8.065 1.00 92.88 337 ARG A CA 1
ATOM 2586 C C . ARG A 1 337 ? -14.424 6.901 -6.670 1.00 92.88 337 ARG A C 1
ATOM 2588 O O . ARG A 1 337 ? -14.974 5.840 -6.391 1.00 92.88 337 ARG A O 1
ATOM 2595 N N . LEU A 1 338 ? -13.654 7.558 -5.798 1.00 93.88 338 LEU A N 1
ATOM 2596 C CA . LEU A 1 338 ? -13.320 7.070 -4.455 1.00 93.88 338 LEU A CA 1
ATOM 2597 C C . LEU A 1 338 ? -14.557 6.617 -3.658 1.00 93.88 338 LEU A C 1
ATOM 2599 O O . LEU A 1 338 ? -14.688 5.430 -3.371 1.00 93.88 338 LEU A O 1
ATOM 2603 N N . THR A 1 339 ? -15.477 7.531 -3.339 1.00 96.81 339 THR A N 1
ATOM 2604 C CA . THR A 1 339 ? -16.663 7.246 -2.514 1.00 96.81 339 THR A CA 1
ATOM 2605 C C . THR A 1 339 ? -17.641 6.255 -3.169 1.00 96.81 339 THR A C 1
ATOM 2607 O O . THR A 1 339 ? -17.959 5.261 -2.509 1.00 96.81 339 THR A O 1
ATOM 2610 N N . PRO A 1 340 ? -18.014 6.386 -4.463 1.00 97.38 340 PRO A N 1
ATOM 2611 C CA . PRO A 1 340 ? -18.786 5.358 -5.165 1.00 97.38 340 PRO A CA 1
ATOM 2612 C C . PRO A 1 340 ? -18.138 3.968 -5.141 1.00 97.38 340 PRO A C 1
ATOM 2614 O O . PRO A 1 340 ? -18.807 2.976 -4.851 1.00 97.38 340 PRO A O 1
ATOM 2617 N N . SER A 1 341 ? -16.819 3.875 -5.355 1.00 97.38 341 SER A N 1
ATOM 2618 C CA . SER A 1 341 ? -16.104 2.591 -5.343 1.00 97.38 341 SER A CA 1
ATOM 2619 C C . SER A 1 341 ? -16.146 1.942 -3.965 1.00 97.38 341 SER A C 1
ATOM 2621 O O . SER A 1 341 ? -16.390 0.738 -3.853 1.00 97.38 341 SER A O 1
ATOM 2623 N N . ARG A 1 342 ? -15.976 2.742 -2.903 1.00 98.25 342 ARG A N 1
ATOM 2624 C CA . ARG A 1 342 ? -16.114 2.263 -1.525 1.00 98.25 342 ARG A CA 1
ATOM 2625 C C . ARG A 1 342 ? -17.537 1.790 -1.226 1.00 98.25 342 ARG A C 1
ATOM 2627 O O . ARG A 1 342 ? -17.697 0.727 -0.629 1.00 98.25 342 ARG A O 1
ATOM 2634 N N . ASN A 1 343 ? -18.563 2.525 -1.653 1.00 98.50 343 ASN A N 1
ATOM 2635 C CA . ASN A 1 343 ? -19.963 2.125 -1.478 1.00 98.50 343 ASN A CA 1
ATOM 2636 C C . ASN A 1 343 ? -20.306 0.850 -2.257 1.00 98.50 343 ASN A C 1
ATOM 2638 O O . ASN A 1 343 ? -20.963 -0.040 -1.712 1.00 98.50 343 ASN A O 1
ATOM 2642 N N . ARG A 1 344 ? -19.805 0.705 -3.490 1.00 98.44 344 ARG A N 1
ATOM 2643 C CA . ARG A 1 344 ? -19.971 -0.521 -4.282 1.00 98.44 344 ARG A CA 1
ATOM 2644 C C . ARG A 1 344 ? -19.329 -1.723 -3.591 1.00 98.44 344 ARG A C 1
ATOM 2646 O O . ARG A 1 344 ? -19.955 -2.776 -3.511 1.00 98.44 344 ARG A O 1
ATOM 2653 N N . ALA A 1 345 ? -18.137 -1.557 -3.017 1.00 98.56 345 ALA A N 1
ATOM 2654 C CA . ALA A 1 345 ? -17.480 -2.600 -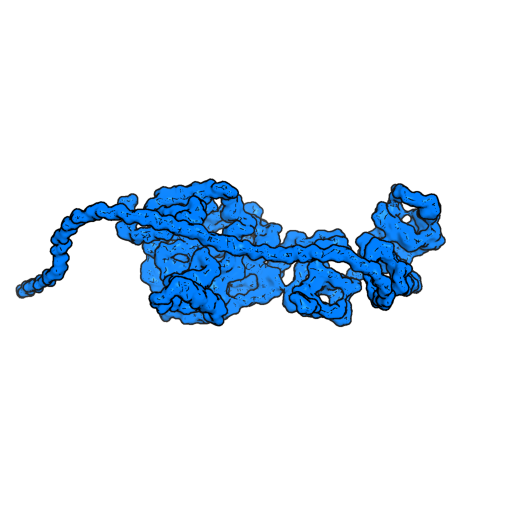2.232 1.00 98.56 345 ALA A CA 1
ATOM 2655 C C . ALA A 1 345 ? -18.302 -3.040 -1.005 1.00 98.56 345 ALA A C 1
ATOM 2657 O O . ALA A 1 345 ? -18.442 -4.242 -0.755 1.00 98.56 345 ALA A O 1
ATOM 2658 N N . LEU A 1 346 ? -18.897 -2.087 -0.274 1.00 98.69 346 LEU A N 1
ATOM 2659 C CA . LEU A 1 346 ? -19.801 -2.377 0.849 1.00 98.69 346 LEU A CA 1
ATOM 2660 C C . LEU A 1 346 ? -21.057 -3.127 0.386 1.00 98.69 346 LEU A C 1
ATOM 2662 O O . LEU A 1 346 ? -21.454 -4.110 1.013 1.00 98.69 346 LEU A O 1
ATOM 2666 N N . ALA A 1 347 ? -21.662 -2.700 -0.725 1.00 98.62 347 ALA A N 1
ATOM 2667 C CA . ALA A 1 347 ? -22.850 -3.336 -1.284 1.00 98.62 347 ALA A CA 1
ATOM 2668 C C . ALA A 1 347 ? -22.571 -4.776 -1.748 1.00 98.62 347 ALA A C 1
ATOM 2670 O O . ALA A 1 347 ? -23.346 -5.680 -1.441 1.00 98.62 347 ALA A O 1
ATOM 2671 N N . ASP A 1 348 ? -21.455 -5.016 -2.443 1.00 98.62 348 ASP A N 1
ATOM 2672 C CA . ASP A 1 348 ? -21.021 -6.357 -2.850 1.00 98.62 348 ASP A CA 1
ATOM 2673 C C . ASP A 1 348 ? -20.789 -7.268 -1.634 1.00 98.62 348 ASP A C 1
ATOM 2675 O O . ASP A 1 348 ? -21.216 -8.425 -1.644 1.00 98.62 348 ASP A O 1
ATOM 2679 N N . ALA A 1 349 ? -20.146 -6.756 -0.578 1.00 98.56 349 ALA A N 1
ATOM 2680 C CA . ALA A 1 349 ? -19.932 -7.507 0.658 1.00 98.56 349 ALA A CA 1
ATOM 2681 C C . ALA A 1 349 ? -21.263 -7.873 1.331 1.00 98.56 349 ALA A C 1
ATOM 2683 O O . ALA A 1 349 ? -21.464 -9.032 1.699 1.00 98.56 349 ALA A O 1
ATOM 2684 N N . GLN A 1 350 ? -22.193 -6.915 1.428 1.00 98.44 350 GLN A N 1
ATOM 2685 C CA . GLN A 1 350 ? -23.520 -7.141 2.000 1.00 98.44 350 GLN A CA 1
ATOM 2686 C C . GLN A 1 350 ? -24.311 -8.180 1.204 1.00 98.44 350 GLN A C 1
ATOM 2688 O O . GLN A 1 350 ? -24.852 -9.103 1.809 1.00 98.44 350 GLN A O 1
ATOM 2693 N N . ARG A 1 351 ? -24.334 -8.092 -0.135 1.00 98.50 351 ARG A N 1
ATOM 2694 C CA . ARG A 1 351 ? -25.014 -9.089 -0.985 1.00 98.50 351 ARG A CA 1
ATOM 2695 C C . ARG A 1 351 ? -24.450 -10.497 -0.802 1.00 98.50 351 ARG A C 1
ATOM 2697 O O . ARG A 1 351 ? -25.179 -11.469 -0.946 1.00 98.50 351 ARG A O 1
ATOM 2704 N N . ARG A 1 352 ? -23.163 -10.612 -0.467 1.00 98.12 352 ARG A N 1
ATOM 2705 C CA . ARG A 1 352 ? -22.495 -11.891 -0.179 1.00 98.12 352 ARG A CA 1
ATOM 2706 C C . ARG A 1 352 ? -22.633 -12.335 1.282 1.00 98.12 352 ARG A C 1
ATOM 2708 O O . ARG A 1 352 ? -22.122 -13.395 1.626 1.00 98.12 352 ARG A O 1
ATOM 2715 N N . GLY A 1 353 ? -23.247 -11.527 2.150 1.00 98.00 353 GLY A N 1
ATOM 2716 C CA . GLY A 1 353 ? -23.317 -11.792 3.588 1.00 98.00 353 GLY A CA 1
ATOM 2717 C C . GLY A 1 353 ? -21.953 -11.762 4.288 1.00 98.00 353 GLY A C 1
ATOM 2718 O O . GLY A 1 353 ? -21.787 -12.393 5.330 1.00 98.00 353 GLY A O 1
ATOM 2719 N N . LYS A 1 354 ? -20.960 -11.052 3.745 1.00 98.50 354 LYS A N 1
ATOM 2720 C CA . LYS A 1 354 ? -19.574 -11.046 4.244 1.00 98.50 354 LYS A CA 1
ATOM 2721 C C . LYS A 1 354 ? -19.214 -9.741 4.947 1.00 98.50 354 LYS A C 1
ATOM 2723 O O . LYS A 1 354 ? -19.799 -8.695 4.665 1.00 98.50 354 LYS A O 1
ATOM 2728 N N . ALA A 1 355 ? -18.224 -9.788 5.836 1.00 98.69 355 ALA A N 1
ATOM 2729 C CA . ALA A 1 355 ? -17.586 -8.572 6.334 1.00 98.69 355 ALA A CA 1
ATOM 2730 C C . ALA A 1 355 ? -16.763 -7.934 5.203 1.00 98.69 355 ALA A C 1
ATOM 2732 O O . ALA A 1 355 ? -16.047 -8.626 4.481 1.00 98.69 355 ALA A O 1
ATOM 2733 N N . CYS A 1 356 ? -16.862 -6.620 5.025 1.00 98.81 356 CYS A N 1
ATOM 2734 C CA . CYS A 1 356 ? -16.090 -5.906 4.012 1.00 98.81 356 CYS A CA 1
ATOM 2735 C C . CYS A 1 356 ? -14.738 -5.498 4.601 1.00 98.81 356 CYS A C 1
ATOM 2737 O O . CYS A 1 356 ? -14.699 -4.874 5.658 1.00 98.81 356 CYS A O 1
ATOM 2739 N N . VAL A 1 357 ? -13.640 -5.815 3.919 1.00 98.81 357 VAL A N 1
ATOM 2740 C CA . VAL A 1 357 ? -12.320 -5.250 4.231 1.00 98.81 357 VAL A CA 1
ATOM 2741 C C . VAL A 1 357 ? -11.953 -4.327 3.090 1.00 98.81 357 VAL A C 1
ATOM 2743 O O . VAL A 1 357 ? -11.876 -4.797 1.958 1.00 98.81 357 VAL A O 1
ATOM 2746 N N . GLN A 1 358 ? -11.726 -3.047 3.365 1.00 98.69 358 GLN A N 1
ATOM 2747 C CA . GLN A 1 358 ? -11.250 -2.114 2.345 1.00 98.69 358 GLN A CA 1
ATOM 2748 C C . GLN A 1 358 ? -9.790 -1.767 2.581 1.00 98.69 358 GLN A C 1
ATOM 2750 O O . GLN A 1 358 ? -9.367 -1.574 3.722 1.00 98.69 358 GLN A O 1
ATOM 2755 N N . ILE A 1 359 ? -9.029 -1.747 1.490 1.00 98.50 359 ILE A N 1
ATOM 2756 C CA . ILE A 1 359 ? -7.575 -1.631 1.490 1.00 98.50 359 ILE A CA 1
ATOM 2757 C C . ILE A 1 359 ? -7.154 -0.648 0.391 1.00 98.50 359 ILE A C 1
ATOM 2759 O O . ILE A 1 359 ? -7.606 -0.780 -0.748 1.00 98.50 359 ILE A O 1
ATOM 2763 N N . SER A 1 360 ? -6.271 0.298 0.711 1.00 97.06 360 SER A N 1
ATOM 2764 C CA . SER A 1 360 ? -5.563 1.121 -0.277 1.00 97.06 360 SER A CA 1
ATOM 2765 C C . SER A 1 360 ? -4.430 0.335 -0.941 1.00 97.06 360 SER A C 1
ATOM 2767 O O . SER A 1 360 ? -3.745 -0.483 -0.323 1.00 97.06 360 SER A O 1
ATOM 2769 N N . ASP A 1 361 ? -4.192 0.598 -2.218 1.00 95.88 361 ASP A N 1
ATOM 2770 C CA . ASP A 1 361 ? -3.241 -0.141 -3.049 1.00 95.88 361 ASP A CA 1
ATOM 2771 C C . ASP A 1 361 ? -1.769 0.285 -2.884 1.00 95.88 361 ASP A C 1
ATOM 2773 O O . ASP A 1 361 ? -0.877 -0.312 -3.480 1.00 95.88 361 ASP A O 1
ATOM 2777 N N . ASP A 1 362 ? -1.473 1.305 -2.083 1.00 94.50 362 ASP A N 1
ATOM 2778 C CA . ASP A 1 362 ? -0.119 1.780 -1.773 1.00 94.50 362 ASP A CA 1
ATOM 2779 C C . ASP A 1 362 ? 0.407 1.346 -0.398 1.00 94.50 362 ASP A C 1
ATOM 2781 O O . ASP A 1 362 ? 1.507 1.752 -0.003 1.00 94.50 362 ASP A O 1
ATOM 2785 N N . ILE A 1 363 ? -0.330 0.513 0.338 1.00 96.44 363 ILE A N 1
ATOM 2786 C CA . ILE A 1 363 ? 0.141 0.039 1.637 1.00 96.44 363 ILE A CA 1
ATOM 2787 C C . ILE A 1 363 ? 1.324 -0.911 1.439 1.00 96.44 363 ILE A C 1
ATOM 2789 O O . ILE A 1 363 ? 1.237 -1.992 0.856 1.00 96.44 363 ILE A O 1
ATOM 2793 N N . SER A 1 364 ? 2.469 -0.517 1.985 1.00 95.50 364 SER A N 1
ATOM 2794 C CA . SER A 1 364 ? 3.718 -1.271 1.876 1.00 95.50 364 SER A CA 1
ATOM 2795 C C . SER A 1 364 ? 3.867 -2.348 2.956 1.00 95.50 364 SER A C 1
ATOM 2797 O O . SER A 1 364 ? 4.588 -3.341 2.758 1.00 95.50 364 SER A O 1
ATOM 2799 N N . ARG A 1 365 ? 3.223 -2.157 4.117 1.00 96.56 365 ARG A N 1
ATOM 2800 C CA . ARG A 1 365 ? 3.374 -3.029 5.287 1.00 96.56 365 ARG A CA 1
ATOM 2801 C C . ARG A 1 365 ? 2.278 -2.821 6.336 1.00 96.56 365 ARG A C 1
ATOM 2803 O O . ARG A 1 365 ? 1.863 -1.690 6.565 1.00 96.56 365 ARG A O 1
ATOM 2810 N N . TRP A 1 366 ? 1.951 -3.906 7.040 1.00 98.19 366 TRP A N 1
ATOM 2811 C CA . TRP A 1 366 ? 1.180 -3.938 8.282 1.00 98.19 366 TRP A CA 1
ATOM 2812 C C . TRP A 1 366 ? 2.083 -4.417 9.417 1.00 98.19 366 TRP A C 1
ATOM 2814 O O . TRP A 1 366 ? 2.810 -5.407 9.269 1.00 98.19 366 TRP A O 1
ATOM 2824 N N . GLU A 1 367 ? 2.056 -3.718 10.544 1.00 97.88 367 GLU A N 1
ATOM 2825 C CA . GLU A 1 367 ? 2.842 -4.069 11.724 1.00 97.88 367 GLU A CA 1
ATOM 2826 C C . GLU A 1 367 ? 1.974 -3.999 12.976 1.00 97.88 367 GLU A C 1
ATOM 2828 O O . GLU A 1 367 ? 1.213 -3.055 13.158 1.00 97.88 367 GLU A O 1
ATOM 2833 N N . TYR A 1 368 ? 2.120 -4.983 13.854 1.00 98.00 368 TYR A N 1
ATOM 2834 C CA . TYR A 1 368 ? 1.553 -4.959 15.193 1.00 98.00 368 TYR A CA 1
ATOM 2835 C C . TYR A 1 368 ? 2.672 -4.799 16.220 1.00 98.00 368 TYR A C 1
ATOM 2837 O O . TYR A 1 368 ? 3.666 -5.526 16.172 1.00 98.00 368 TYR A O 1
ATOM 2845 N N . HIS A 1 369 ? 2.514 -3.867 17.154 1.00 96.62 369 HIS A N 1
ATOM 2846 C CA . HIS A 1 369 ? 3.494 -3.590 18.204 1.00 96.62 369 HIS A CA 1
ATOM 2847 C C . HIS A 1 369 ? 2.939 -4.017 19.562 1.00 96.62 369 HIS A C 1
ATOM 2849 O O . HIS A 1 369 ? 1.921 -3.491 20.014 1.00 96.62 369 HIS A O 1
ATOM 2855 N N . LYS A 1 370 ? 3.588 -4.989 20.215 1.00 93.62 370 LYS A N 1
ATOM 2856 C CA . LYS A 1 370 ? 3.199 -5.409 21.570 1.00 93.62 370 LYS A CA 1
ATOM 2857 C C . LYS A 1 370 ? 3.647 -4.386 22.618 1.00 93.62 370 LYS A C 1
ATOM 2859 O O . LYS A 1 370 ? 4.500 -3.541 22.365 1.00 93.62 370 LYS A O 1
ATOM 2864 N N . GLY A 1 371 ? 3.084 -4.524 23.813 1.00 85.81 371 GLY A N 1
ATOM 2865 C CA . GLY A 1 371 ? 3.399 -3.704 24.979 1.00 85.81 371 GLY A CA 1
ATOM 2866 C C . GLY A 1 371 ? 2.312 -2.677 25.257 1.00 85.81 371 GLY A C 1
ATOM 2867 O O . GLY A 1 371 ? 1.520 -2.347 24.375 1.00 85.81 371 GLY A O 1
ATOM 2868 N N . ASN A 1 372 ? 2.276 -2.184 26.490 1.00 78.88 372 ASN A N 1
ATOM 2869 C CA . ASN A 1 372 ? 1.447 -1.068 26.912 1.00 78.88 372 ASN A CA 1
ATOM 2870 C C . ASN A 1 372 ? 2.326 -0.112 27.723 1.00 78.88 372 ASN A C 1
ATOM 2872 O O . ASN A 1 372 ? 2.747 -0.446 28.819 1.00 78.88 372 ASN A O 1
ATOM 2876 N N . LEU A 1 373 ? 2.612 1.074 27.184 1.00 79.88 373 LEU A N 1
ATOM 2877 C CA . LEU A 1 373 ? 3.426 2.076 27.878 1.00 79.88 373 LEU A CA 1
ATOM 2878 C C . LEU A 1 373 ? 2.578 3.015 28.748 1.00 79.88 373 LEU A C 1
ATOM 2880 O O . LEU A 1 373 ? 3.034 4.094 29.125 1.00 79.88 373 LEU A O 1
ATOM 2884 N N . GLN A 1 374 ? 1.336 2.633 29.062 1.00 73.69 374 GLN A N 1
ATOM 2885 C CA . GLN A 1 374 ? 0.546 3.319 30.086 1.00 73.69 374 GLN A CA 1
ATOM 2886 C C . GLN A 1 374 ? 1.204 3.226 31.467 1.00 73.69 374 GLN A C 1
ATOM 2888 O O . GLN A 1 374 ? 1.070 4.165 32.242 1.00 73.69 374 GLN A O 1
ATOM 2893 N N . GLU A 1 375 ? 1.995 2.177 31.718 1.00 77.88 375 GLU A N 1
ATOM 2894 C CA . GLU A 1 375 ? 2.823 2.025 32.925 1.00 77.88 375 GLU A CA 1
ATOM 2895 C C . GLU A 1 375 ? 3.884 3.130 33.067 1.00 77.88 375 GLU A C 1
ATOM 2897 O O . GLU A 1 375 ? 4.394 3.367 34.154 1.00 77.88 375 GLU A O 1
ATOM 2902 N N . LEU A 1 376 ? 4.166 3.882 31.994 1.00 80.88 376 LEU A N 1
ATOM 2903 C CA . LEU A 1 376 ? 5.044 5.055 32.027 1.00 80.88 376 LEU A CA 1
ATOM 2904 C C . LEU A 1 376 ? 4.322 6.329 32.512 1.00 80.88 376 LEU A C 1
ATOM 2906 O O . LEU A 1 376 ? 4.700 7.448 32.145 1.00 80.88 376 LEU A O 1
ATOM 2910 N N . SER A 1 377 ? 3.230 6.194 33.268 1.00 81.56 377 SER A N 1
ATOM 2911 C CA . SER A 1 377 ? 2.585 7.322 33.941 1.00 81.56 377 SER A CA 1
ATOM 2912 C C . SER A 1 377 ? 3.545 7.932 34.967 1.00 81.56 377 SER A C 1
ATOM 2914 O O . SER A 1 377 ? 4.097 7.211 35.789 1.00 81.56 377 SER A O 1
ATOM 2916 N N . GLY A 1 378 ? 3.742 9.253 34.929 1.00 86.81 378 GLY A N 1
ATOM 2917 C CA . GLY A 1 378 ? 4.625 9.968 35.865 1.00 86.81 378 GLY A CA 1
ATOM 2918 C C . GLY A 1 378 ? 6.070 10.165 35.389 1.00 86.81 378 GLY A C 1
ATOM 2919 O O . GLY A 1 378 ? 6.839 10.841 36.063 1.00 86.81 378 GLY A O 1
ATOM 2920 N N . ILE A 1 379 ? 6.436 9.635 34.219 1.00 92.62 379 ILE A N 1
ATOM 2921 C CA . ILE A 1 379 ? 7.734 9.897 33.582 1.00 92.62 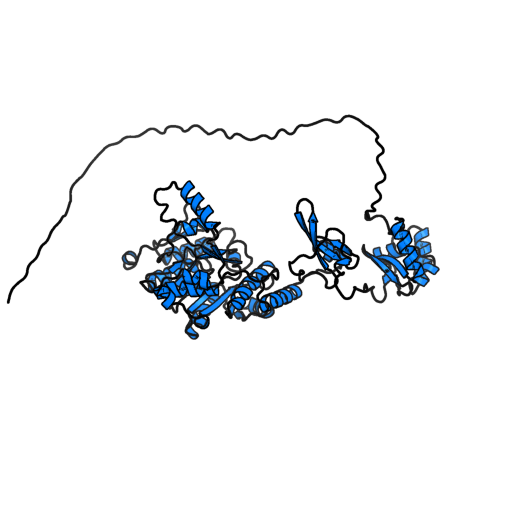379 ILE A CA 1
ATOM 2922 C C . ILE A 1 379 ? 7.665 11.192 32.755 1.00 92.62 379 ILE A C 1
ATOM 2924 O O . ILE A 1 379 ? 6.630 11.493 32.153 1.00 92.62 379 ILE A O 1
ATOM 2928 N N . ASP A 1 380 ? 8.774 11.940 32.691 1.00 95.12 380 ASP A N 1
ATOM 2929 C CA . ASP A 1 380 ? 8.921 13.109 31.812 1.00 95.12 380 ASP A CA 1
ATOM 2930 C C . ASP A 1 380 ? 8.555 12.784 30.352 1.00 95.12 380 ASP A C 1
ATOM 2932 O O . ASP A 1 380 ? 8.841 11.700 29.840 1.00 95.12 380 ASP A O 1
ATOM 2936 N N . ALA A 1 381 ? 7.950 13.744 29.648 1.00 92.56 381 ALA A N 1
ATOM 2937 C CA . ALA A 1 381 ? 7.450 13.541 28.291 1.00 92.56 381 ALA A CA 1
ATOM 2938 C C . ALA A 1 381 ? 8.549 13.138 27.291 1.00 92.56 381 ALA A C 1
ATOM 2940 O O . ALA A 1 381 ? 8.289 12.319 26.402 1.00 92.56 381 ALA A O 1
ATOM 2941 N N . ASN A 1 382 ? 9.772 13.668 27.430 1.00 94.00 382 ASN A N 1
ATOM 2942 C CA . ASN A 1 382 ? 10.879 13.316 26.537 1.00 94.00 382 ASN A CA 1
ATOM 2943 C C . ASN A 1 382 ? 11.368 11.897 26.804 1.00 94.00 382 ASN A C 1
ATOM 2945 O O . ASN A 1 382 ? 11.607 11.138 25.865 1.00 94.00 382 ASN A O 1
ATOM 2949 N N . GLU A 1 383 ? 11.472 11.524 28.077 1.00 94.75 383 GLU A N 1
ATOM 2950 C CA . GLU A 1 383 ? 11.881 10.182 28.476 1.00 94.75 383 GLU A CA 1
ATOM 2951 C C . GLU A 1 383 ? 10.827 9.142 28.072 1.00 94.75 383 GLU A C 1
ATOM 2953 O O . GLU A 1 383 ? 11.158 8.114 27.478 1.00 94.75 383 GLU A O 1
ATOM 2958 N N . LYS A 1 384 ? 9.540 9.459 28.247 1.00 93.31 384 LYS A N 1
ATOM 2959 C CA . LYS A 1 384 ? 8.425 8.633 27.771 1.00 93.31 384 LYS A CA 1
ATOM 2960 C C . LYS A 1 384 ? 8.494 8.409 26.256 1.00 93.31 384 LYS A C 1
ATOM 2962 O O . LYS A 1 384 ? 8.322 7.287 25.776 1.00 93.31 384 LYS A O 1
ATOM 2967 N N . LEU A 1 385 ? 8.787 9.461 25.487 1.00 93.50 385 LEU A N 1
ATOM 2968 C CA . LEU A 1 385 ? 8.963 9.366 24.037 1.00 93.50 385 LEU A CA 1
ATOM 2969 C C . LEU A 1 385 ? 10.217 8.564 23.657 1.00 93.50 385 LEU A C 1
ATOM 2971 O O . LEU A 1 385 ? 10.183 7.802 22.686 1.00 93.50 385 LEU A O 1
ATOM 2975 N N . ARG A 1 386 ? 11.321 8.704 24.399 1.00 95.12 386 ARG A N 1
ATOM 2976 C CA . ARG A 1 386 ? 12.553 7.929 24.191 1.00 95.12 386 ARG A CA 1
ATOM 2977 C C . ARG A 1 386 ? 12.288 6.436 24.373 1.00 95.12 386 ARG A C 1
ATOM 2979 O O . ARG A 1 386 ? 12.584 5.665 23.460 1.00 95.12 386 ARG A O 1
ATOM 2986 N N . GLN A 1 387 ? 11.660 6.050 25.482 1.00 94.25 387 GLN A N 1
ATOM 2987 C CA . GLN A 1 387 ? 11.306 4.658 25.766 1.00 94.25 387 GLN A CA 1
ATOM 2988 C C . GLN A 1 387 ? 10.319 4.095 24.736 1.00 94.25 387 GLN A C 1
ATOM 2990 O O . GLN A 1 387 ? 10.493 2.976 24.259 1.00 94.25 387 GLN A O 1
ATOM 2995 N N . ALA A 1 388 ? 9.338 4.888 24.291 1.00 93.56 388 ALA A N 1
ATOM 2996 C CA . ALA A 1 388 ? 8.428 4.470 23.225 1.00 93.56 388 ALA A CA 1
ATOM 2997 C C . ALA A 1 388 ? 9.131 4.243 21.878 1.00 93.56 388 ALA A C 1
ATOM 2999 O O . ALA A 1 388 ? 8.794 3.305 21.157 1.00 93.56 388 ALA A O 1
ATOM 3000 N N . ASN A 1 389 ? 10.129 5.061 21.536 1.00 94.69 389 ASN A N 1
ATOM 3001 C CA . ASN A 1 389 ? 10.943 4.850 20.338 1.00 94.69 389 ASN A CA 1
ATOM 3002 C C . ASN A 1 389 ? 11.828 3.604 20.440 1.00 94.69 389 ASN A C 1
ATOM 3004 O O . ASN A 1 389 ? 12.047 2.929 19.434 1.00 94.69 389 ASN A O 1
ATOM 3008 N N . GLU A 1 390 ? 12.348 3.306 21.628 1.00 93.62 390 GLU A N 1
ATOM 3009 C CA . GLU A 1 390 ? 13.126 2.097 21.891 1.00 93.62 390 GLU A CA 1
ATOM 3010 C C . GLU A 1 390 ? 12.248 0.843 21.775 1.00 93.62 390 GLU A C 1
ATOM 3012 O O . GLU A 1 390 ? 12.567 -0.061 21.001 1.00 93.62 390 GLU A O 1
ATOM 3017 N N . ALA A 1 391 ? 11.079 0.848 22.420 1.00 92.12 391 ALA A N 1
ATOM 3018 C CA . ALA A 1 391 ? 10.085 -0.218 22.322 1.00 92.12 391 ALA A CA 1
ATOM 3019 C C . ALA A 1 391 ? 9.596 -0.430 20.877 1.00 92.12 391 ALA A C 1
ATOM 3021 O O . ALA A 1 391 ? 9.531 -1.560 20.403 1.00 92.12 391 ALA A O 1
ATOM 3022 N N . ALA A 1 392 ? 9.355 0.642 20.116 1.00 93.12 392 ALA A N 1
ATOM 3023 C CA . ALA A 1 392 ? 8.976 0.555 18.701 1.00 93.12 392 ALA A CA 1
ATOM 3024 C C . ALA A 1 392 ? 10.052 -0.095 17.803 1.00 93.12 392 ALA A C 1
ATOM 3026 O O . ALA A 1 392 ? 9.753 -0.555 16.696 1.00 93.12 392 ALA A O 1
ATOM 3027 N N . ARG A 1 393 ? 11.314 -0.117 18.252 1.00 93.00 393 ARG A N 1
ATOM 3028 C CA . ARG A 1 393 ? 12.442 -0.776 17.573 1.00 93.00 393 ARG A CA 1
ATOM 3029 C C . ARG A 1 393 ? 12.732 -2.172 18.131 1.00 93.00 393 ARG A C 1
ATOM 3031 O O . ARG A 1 393 ? 13.613 -2.846 17.593 1.00 93.00 393 ARG A O 1
ATOM 3038 N N . SER A 1 394 ? 12.027 -2.602 19.180 1.00 90.19 394 SER A N 1
ATOM 3039 C CA . SER A 1 394 ? 12.261 -3.885 19.839 1.00 90.19 394 SER A CA 1
ATOM 3040 C C . SER A 1 394 ? 11.888 -5.074 18.940 1.00 90.19 394 SER A C 1
ATOM 3042 O O . SER A 1 394 ? 11.295 -4.949 17.861 1.00 90.19 394 SER A O 1
ATOM 3044 N N . LYS A 1 395 ? 12.239 -6.280 19.400 1.00 86.38 395 LYS A N 1
ATOM 3045 C CA . LYS A 1 395 ? 11.893 -7.546 18.732 1.00 86.38 395 LYS A CA 1
ATOM 3046 C C . LYS A 1 395 ? 10.400 -7.897 18.837 1.00 86.38 395 LYS A C 1
ATOM 3048 O O . LYS A 1 395 ? 9.968 -8.861 18.202 1.00 86.38 395 LYS A O 1
ATOM 3053 N N . ASP A 1 396 ? 9.615 -7.117 19.578 1.00 91.06 396 ASP A N 1
ATOM 3054 C CA . ASP A 1 396 ? 8.192 -7.370 19.826 1.00 91.06 396 ASP A CA 1
ATOM 3055 C C . ASP A 1 396 ? 7.272 -6.893 18.700 1.00 91.06 396 ASP A C 1
ATOM 3057 O O . ASP A 1 396 ? 6.059 -7.119 18.731 1.00 91.06 396 ASP A O 1
ATOM 3061 N N . ARG A 1 397 ? 7.851 -6.284 17.665 1.00 95.50 397 ARG A N 1
ATOM 3062 C CA . ARG A 1 397 ? 7.167 -5.971 16.416 1.00 95.50 397 ARG A CA 1
ATOM 3063 C C . ARG A 1 397 ? 6.841 -7.241 15.628 1.00 95.50 397 ARG A C 1
ATOM 3065 O O . ARG A 1 397 ? 7.732 -8.010 15.251 1.00 95.50 397 ARG A O 1
ATOM 3072 N N . ILE A 1 398 ? 5.570 -7.382 15.266 1.00 97.25 398 ILE A N 1
ATOM 3073 C CA . ILE A 1 398 ? 5.057 -8.445 14.404 1.00 97.25 398 ILE A CA 1
ATOM 3074 C C . ILE A 1 398 ? 4.733 -7.860 13.030 1.00 97.25 398 ILE A C 1
ATOM 3076 O O . ILE A 1 398 ? 3.882 -6.986 12.913 1.00 97.25 398 ILE A O 1
ATOM 3080 N N . VAL A 1 399 ? 5.399 -8.333 11.975 1.00 97.19 399 VAL A N 1
ATOM 3081 C CA . VAL A 1 399 ? 5.015 -7.997 10.591 1.00 97.19 399 VAL A CA 1
ATOM 3082 C C . VAL A 1 399 ? 3.907 -8.953 10.173 1.00 97.19 399 VAL A C 1
ATOM 3084 O O . VAL A 1 399 ? 4.153 -10.155 10.078 1.00 97.19 399 VAL A O 1
ATOM 3087 N N . VAL A 1 400 ? 2.708 -8.430 9.935 1.00 97.94 400 VAL A N 1
ATOM 3088 C CA . VAL A 1 400 ? 1.493 -9.238 9.742 1.00 97.94 400 VAL A CA 1
ATOM 3089 C C . VAL A 1 400 ? 1.013 -9.189 8.293 1.00 97.94 400 VAL A C 1
ATOM 3091 O O . VAL A 1 400 ? 1.346 -8.267 7.542 1.00 97.94 400 VAL A O 1
ATOM 3094 N N . SER A 1 401 ? 0.248 -10.199 7.882 1.00 98.12 401 SER A N 1
ATOM 3095 C CA . SER A 1 401 ? -0.488 -10.158 6.617 1.00 98.12 401 SER A CA 1
ATOM 3096 C C . SER A 1 401 ? -1.727 -9.252 6.752 1.00 98.12 401 SER A C 1
ATOM 3098 O O . SER A 1 401 ? -2.255 -9.094 7.859 1.00 98.12 401 SER A O 1
ATOM 3100 N N . PRO A 1 402 ? -2.229 -8.659 5.652 1.00 98.44 402 PRO A N 1
ATOM 3101 C CA . PRO A 1 402 ? -3.489 -7.910 5.678 1.00 98.44 402 PRO A CA 1
ATOM 3102 C C . PRO A 1 402 ? -4.686 -8.785 6.090 1.00 98.44 402 PRO A C 1
ATOM 3104 O O . PRO A 1 402 ? -5.607 -8.298 6.742 1.00 98.44 402 PRO A O 1
ATOM 3107 N N . VAL A 1 403 ? -4.659 -10.085 5.771 1.00 98.62 403 VAL A N 1
ATOM 3108 C CA . VAL A 1 403 ? -5.705 -11.044 6.162 1.00 98.62 403 VAL A CA 1
ATOM 3109 C C . VAL A 1 403 ? -5.705 -11.259 7.674 1.00 98.62 403 VAL A C 1
ATOM 3111 O O . VAL A 1 403 ? -6.742 -11.099 8.314 1.00 98.62 403 VAL A O 1
ATOM 3114 N N . ALA A 1 404 ? -4.542 -11.531 8.273 1.00 98.62 404 ALA A N 1
ATOM 3115 C CA . ALA A 1 404 ? -4.415 -11.686 9.720 1.00 98.62 404 ALA A CA 1
ATOM 3116 C C . ALA A 1 404 ? -4.826 -10.414 10.468 1.00 98.62 404 ALA A C 1
ATOM 3118 O O . ALA A 1 404 ? -5.528 -10.487 11.474 1.00 98.62 404 ALA A O 1
ATOM 3119 N N . ALA A 1 405 ? -4.436 -9.246 9.950 1.00 98.69 405 ALA A N 1
ATOM 3120 C CA . ALA A 1 405 ? -4.842 -7.952 10.483 1.00 98.69 405 ALA A CA 1
ATOM 3121 C C . ALA A 1 405 ? -6.373 -7.777 10.478 1.00 98.69 405 ALA A C 1
ATOM 3123 O O . ALA A 1 405 ? -6.943 -7.384 11.496 1.00 98.69 405 ALA A O 1
ATOM 3124 N N . ALA A 1 406 ? -7.050 -8.115 9.375 1.00 98.81 406 ALA A N 1
ATOM 3125 C CA . ALA A 1 406 ? -8.508 -8.028 9.276 1.00 98.81 406 ALA A CA 1
ATOM 3126 C C . ALA A 1 406 ? -9.220 -9.017 10.215 1.00 98.81 406 ALA A C 1
ATOM 3128 O O . ALA A 1 406 ? -10.144 -8.630 10.931 1.00 98.81 406 ALA A O 1
ATOM 3129 N N . ARG A 1 407 ? -8.744 -10.271 10.275 1.00 98.75 407 ARG A N 1
ATOM 3130 C CA . ARG A 1 407 ? -9.243 -11.300 11.205 1.00 98.75 407 ARG A CA 1
ATOM 3131 C C . ARG A 1 407 ? -9.119 -10.853 12.655 1.00 98.75 407 ARG A C 1
ATOM 3133 O O . ARG A 1 407 ? -10.083 -10.937 13.409 1.00 98.75 407 ARG A O 1
ATOM 3140 N N . PHE A 1 408 ? -7.954 -10.323 13.023 1.00 98.75 408 PHE A N 1
ATOM 3141 C CA . PHE A 1 408 ? -7.681 -9.802 14.358 1.00 98.75 408 PHE A CA 1
ATOM 3142 C C . PHE A 1 408 ? -8.620 -8.645 14.725 1.00 98.75 408 PHE A C 1
ATOM 3144 O O . PHE A 1 408 ? -9.190 -8.648 15.813 1.00 98.75 408 PHE A O 1
ATOM 3151 N N . LEU A 1 409 ? -8.827 -7.682 13.819 1.00 98.75 409 LEU A N 1
ATOM 3152 C CA . LEU A 1 409 ? -9.751 -6.567 14.046 1.00 98.75 409 LEU A CA 1
ATOM 3153 C C . LEU A 1 409 ? -11.196 -7.044 14.220 1.00 98.75 409 LEU A C 1
ATOM 3155 O O . LEU A 1 409 ? -11.839 -6.658 15.194 1.00 98.75 409 LEU A O 1
ATOM 3159 N N . LEU A 1 410 ? -11.694 -7.907 13.329 1.00 98.81 410 LEU A N 1
ATOM 3160 C CA . LEU A 1 410 ? -13.078 -8.381 13.394 1.00 98.81 410 LEU A CA 1
ATOM 3161 C C . LEU A 1 410 ? -13.344 -9.226 14.647 1.00 98.81 410 LEU A C 1
ATOM 3163 O O . LEU A 1 410 ? -14.394 -9.083 15.270 1.00 98.81 410 LEU A O 1
ATOM 3167 N N . ALA A 1 411 ? -12.376 -10.051 15.053 1.00 98.69 411 ALA A N 1
ATOM 3168 C CA . ALA A 1 411 ? -12.437 -10.815 16.295 1.00 98.69 411 ALA A CA 1
ATOM 3169 C C . ALA A 1 411 ? -12.612 -9.895 17.514 1.00 98.69 411 ALA A C 1
ATOM 3171 O O . ALA A 1 411 ? -13.505 -10.105 18.337 1.00 98.69 411 ALA A O 1
ATOM 3172 N N . LYS A 1 412 ? -11.814 -8.819 17.587 1.00 98.62 412 LYS A N 1
ATOM 3173 C CA . LYS A 1 412 ? -11.943 -7.797 18.634 1.00 98.62 412 LYS A CA 1
ATOM 3174 C C . LYS A 1 412 ? -13.283 -7.070 18.575 1.00 98.62 412 LYS A C 1
ATOM 3176 O O . LYS A 1 412 ? -13.913 -6.886 19.609 1.00 98.62 412 LYS A O 1
ATOM 3181 N N . MET A 1 413 ? -13.744 -6.688 17.383 1.00 98.69 413 MET A N 1
ATOM 3182 C CA . MET A 1 413 ? -15.023 -5.990 17.201 1.00 98.69 413 MET A CA 1
ATOM 3183 C C . MET A 1 413 ? -16.208 -6.825 17.688 1.00 98.69 413 MET A C 1
ATOM 3185 O O . MET A 1 413 ? -17.068 -6.319 18.403 1.00 98.69 413 MET A O 1
ATOM 3189 N N . ARG A 1 414 ? -16.243 -8.112 17.327 1.00 98.38 414 ARG A N 1
ATOM 3190 C CA . ARG A 1 414 ? -17.332 -9.028 17.693 1.00 98.38 414 ARG A CA 1
ATOM 3191 C C . ARG A 1 414 ? -17.363 -9.354 19.189 1.00 98.38 414 ARG A C 1
ATOM 3193 O O . ARG A 1 414 ? -18.450 -9.611 19.709 1.00 98.38 414 ARG A O 1
ATOM 3200 N N . ALA A 1 415 ? -16.204 -9.335 19.851 1.00 98.31 415 ALA A N 1
ATOM 3201 C CA . ALA A 1 415 ? -16.061 -9.601 21.282 1.00 98.31 415 ALA A CA 1
ATOM 3202 C C . ALA A 1 415 ? -16.216 -8.356 22.174 1.00 98.31 415 ALA A C 1
ATOM 3204 O O . ALA A 1 415 ? -16.508 -8.503 23.359 1.00 98.31 415 ALA A O 1
ATOM 3205 N N . ALA A 1 416 ? -16.013 -7.150 21.636 1.00 97.94 416 ALA A N 1
ATOM 3206 C CA . ALA A 1 416 ? -16.111 -5.909 22.396 1.00 97.94 416 ALA A CA 1
ATOM 3207 C C . ALA A 1 416 ? -17.555 -5.585 22.815 1.00 97.94 416 ALA A C 1
ATOM 3209 O O . ALA A 1 416 ? -18.520 -5.840 22.085 1.00 97.94 416 ALA A O 1
ATOM 3210 N N . GLU A 1 417 ? -17.690 -4.945 23.976 1.00 94.81 417 GLU A N 1
ATOM 3211 C CA . GLU A 1 417 ? -18.947 -4.343 24.414 1.00 94.81 417 GLU A CA 1
ATOM 3212 C C . GLU A 1 417 ? -19.418 -3.284 23.400 1.00 94.81 417 GLU A C 1
ATOM 3214 O O . GLU A 1 417 ? -18.616 -2.587 22.776 1.00 94.81 417 GLU A O 1
ATOM 3219 N N . GLY A 1 418 ? -20.729 -3.212 23.166 1.00 94.62 418 GLY A N 1
ATOM 3220 C CA . GLY A 1 418 ? -21.314 -2.369 22.118 1.00 94.62 418 GLY A CA 1
ATOM 3221 C C . GLY A 1 418 ? -21.180 -2.925 20.693 1.00 94.62 418 GLY A C 1
ATOM 3222 O O . GLY A 1 418 ? -21.850 -2.419 19.798 1.00 94.62 418 GLY A O 1
ATOM 3223 N N . ARG A 1 419 ? -20.386 -3.990 20.479 1.00 97.12 419 ARG A N 1
ATOM 3224 C CA . ARG A 1 419 ? -20.242 -4.726 19.203 1.00 97.12 419 ARG A CA 1
ATOM 3225 C C . ARG A 1 419 ? -20.046 -3.789 17.995 1.00 97.12 419 ARG A C 1
ATOM 3227 O O . ARG A 1 419 ? -20.864 -3.808 17.069 1.00 97.12 419 ARG A O 1
ATOM 3234 N N . PRO A 1 420 ? -18.990 -2.949 18.001 1.00 98.25 420 PRO A N 1
ATOM 3235 C CA . PRO A 1 420 ? -18.744 -1.960 16.956 1.00 98.25 420 PRO A CA 1
ATOM 3236 C C . PRO A 1 420 ? -18.732 -2.599 15.564 1.00 98.25 420 PRO A C 1
ATOM 3238 O O . PRO A 1 420 ? -18.181 -3.682 15.369 1.00 98.25 420 PRO A O 1
ATOM 3241 N N . ARG A 1 421 ? -19.310 -1.908 14.575 1.00 98.56 421 ARG A N 1
ATOM 3242 C CA . ARG A 1 421 ? -19.416 -2.410 13.190 1.00 98.56 421 ARG A CA 1
ATOM 3243 C C . ARG A 1 421 ? -18.374 -1.855 12.228 1.00 98.56 421 ARG A C 1
ATOM 3245 O O . ARG A 1 421 ? -18.310 -2.297 11.084 1.00 98.56 421 ARG A O 1
ATOM 3252 N N . LEU A 1 422 ? -17.527 -0.946 12.702 1.00 98.81 422 LEU A N 1
ATOM 3253 C CA . LEU A 1 422 ? -16.366 -0.441 11.980 1.00 98.81 422 LEU A CA 1
ATOM 3254 C C . LEU A 1 422 ? -15.127 -0.593 12.854 1.00 98.81 422 LEU A C 1
ATOM 3256 O O . LEU A 1 422 ? -15.119 -0.143 14.001 1.00 98.81 422 LEU A O 1
ATOM 3260 N N . GLY A 1 423 ? -14.081 -1.198 12.304 1.00 98.69 423 GLY A N 1
ATOM 3261 C CA . GLY A 1 423 ? -12.789 -1.309 12.957 1.00 98.69 423 GLY A CA 1
ATOM 3262 C C . GLY A 1 423 ? -11.640 -0.945 12.036 1.00 98.69 423 GLY A C 1
ATOM 3263 O O . GLY A 1 423 ? -11.733 -1.082 10.820 1.00 98.69 423 GLY A O 1
ATOM 3264 N N . GLY A 1 424 ? -10.535 -0.487 12.608 1.00 98.56 424 GLY A N 1
ATOM 3265 C CA . GLY A 1 424 ? -9.381 -0.061 11.829 1.00 98.56 424 GLY A CA 1
ATOM 3266 C C . GLY A 1 424 ? -8.112 0.094 12.646 1.00 98.56 424 GLY A C 1
ATOM 3267 O O . GLY A 1 424 ? -8.013 -0.338 13.798 1.00 98.56 424 GLY A O 1
ATOM 3268 N N . VAL A 1 425 ? -7.122 0.696 12.004 1.00 98.31 425 VAL A N 1
ATOM 3269 C CA . VAL A 1 425 ? -5.738 0.789 12.482 1.00 98.31 425 VAL A CA 1
ATOM 3270 C C . VAL A 1 425 ? -5.418 2.165 13.040 1.00 98.31 425 VAL A C 1
ATOM 3272 O O . VAL A 1 425 ? -6.195 3.114 12.909 1.00 98.31 425 VAL A O 1
ATOM 3275 N N . PHE A 1 426 ? -4.253 2.291 13.667 1.00 97.69 426 PHE A N 1
ATOM 3276 C CA . PHE A 1 426 ? -3.732 3.593 14.047 1.00 97.69 426 PHE A CA 1
ATOM 3277 C C . PHE A 1 426 ? -3.525 4.468 12.797 1.00 97.69 426 PHE A C 1
ATOM 3279 O O . PHE A 1 426 ? -2.911 4.007 11.833 1.00 97.69 426 PHE A O 1
ATOM 3286 N N . PRO A 1 427 ? -3.976 5.736 12.793 1.00 95.88 427 PRO A N 1
ATOM 3287 C CA . PRO A 1 427 ? -4.011 6.552 11.580 1.00 95.88 427 PRO A CA 1
ATOM 3288 C C . PRO A 1 427 ? -2.638 7.115 11.182 1.00 95.88 427 PRO A C 1
ATOM 3290 O O . PRO A 1 427 ? -2.541 7.907 10.252 1.00 95.88 427 PRO A O 1
ATOM 3293 N N . THR A 1 428 ? -1.567 6.766 11.900 1.00 93.75 428 THR A N 1
ATOM 3294 C CA . THR A 1 428 ? -0.213 7.247 11.606 1.00 93.75 428 THR A CA 1
ATOM 3295 C C . THR A 1 428 ? 0.778 6.090 11.608 1.00 93.75 428 THR A C 1
ATOM 3297 O O . THR A 1 428 ? 0.652 5.157 12.398 1.00 93.75 428 THR A O 1
ATOM 3300 N N . GLY A 1 429 ? 1.827 6.189 10.790 1.00 94.62 429 GLY A N 1
ATOM 3301 C CA . GLY A 1 429 ? 2.947 5.238 10.803 1.00 94.62 429 GLY A CA 1
ATOM 3302 C C . GLY A 1 429 ? 3.901 5.400 11.998 1.00 94.62 429 GLY A C 1
ATOM 3303 O O . GLY A 1 429 ? 4.965 4.783 12.021 1.00 94.62 429 GLY A O 1
ATOM 3304 N N . ASN A 1 430 ? 3.576 6.251 12.982 1.00 95.56 430 ASN A N 1
ATOM 3305 C CA . ASN A 1 430 ? 4.426 6.498 14.143 1.00 95.56 430 ASN A CA 1
ATOM 3306 C C . ASN A 1 430 ? 4.171 5.445 15.233 1.00 95.56 430 ASN A C 1
ATOM 3308 O O . ASN A 1 430 ? 3.295 5.605 16.085 1.00 95.56 430 ASN A O 1
ATOM 3312 N N . ALA A 1 431 ? 4.973 4.380 15.209 1.00 95.56 431 ALA A N 1
ATOM 3313 C CA . ALA A 1 431 ? 4.908 3.284 16.174 1.00 95.56 431 ALA A CA 1
ATOM 3314 C C . ALA A 1 431 ? 5.084 3.744 17.635 1.00 95.56 431 ALA A C 1
ATOM 3316 O O . ALA A 1 431 ? 4.391 3.247 18.515 1.00 95.56 431 ALA A O 1
ATOM 3317 N N . ALA A 1 432 ? 5.948 4.728 17.908 1.00 94.75 432 ALA A N 1
ATOM 3318 C CA . ALA A 1 432 ? 6.126 5.241 19.267 1.00 94.75 432 ALA A CA 1
ATOM 3319 C C . ALA A 1 432 ? 4.843 5.912 19.777 1.00 94.75 432 ALA A C 1
ATOM 3321 O O . ALA A 1 432 ? 4.394 5.627 20.883 1.00 94.75 432 ALA A O 1
ATOM 3322 N N . LEU A 1 433 ? 4.201 6.747 18.954 1.00 94.25 433 LEU A N 1
ATOM 3323 C CA . LEU A 1 433 ? 2.933 7.381 19.325 1.00 94.25 433 LEU A CA 1
ATOM 3324 C C . LEU A 1 433 ? 1.810 6.349 19.499 1.00 94.25 433 LEU A C 1
ATOM 3326 O O . LEU A 1 433 ? 1.053 6.437 20.461 1.00 94.25 433 LEU A O 1
ATOM 3330 N N . SER A 1 434 ? 1.747 5.346 18.620 1.00 95.25 434 SER A N 1
ATOM 3331 C CA . SER A 1 434 ? 0.870 4.177 18.772 1.00 95.25 434 SER A CA 1
ATOM 3332 C C . SER A 1 434 ? 1.047 3.533 20.152 1.00 95.25 434 SER A C 1
ATOM 3334 O O . SER A 1 434 ? 0.063 3.298 20.860 1.00 95.25 434 SER A O 1
ATOM 3336 N N . LEU A 1 435 ? 2.299 3.342 20.590 1.00 94.44 435 LEU A N 1
ATOM 3337 C CA . LEU A 1 435 ? 2.596 2.709 21.869 1.00 94.44 435 LEU A CA 1
ATOM 3338 C C . LEU A 1 435 ? 2.215 3.554 23.100 1.00 94.44 435 LEU A C 1
ATOM 3340 O O . LEU A 1 435 ? 1.976 2.994 24.176 1.00 94.44 435 LEU A O 1
ATOM 3344 N N . LEU A 1 436 ? 2.153 4.877 22.938 1.00 93.62 436 LEU A N 1
ATOM 3345 C CA . LEU A 1 436 ? 1.780 5.850 23.972 1.00 93.62 436 LEU A CA 1
ATOM 3346 C C . LEU A 1 436 ? 0.266 6.041 24.119 1.00 93.62 436 LEU A C 1
ATOM 3348 O O . LEU A 1 436 ? -0.176 6.690 25.066 1.00 93.62 436 LEU A O 1
ATOM 3352 N N . THR A 1 437 ? -0.520 5.494 23.194 1.00 92.75 437 THR A N 1
ATOM 3353 C CA . THR A 1 437 ? -1.987 5.517 23.251 1.00 92.75 437 THR A CA 1
ATOM 3354 C C . THR A 1 437 ? -2.542 4.221 23.833 1.00 92.75 437 THR A C 1
ATOM 3356 O O . THR A 1 437 ? -1.877 3.187 23.813 1.00 92.75 437 THR A O 1
ATOM 3359 N N . GLU A 1 438 ? -3.770 4.247 24.351 1.00 94.44 438 GLU A N 1
ATOM 3360 C CA . GLU A 1 438 ? -4.502 3.028 24.730 1.00 94.44 438 GLU A CA 1
ATOM 3361 C C . GLU A 1 438 ? -4.470 1.983 23.606 1.00 94.44 438 GLU A C 1
ATOM 3363 O O . GLU A 1 438 ? -4.450 2.339 22.434 1.00 94.44 438 GLU A O 1
ATOM 3368 N N . ALA A 1 439 ? -4.428 0.685 23.914 1.00 95.62 439 ALA A N 1
ATOM 3369 C CA . ALA A 1 439 ? -4.290 -0.330 22.863 1.00 95.62 439 ALA A CA 1
ATOM 3370 C C . ALA A 1 439 ? -5.485 -0.364 21.893 1.00 95.62 439 ALA A C 1
ATOM 3372 O O . ALA A 1 439 ? -5.312 -0.647 20.702 1.00 95.62 439 ALA A O 1
ATOM 3373 N N . VAL A 1 440 ? -6.677 -0.050 22.402 1.00 96.88 440 VAL A N 1
ATOM 3374 C CA . VAL A 1 440 ? -7.934 0.009 21.660 1.00 96.88 440 VAL A CA 1
ATOM 3375 C C . VAL A 1 440 ? -8.665 1.294 22.032 1.00 96.88 440 VAL A C 1
ATOM 3377 O O . VAL A 1 440 ? -8.690 1.648 23.203 1.00 96.88 440 VAL A O 1
ATOM 3380 N N . SER A 1 441 ? -9.264 1.962 21.047 1.00 96.75 441 SER A N 1
ATOM 3381 C CA . SER A 1 441 ? -10.134 3.124 21.252 1.00 96.75 441 SER A CA 1
ATOM 3382 C C . SER A 1 441 ? -11.503 2.885 20.627 1.00 96.75 441 SER A C 1
ATOM 3384 O O . SER A 1 441 ? -11.573 2.389 19.499 1.00 96.75 441 SER A O 1
ATOM 3386 N N . THR A 1 442 ? -12.581 3.260 21.321 1.00 97.62 442 THR A N 1
ATOM 3387 C CA . THR A 1 442 ? -13.964 3.033 20.857 1.00 97.62 442 THR A CA 1
ATOM 3388 C C . THR A 1 442 ? -14.620 4.244 20.195 1.00 97.62 442 THR A C 1
ATOM 3390 O O . THR A 1 442 ? -15.702 4.138 19.623 1.00 97.62 442 THR A O 1
ATOM 3393 N N . GLN A 1 443 ? -13.958 5.400 20.244 1.00 96.69 443 GLN A N 1
ATOM 3394 C CA . GLN A 1 443 ? -14.450 6.676 19.704 1.00 96.69 443 GLN A CA 1
ATOM 3395 C C . GLN A 1 443 ? -13.427 7.360 18.784 1.00 96.69 443 GLN A C 1
ATOM 3397 O O . GLN A 1 443 ? -13.579 8.521 18.405 1.00 96.69 443 GLN A O 1
ATOM 3402 N N . GLY A 1 444 ? -12.346 6.653 18.449 1.00 96.06 444 GLY A N 1
ATOM 3403 C CA . GLY A 1 444 ? -11.267 7.173 17.622 1.00 96.06 444 GLY A CA 1
ATOM 3404 C C . GLY A 1 444 ? -11.608 7.187 16.132 1.00 96.06 444 GLY A C 1
ATOM 3405 O O . GLY A 1 444 ? -12.262 6.284 15.625 1.00 96.06 444 GLY A O 1
ATOM 3406 N N . PHE A 1 445 ? -11.078 8.178 15.416 1.00 98.00 445 PHE A N 1
ATOM 3407 C CA . PHE A 1 445 ? -11.085 8.236 13.951 1.00 98.00 445 PHE A CA 1
ATOM 3408 C C . PHE A 1 445 ? -10.524 6.955 13.306 1.00 98.00 445 PHE A C 1
ATOM 3410 O O . PHE A 1 445 ? -9.406 6.559 13.657 1.00 98.00 445 PHE A O 1
ATOM 3417 N N . ILE A 1 446 ? -11.260 6.369 12.353 1.00 98.50 446 ILE A N 1
ATOM 3418 C CA . ILE A 1 446 ? -10.843 5.214 11.550 1.00 98.50 446 ILE A CA 1
ATOM 3419 C C . ILE A 1 446 ? -10.383 5.691 10.170 1.00 98.50 446 ILE A C 1
ATOM 3421 O O . ILE A 1 446 ? -11.167 6.235 9.401 1.00 98.50 446 ILE A O 1
ATOM 3425 N N . LEU A 1 447 ? -9.105 5.464 9.860 1.00 97.06 447 LEU A N 1
ATOM 3426 C CA . LEU A 1 447 ? -8.496 5.851 8.587 1.00 97.06 447 LEU A CA 1
ATOM 3427 C C . LEU A 1 447 ? -9.033 4.999 7.425 1.00 97.06 447 LEU A C 1
ATOM 3429 O O . LEU A 1 447 ? -9.101 3.773 7.535 1.00 97.06 447 LEU A O 1
ATOM 3433 N N . GLY A 1 448 ? -9.335 5.639 6.292 1.00 96.94 448 GLY A N 1
ATOM 3434 C CA . GLY A 1 448 ? -9.898 4.978 5.107 1.00 96.94 448 GLY A CA 1
ATOM 3435 C C . GLY A 1 448 ? -8.960 4.023 4.352 1.00 96.94 448 GLY A C 1
ATOM 3436 O O . GLY A 1 448 ? -9.417 3.349 3.432 1.00 96.94 448 GLY A O 1
ATOM 3437 N N . ASP A 1 449 ? -7.676 3.952 4.719 1.00 97.44 449 ASP A N 1
ATOM 3438 C CA . ASP A 1 449 ? -6.670 3.134 4.026 1.00 97.44 449 ASP A CA 1
ATOM 3439 C C . ASP A 1 449 ? -6.758 1.636 4.347 1.00 97.44 449 ASP A C 1
ATOM 3441 O O . ASP A 1 449 ? -6.483 0.796 3.493 1.00 97.44 449 ASP A O 1
ATOM 3445 N N . PHE A 1 450 ? -7.118 1.277 5.581 1.00 98.38 450 PHE A N 1
ATOM 3446 C CA . PHE A 1 450 ? -7.321 -0.117 5.971 1.00 98.38 450 PHE A CA 1
ATOM 3447 C C . PHE A 1 450 ? -8.341 -0.216 7.102 1.00 98.38 450 PHE A C 1
ATOM 3449 O O . PHE A 1 450 ? -8.052 0.146 8.249 1.00 98.38 450 PHE A O 1
ATOM 3456 N N . PHE A 1 451 ? -9.519 -0.751 6.790 1.00 98.81 451 PHE A N 1
ATOM 3457 C CA . PHE A 1 451 ? -10.585 -0.945 7.768 1.00 98.81 451 PHE A CA 1
ATOM 3458 C C . PHE A 1 451 ? -11.410 -2.204 7.492 1.00 98.81 451 PHE A C 1
ATOM 3460 O O . PHE A 1 451 ? -11.441 -2.736 6.380 1.00 98.81 451 PHE A O 1
ATOM 3467 N N . VAL A 1 452 ? -12.098 -2.665 8.535 1.00 98.88 452 VAL A N 1
ATOM 3468 C CA . VAL A 1 452 ? -13.052 -3.773 8.511 1.00 98.88 452 VAL A CA 1
ATOM 3469 C C . VAL A 1 452 ? -14.436 -3.240 8.853 1.00 98.88 452 VAL A C 1
ATOM 3471 O O . VAL A 1 452 ? -14.617 -2.554 9.857 1.00 98.88 452 VAL A O 1
ATOM 3474 N N . HIS A 1 453 ? -15.416 -3.577 8.026 1.00 98.75 453 HIS A N 1
ATOM 3475 C CA . HIS A 1 453 ? -16.807 -3.179 8.167 1.00 98.75 453 HIS A CA 1
ATOM 3476 C C . HIS A 1 453 ? -17.707 -4.419 8.258 1.00 98.75 453 HIS A C 1
ATOM 3478 O O . HIS A 1 453 ? -17.860 -5.179 7.295 1.00 98.75 453 HIS A O 1
ATOM 3484 N N . ASP A 1 454 ? -18.333 -4.614 9.416 1.00 98.50 454 ASP A N 1
ATOM 3485 C CA . ASP A 1 454 ? -19.125 -5.800 9.747 1.00 98.50 454 ASP A CA 1
ATOM 3486 C C . ASP A 1 454 ? -20.626 -5.543 9.560 1.00 98.50 454 ASP A C 1
ATOM 3488 O O . ASP A 1 454 ? -21.342 -5.218 10.503 1.00 98.50 454 ASP A O 1
ATOM 3492 N N . ARG A 1 455 ? -21.105 -5.690 8.318 1.00 96.50 455 ARG A N 1
ATOM 3493 C CA . ARG A 1 455 ? -22.541 -5.710 7.959 1.00 96.50 455 ARG A CA 1
ATOM 3494 C C . ARG A 1 455 ? -23.376 -4.514 8.474 1.00 96.50 455 ARG A C 1
ATOM 3496 O O . ARG A 1 455 ? -24.553 -4.672 8.778 1.00 96.50 455 ARG A O 1
ATOM 3503 N N . SER A 1 456 ? -22.791 -3.319 8.552 1.00 98.12 456 SER A N 1
ATOM 3504 C CA . SER A 1 456 ? -23.494 -2.081 8.927 1.00 98.12 456 SER A CA 1
ATOM 3505 C C . SER A 1 456 ? -24.265 -1.443 7.748 1.00 98.12 456 SER A C 1
ATOM 3507 O O . SER A 1 456 ? -23.880 -1.611 6.581 1.00 98.12 456 SER A O 1
ATOM 3509 N N . PRO A 1 457 ? -25.366 -0.710 8.017 1.00 98.19 457 PRO A N 1
ATOM 3510 C CA . PRO A 1 457 ? -26.094 0.037 6.992 1.00 98.19 457 PRO A CA 1
ATOM 3511 C C . PRO A 1 457 ? -25.383 1.332 6.567 1.00 98.19 457 PRO A C 1
ATOM 3513 O O . PRO A 1 457 ? -25.709 1.874 5.514 1.00 98.19 457 PRO A O 1
ATOM 3516 N N . CYS A 1 458 ? -24.407 1.825 7.337 1.00 98.56 458 CYS A N 1
ATOM 3517 C CA . CYS A 1 458 ? -23.716 3.079 7.041 1.00 98.56 458 CYS A CA 1
ATOM 3518 C C . CYS A 1 458 ? -23.028 3.047 5.662 1.00 98.56 458 CYS A C 1
ATOM 3520 O O . CYS A 1 458 ? -22.489 2.020 5.235 1.00 98.56 458 CYS A O 1
ATOM 3522 N N . ARG A 1 459 ? -23.015 4.188 4.969 1.00 98.50 459 ARG A N 1
ATOM 3523 C CA . ARG A 1 459 ? -22.393 4.381 3.649 1.00 98.50 459 ARG A CA 1
ATOM 3524 C C . ARG A 1 459 ? -21.552 5.647 3.629 1.00 98.50 459 ARG A C 1
ATOM 3526 O O . ARG A 1 459 ? -21.736 6.519 4.472 1.00 98.50 459 ARG A O 1
ATOM 3533 N N . PHE A 1 460 ? -20.619 5.718 2.686 1.00 98.50 460 PHE A N 1
ATOM 3534 C CA . PHE A 1 460 ? -19.887 6.945 2.410 1.00 98.50 460 PHE A CA 1
ATOM 3535 C C . PHE A 1 460 ? -20.818 7.955 1.746 1.00 98.50 460 PHE A C 1
ATOM 3537 O O . PHE A 1 460 ? -21.575 7.602 0.840 1.00 98.50 460 PHE A O 1
ATOM 3544 N N . ASP A 1 461 ? -20.729 9.206 2.179 1.00 98.12 461 ASP A N 1
ATOM 3545 C CA . ASP A 1 461 ? -21.412 10.322 1.542 1.00 98.12 461 ASP A CA 1
ATOM 3546 C C . ASP A 1 461 ? -20.745 10.658 0.202 1.00 98.12 461 ASP A C 1
ATOM 3548 O O . ASP A 1 461 ? -19.597 11.101 0.154 1.00 98.12 461 ASP A O 1
ATOM 3552 N N . GLU A 1 462 ? -21.446 10.423 -0.907 1.00 97.06 462 GLU A N 1
ATOM 3553 C CA . GLU A 1 462 ? -20.892 10.633 -2.249 1.00 97.06 462 GLU A CA 1
ATOM 3554 C C . GLU A 1 462 ? -20.732 12.114 -2.617 1.00 97.06 462 GLU A C 1
ATOM 3556 O O . GLU A 1 462 ? -20.014 12.425 -3.568 1.00 97.06 462 GLU A O 1
ATOM 3561 N N . SER A 1 463 ? -21.320 13.037 -1.843 1.00 95.81 463 SER A N 1
ATOM 3562 C CA . SER A 1 463 ? -21.028 14.468 -1.983 1.00 95.81 463 SER A CA 1
ATOM 3563 C C . SER A 1 463 ? -19.624 14.828 -1.484 1.00 95.81 463 SER A C 1
ATOM 3565 O O . SER A 1 463 ? -19.066 15.854 -1.882 1.00 95.81 463 SER A O 1
ATOM 3567 N N . MET A 1 464 ? -19.023 13.970 -0.652 1.00 96.19 464 MET A N 1
ATOM 3568 C CA . MET A 1 464 ? -17.666 14.148 -0.161 1.00 96.19 464 MET A CA 1
ATOM 3569 C C . MET A 1 464 ? -16.650 13.566 -1.136 1.00 96.19 464 MET A C 1
ATOM 3571 O O . MET A 1 464 ? -16.744 12.427 -1.599 1.00 96.19 464 MET A O 1
ATOM 3575 N N . THR A 1 465 ? -15.625 14.361 -1.418 1.00 94.94 465 THR A N 1
ATOM 3576 C CA . THR A 1 465 ? -14.527 13.980 -2.313 1.00 94.94 465 THR A CA 1
ATOM 3577 C C . THR A 1 465 ? -13.213 13.758 -1.571 1.00 94.94 465 THR A C 1
ATOM 3579 O O . THR A 1 465 ? -12.284 13.195 -2.145 1.00 94.94 465 THR A O 1
ATOM 3582 N N . LEU A 1 466 ? -13.118 14.250 -0.334 1.00 95.56 466 LEU A N 1
ATOM 3583 C CA . LEU A 1 466 ? -11.988 14.123 0.586 1.00 95.56 466 LEU A CA 1
ATOM 3584 C C . LEU A 1 466 ? -12.539 14.025 2.012 1.00 95.56 466 LEU A C 1
ATOM 3586 O O . LEU A 1 466 ? -13.618 14.543 2.280 1.00 95.56 466 LEU A O 1
ATOM 3590 N N . LYS A 1 467 ? -11.770 13.462 2.952 1.00 96.06 467 LYS A N 1
ATOM 3591 C CA . LYS A 1 467 ? -12.168 13.338 4.374 1.00 96.06 467 LYS A CA 1
ATOM 3592 C C . LYS A 1 467 ? -13.444 12.506 4.578 1.00 96.06 467 LYS A C 1
ATOM 3594 O O . LYS A 1 467 ? -14.101 12.600 5.612 1.00 96.06 467 LYS A O 1
ATOM 3599 N N . GLU A 1 468 ? -13.789 11.685 3.598 1.00 97.69 468 GLU A N 1
ATOM 3600 C CA . GLU A 1 468 ? -14.944 10.795 3.603 1.00 97.69 468 GLU A CA 1
ATOM 3601 C C . GLU A 1 468 ? -14.853 9.728 4.709 1.00 97.69 468 GLU A C 1
ATOM 3603 O O . GLU A 1 468 ? -15.862 9.225 5.190 1.00 97.69 468 GLU A O 1
ATOM 3608 N N . ASP A 1 469 ? -13.642 9.396 5.150 1.00 98.06 469 ASP A N 1
ATOM 3609 C CA . ASP A 1 469 ? -13.373 8.491 6.266 1.00 98.06 469 ASP A CA 1
ATOM 3610 C C . ASP A 1 469 ? -13.742 9.086 7.635 1.00 98.06 469 ASP A C 1
ATOM 3612 O O . ASP A 1 469 ? -14.204 8.363 8.525 1.00 98.06 469 ASP A O 1
ATOM 3616 N N . TYR A 1 470 ? -13.617 10.405 7.805 1.00 98.31 470 TYR A N 1
ATOM 3617 C CA . TYR A 1 470 ? -14.095 11.094 9.006 1.00 98.31 470 TYR A CA 1
ATOM 3618 C C . TYR A 1 470 ? -15.617 11.022 9.112 1.00 98.31 470 TYR A C 1
ATOM 3620 O O . TYR A 1 470 ? -16.143 10.671 10.171 1.00 98.31 470 TYR A O 1
ATOM 3628 N N . ASP A 1 471 ? -16.316 11.308 8.014 1.00 98.50 471 ASP A N 1
ATOM 3629 C CA . ASP A 1 471 ? -17.774 11.204 7.937 1.00 98.50 471 ASP A CA 1
ATOM 3630 C C . ASP A 1 471 ? -18.256 9.770 8.166 1.00 98.50 471 ASP A C 1
ATOM 3632 O O . ASP A 1 471 ? -19.169 9.523 8.957 1.00 98.50 471 ASP A O 1
ATOM 3636 N N . PHE A 1 472 ? -17.588 8.801 7.540 1.00 98.62 472 PHE A N 1
ATOM 3637 C CA . PHE A 1 472 ? -17.921 7.391 7.687 1.00 98.62 472 PHE A CA 1
ATOM 3638 C C . PHE A 1 472 ? -17.702 6.885 9.117 1.00 98.62 472 PHE A C 1
ATOM 3640 O O . PHE A 1 472 ? -18.511 6.103 9.629 1.00 98.62 472 PHE A O 1
ATOM 3647 N N . THR A 1 473 ? -16.655 7.368 9.798 1.00 98.62 473 THR A N 1
ATOM 3648 C CA . THR A 1 473 ? -16.444 7.093 11.226 1.00 98.62 473 THR A CA 1
ATOM 3649 C C . THR A 1 473 ? -17.574 7.691 12.067 1.00 98.62 473 THR A C 1
ATOM 3651 O O . THR A 1 473 ? -18.146 6.989 12.901 1.00 98.62 473 THR A O 1
ATOM 3654 N N . CYS A 1 474 ? -17.926 8.964 11.849 1.00 98.31 474 CYS A N 1
ATOM 3655 C CA . CYS A 1 474 ? -19.004 9.633 12.587 1.00 98.31 474 CYS A CA 1
ATOM 3656 C C . CYS A 1 474 ? -20.354 8.940 12.384 1.00 98.31 474 CYS A C 1
ATOM 3658 O O . CYS A 1 474 ? -21.075 8.724 13.353 1.00 98.31 474 CYS A O 1
ATOM 3660 N N . SER A 1 475 ? -20.645 8.497 11.160 1.00 98.31 475 SER A N 1
ATOM 3661 C CA . SER A 1 475 ? -21.853 7.732 10.839 1.00 98.31 475 SER A CA 1
ATOM 3662 C C . SER A 1 475 ? -21.952 6.449 11.671 1.00 98.31 475 SER A C 1
ATOM 3664 O O . SER A 1 475 ? -23.010 6.147 12.214 1.00 98.31 475 SER A O 1
ATOM 3666 N N . HIS A 1 476 ? -20.840 5.727 11.857 1.00 98.50 476 HIS A N 1
ATOM 3667 C CA . HIS A 1 476 ? -20.818 4.537 12.712 1.00 98.50 476 HIS A CA 1
ATOM 3668 C C . HIS A 1 476 ? -20.925 4.860 14.201 1.00 98.50 476 HIS A C 1
ATOM 3670 O O . HIS A 1 476 ? -21.552 4.105 14.940 1.00 98.50 476 HIS A O 1
ATOM 3676 N N . LEU A 1 477 ? -20.325 5.959 14.657 1.00 97.38 477 LEU A N 1
ATOM 3677 C CA . LEU A 1 477 ? -20.450 6.393 16.047 1.00 97.38 477 LEU A CA 1
ATOM 3678 C C . LEU A 1 477 ? -21.876 6.842 16.377 1.00 97.38 477 LEU A C 1
ATOM 3680 O O . LEU A 1 477 ? -22.364 6.548 17.469 1.00 97.38 477 LEU A O 1
ATOM 3684 N N . ALA A 1 478 ? -22.552 7.509 15.444 1.00 96.56 478 ALA A N 1
ATOM 3685 C CA . ALA A 1 478 ? -23.955 7.879 15.574 1.00 96.56 478 ALA A CA 1
ATOM 3686 C C . ALA A 1 478 ? -24.847 6.629 15.629 1.00 96.56 478 ALA A C 1
ATOM 3688 O O . ALA A 1 478 ? -25.564 6.434 16.610 1.00 96.56 478 ALA A O 1
ATOM 3689 N N . GLU A 1 479 ? -24.720 5.747 14.634 1.00 97.12 479 GLU A N 1
ATOM 3690 C CA . GLU A 1 479 ? -25.541 4.540 14.486 1.00 97.12 479 GLU A CA 1
ATOM 3691 C C . GLU A 1 479 ? -25.282 3.519 15.610 1.00 97.12 479 GLU A C 1
ATOM 3693 O O . GLU A 1 479 ? -26.166 3.159 16.388 1.00 97.12 479 GLU A O 1
ATOM 3698 N N . HIS A 1 480 ? -24.029 3.089 15.770 1.00 96.94 480 HIS A N 1
ATOM 3699 C CA . HIS A 1 480 ? -23.663 1.963 16.639 1.00 96.94 480 HIS A CA 1
ATOM 3700 C C . HIS A 1 480 ? -23.152 2.400 18.012 1.00 96.94 480 HIS A C 1
ATOM 3702 O O . HIS A 1 480 ? -23.044 1.584 18.920 1.00 96.94 480 HIS A O 1
ATOM 3708 N N . GLY A 1 481 ? -22.843 3.687 18.206 1.00 96.25 481 GLY A N 1
ATOM 3709 C CA . GLY A 1 481 ? -22.335 4.211 19.482 1.00 96.25 481 GLY A CA 1
ATOM 3710 C C . GLY A 1 481 ? -20.848 3.966 19.727 1.00 96.25 481 GLY A C 1
ATOM 3711 O O . GLY A 1 481 ? -20.286 4.567 20.642 1.00 96.25 481 GLY A O 1
ATOM 3712 N N . ALA A 1 482 ? -20.214 3.122 18.913 1.00 97.50 482 ALA A N 1
ATOM 3713 C CA . ALA A 1 482 ? -18.805 2.785 19.011 1.00 97.50 482 ALA A CA 1
ATOM 3714 C C . ALA A 1 482 ? -18.226 2.364 17.652 1.00 97.50 482 ALA A C 1
ATOM 3716 O O . ALA A 1 482 ? -18.904 1.795 16.794 1.00 97.50 482 ALA A O 1
ATOM 3717 N N . VAL A 1 483 ? -16.925 2.590 17.508 1.00 98.50 483 VAL A N 1
ATOM 3718 C CA . VAL A 1 483 ? -16.044 1.966 16.509 1.00 98.50 483 VAL A CA 1
ATOM 3719 C C . VAL A 1 483 ? -14.953 1.183 17.242 1.00 98.50 483 VAL A C 1
ATOM 3721 O O . VAL A 1 483 ? -14.935 1.166 18.468 1.00 98.50 483 VAL A O 1
ATOM 3724 N N . LEU A 1 484 ? -14.038 0.517 16.538 1.00 98.56 484 LEU A N 1
ATOM 3725 C CA . LEU A 1 484 ? -12.876 -0.122 17.162 1.00 98.56 484 LEU A CA 1
ATOM 3726 C C . LEU A 1 484 ? -11.584 0.253 16.449 1.00 98.56 484 LEU A C 1
ATOM 3728 O O . LEU A 1 484 ? -11.252 -0.287 15.396 1.00 98.56 484 LEU A O 1
ATOM 3732 N N . ARG A 1 485 ? -10.790 1.131 17.053 1.00 98.50 485 ARG A N 1
ATOM 3733 C CA . ARG A 1 485 ? -9.445 1.417 16.556 1.00 98.50 485 ARG A CA 1
ATOM 3734 C C . ARG A 1 485 ? -8.411 0.630 17.334 1.00 98.50 485 ARG A C 1
ATOM 3736 O O . ARG A 1 485 ? -8.212 0.891 18.517 1.00 98.50 485 ARG A O 1
ATOM 3743 N N . CYS A 1 486 ? -7.714 -0.293 16.678 1.00 98.19 486 CYS A N 1
ATOM 3744 C CA . CYS A 1 486 ? -6.558 -0.951 17.273 1.00 98.19 486 CYS A CA 1
ATOM 3745 C C . CYS A 1 486 ? -5.328 -0.061 17.093 1.00 98.19 486 CYS A C 1
ATOM 3747 O O . CYS A 1 486 ? -4.688 -0.066 16.042 1.00 98.19 486 CYS A O 1
ATOM 3749 N N . ASN A 1 487 ? -4.974 0.695 18.131 1.00 97.88 487 ASN A N 1
ATOM 3750 C CA . ASN A 1 487 ? -3.851 1.624 18.054 1.00 97.88 487 ASN A CA 1
ATOM 3751 C C . ASN A 1 487 ? -2.501 0.902 17.976 1.00 97.88 487 ASN A C 1
ATOM 3753 O O . ASN A 1 487 ? -1.525 1.521 17.581 1.00 97.88 487 ASN A O 1
ATOM 3757 N N . ARG A 1 488 ? -2.427 -0.392 18.317 1.00 97.44 488 ARG A N 1
ATOM 3758 C CA . ARG A 1 488 ? -1.204 -1.217 18.224 1.00 97.44 488 ARG A CA 1
ATOM 3759 C C . ARG A 1 488 ? -0.952 -1.793 16.834 1.00 97.44 488 ARG A C 1
ATOM 3761 O O . ARG A 1 488 ? 0.146 -2.279 16.575 1.00 97.44 488 ARG A O 1
ATOM 3768 N N . LEU A 1 489 ? -1.949 -1.743 15.955 1.00 98.31 489 LEU A N 1
ATOM 3769 C CA . LEU A 1 489 ? -1.834 -2.149 14.563 1.00 98.31 489 LEU A CA 1
ATOM 3770 C C . LEU A 1 489 ? -1.623 -0.893 13.713 1.00 98.31 489 LEU A C 1
ATOM 3772 O O . LEU A 1 489 ? -2.451 0.015 13.732 1.00 98.31 489 LEU A O 1
ATOM 3776 N N . ILE A 1 490 ? -0.512 -0.837 12.985 1.00 97.88 490 ILE A N 1
ATOM 3777 C CA . ILE A 1 490 ? -0.130 0.295 12.138 1.00 97.88 490 ILE A CA 1
ATOM 3778 C C . ILE A 1 490 ? 0.057 -0.158 10.692 1.00 97.88 490 ILE A C 1
ATOM 3780 O O . ILE A 1 490 ? 0.429 -1.305 10.420 1.00 97.88 490 ILE A O 1
ATOM 3784 N N . ILE A 1 491 ? -0.146 0.772 9.765 1.00 97.81 491 ILE A N 1
ATOM 3785 C CA . ILE A 1 491 ? 0.142 0.586 8.344 1.00 97.81 491 ILE A CA 1
ATOM 3786 C C . ILE A 1 491 ? 1.175 1.606 7.872 1.00 97.81 491 ILE A C 1
ATOM 3788 O O . ILE A 1 491 ? 1.272 2.713 8.398 1.00 97.81 491 ILE A O 1
ATOM 3792 N N . HIS A 1 492 ? 1.950 1.220 6.862 1.00 96.50 492 HIS A N 1
ATOM 3793 C CA . HIS A 1 492 ? 2.918 2.090 6.197 1.00 96.50 492 HIS A CA 1
ATOM 3794 C C . HIS A 1 492 ? 2.425 2.387 4.784 1.00 96.50 492 HIS A C 1
ATOM 3796 O O . HIS A 1 492 ? 2.502 1.518 3.912 1.00 96.50 492 HIS A O 1
ATOM 3802 N N . VAL A 1 493 ? 1.927 3.602 4.580 1.00 94.81 493 VAL A N 1
ATOM 3803 C CA . VAL A 1 493 ? 1.174 4.041 3.396 1.00 94.81 493 VAL A CA 1
ATOM 3804 C C . VAL A 1 493 ? 1.740 5.367 2.867 1.00 94.81 493 VAL A C 1
ATOM 3806 O O . VAL A 1 493 ? 2.277 6.162 3.642 1.00 94.81 493 VAL A O 1
ATOM 3809 N N . ALA A 1 494 ? 1.666 5.608 1.559 1.00 89.75 494 ALA A N 1
ATOM 3810 C CA . ALA A 1 494 ? 2.168 6.814 0.896 1.00 89.75 494 ALA A CA 1
ATOM 3811 C C . ALA A 1 494 ? 1.028 7.831 0.674 1.00 89.75 494 ALA A C 1
ATOM 3813 O O . ALA A 1 494 ? 0.740 8.250 -0.441 1.00 89.75 494 ALA A O 1
ATOM 3814 N N . HIS A 1 495 ? 0.390 8.252 1.767 1.00 77.94 495 HIS A N 1
ATOM 3815 C CA . HIS A 1 495 ? -0.908 8.945 1.769 1.00 77.94 495 HIS A CA 1
ATOM 3816 C C . HIS A 1 495 ? -0.954 10.308 1.033 1.00 77.94 495 HIS A C 1
ATOM 3818 O O . HIS A 1 495 ? -2.022 10.753 0.620 1.00 77.94 495 HIS A O 1
ATOM 3824 N N . GLU A 1 496 ? 0.180 10.999 0.868 1.00 83.62 496 GLU A N 1
ATOM 3825 C CA . GLU A 1 496 ? 0.214 12.381 0.344 1.00 83.62 496 GLU A CA 1
ATOM 3826 C C . GLU A 1 496 ? 1.004 12.550 -0.958 1.00 83.62 496 GLU A C 1
ATOM 3828 O O . GLU A 1 496 ? 0.916 13.596 -1.593 1.00 83.62 496 GLU A O 1
ATOM 3833 N N . THR A 1 497 ? 1.779 11.544 -1.366 1.00 84.50 497 THR A N 1
ATOM 3834 C CA . THR A 1 497 ? 2.731 11.662 -2.487 1.00 84.50 497 THR A CA 1
ATOM 3835 C C . THR A 1 497 ? 2.408 10.746 -3.661 1.00 84.50 497 THR A C 1
ATOM 3837 O O . THR A 1 497 ? 3.141 10.732 -4.651 1.00 84.50 497 THR A O 1
ATOM 3840 N N . ASN A 1 498 ? 1.325 9.973 -3.570 1.00 83.50 498 ASN A N 1
ATOM 3841 C CA . ASN A 1 498 ? 0.891 9.114 -4.661 1.00 83.50 498 ASN A CA 1
ATOM 3842 C C . ASN A 1 498 ? 0.275 9.912 -5.807 1.00 83.50 498 ASN A C 1
ATOM 3844 O O . ASN A 1 498 ? -0.474 10.860 -5.599 1.00 83.50 498 ASN A O 1
ATOM 3848 N N . SER A 1 499 ? 0.518 9.448 -7.024 1.00 83.81 499 SER A N 1
ATOM 3849 C CA . SER A 1 499 ? -0.277 9.801 -8.192 1.00 83.81 499 SER A CA 1
ATOM 3850 C C . SER A 1 499 ? -1.663 9.146 -8.129 1.00 83.81 499 SER A C 1
ATOM 3852 O O . SER A 1 499 ? -1.813 8.010 -7.665 1.00 83.81 499 SER A O 1
ATOM 3854 N N . GLY A 1 500 ? -2.680 9.866 -8.613 1.00 86.12 500 GLY A N 1
ATOM 3855 C CA . GLY A 1 500 ? -4.064 9.387 -8.681 1.00 86.12 500 GLY A CA 1
ATOM 3856 C C . GLY A 1 500 ? -4.849 9.507 -7.368 1.00 86.12 500 GLY A C 1
ATOM 3857 O O . GLY A 1 500 ? -4.486 10.255 -6.460 1.00 86.12 500 GLY A O 1
ATOM 3858 N N . GLY A 1 501 ? -5.979 8.795 -7.292 1.00 84.56 501 GLY A N 1
ATOM 3859 C CA . GLY A 1 501 ? -6.831 8.720 -6.097 1.00 84.56 501 GLY A CA 1
ATOM 3860 C C . GLY A 1 501 ? -7.215 10.079 -5.493 1.00 84.56 501 GLY A C 1
ATOM 3861 O O . GLY A 1 501 ? -7.459 11.050 -6.211 1.00 84.56 501 GLY A O 1
ATOM 3862 N N . ALA A 1 502 ? -7.243 10.151 -4.158 1.00 85.38 502 ALA A N 1
ATOM 3863 C CA . ALA A 1 502 ? -7.549 11.376 -3.414 1.00 85.38 502 ALA A CA 1
ATOM 3864 C C . ALA A 1 502 ? -6.579 12.528 -3.722 1.00 85.38 502 ALA A C 1
ATOM 3866 O O . ALA A 1 502 ? -7.000 13.679 -3.741 1.00 85.38 502 ALA A O 1
ATOM 3867 N N . VAL A 1 503 ? -5.304 12.240 -4.015 1.00 87.81 503 VAL A N 1
ATOM 3868 C CA . VAL A 1 503 ? -4.299 13.272 -4.328 1.00 87.81 503 VAL A CA 1
ATOM 3869 C C . VAL A 1 503 ? -4.677 14.037 -5.598 1.00 87.81 503 VAL A C 1
ATOM 3871 O O . VAL A 1 503 ? -4.527 15.251 -5.635 1.00 87.81 503 VAL A O 1
ATOM 3874 N N . SER A 1 504 ? -5.254 13.363 -6.601 1.00 87.94 504 SER A N 1
ATOM 3875 C CA . SER A 1 504 ? -5.706 14.014 -7.845 1.00 87.94 504 SER A CA 1
ATOM 3876 C C . SER A 1 504 ? -6.886 14.979 -7.671 1.00 87.94 504 SER A C 1
ATOM 3878 O O . SER A 1 504 ? -7.163 15.778 -8.561 1.00 87.94 504 SER A O 1
ATOM 3880 N N . VAL A 1 505 ? -7.586 14.893 -6.537 1.00 89.50 505 VAL A N 1
ATOM 3881 C CA . VAL A 1 505 ? -8.726 15.750 -6.193 1.00 89.50 505 VAL A CA 1
ATOM 3882 C C . VAL A 1 505 ? -8.284 16.982 -5.397 1.00 89.50 505 VAL A C 1
ATOM 3884 O O . VAL A 1 505 ? -9.001 17.983 -5.385 1.00 89.50 505 VAL A O 1
ATOM 3887 N N . ARG A 1 506 ? -7.119 16.926 -4.739 1.00 91.25 506 ARG A N 1
ATOM 3888 C CA . ARG A 1 506 ? -6.587 18.043 -3.954 1.00 91.25 506 ARG A CA 1
ATOM 3889 C C . ARG A 1 506 ? -6.153 19.162 -4.884 1.00 91.25 506 ARG A C 1
ATOM 3891 O O . ARG A 1 506 ? -5.438 18.930 -5.858 1.00 91.25 506 ARG A O 1
ATOM 3898 N N . ASP A 1 507 ? -6.542 20.384 -4.557 1.00 92.94 507 ASP A N 1
ATOM 3899 C CA . ASP A 1 507 ? -5.984 21.561 -5.202 1.00 92.94 507 ASP A CA 1
ATOM 3900 C C . ASP A 1 507 ? -4.829 22.121 -4.371 1.00 92.94 507 ASP A C 1
ATOM 3902 O O . ASP A 1 507 ? -4.812 22.039 -3.145 1.00 92.94 507 ASP A O 1
ATOM 3906 N N . SER A 1 508 ? -3.860 22.742 -5.039 1.00 91.75 508 SER A N 1
ATOM 3907 C CA . SER A 1 508 ? -2.680 23.313 -4.381 1.00 91.75 508 SER A CA 1
ATOM 3908 C C . SER A 1 508 ? -2.995 24.452 -3.405 1.00 91.75 508 SER A C 1
ATOM 3910 O O . SER A 1 508 ? -2.120 24.838 -2.633 1.00 91.75 508 SER A O 1
ATOM 3912 N N . LYS A 1 509 ? -4.216 25.006 -3.437 1.00 94.44 509 LYS A N 1
ATOM 3913 C CA . LYS A 1 509 ? -4.675 26.054 -2.518 1.00 94.44 509 LYS A CA 1
ATOM 3914 C C . LYS A 1 509 ? -5.469 25.484 -1.334 1.00 94.44 509 LYS A C 1
ATOM 3916 O O . LYS A 1 509 ? -5.884 26.274 -0.482 1.00 94.44 509 LYS A O 1
ATOM 3921 N N . GLY A 1 510 ? -5.733 24.174 -1.291 1.00 94.31 510 GLY A N 1
ATOM 3922 C CA . GLY A 1 510 ? -6.520 23.501 -0.254 1.00 94.31 510 GLY A CA 1
ATOM 3923 C C . GLY A 1 510 ? -7.992 23.919 -0.192 1.00 94.31 510 GLY A C 1
ATOM 3924 O O . GLY A 1 510 ? -8.622 23.839 0.866 1.00 94.31 510 GLY A O 1
ATOM 3925 N N . ASN A 1 511 ? -8.554 24.443 -1.287 1.00 96.00 511 ASN A N 1
ATOM 3926 C CA . ASN A 1 511 ? -9.968 24.821 -1.341 1.00 96.00 511 ASN A CA 1
ATOM 3927 C C . ASN A 1 511 ? -10.877 23.601 -1.167 1.00 96.00 511 ASN A C 1
ATOM 3929 O O . ASN A 1 511 ? -11.859 23.672 -0.428 1.00 96.00 511 ASN A O 1
ATOM 3933 N N . LYS A 1 512 ? -10.531 22.478 -1.799 1.00 95.75 512 LYS A N 1
ATOM 3934 C CA . LYS A 1 512 ? -11.304 21.242 -1.756 1.00 95.75 512 LYS A CA 1
ATOM 3935 C C . LYS A 1 512 ? -11.280 20.616 -0.367 1.00 95.75 512 LYS A C 1
ATOM 3937 O O . LYS A 1 512 ? -12.313 20.133 0.098 1.00 95.75 512 LYS A O 1
ATOM 3942 N N . GLU A 1 513 ? -10.152 20.670 0.339 1.00 95.69 513 GLU A N 1
ATOM 3943 C CA . GLU A 1 513 ? -10.067 20.294 1.751 1.00 95.69 513 GLU A CA 1
ATOM 3944 C C . GLU A 1 513 ? -11.005 21.144 2.608 1.00 95.69 513 GLU A C 1
ATOM 3946 O O . GLU A 1 513 ? -11.790 20.589 3.376 1.00 95.69 513 GLU A O 1
ATOM 3951 N N . ARG A 1 514 ? -10.964 22.475 2.460 1.00 96.56 514 ARG A N 1
ATOM 3952 C CA . ARG A 1 514 ? -11.825 23.392 3.226 1.00 96.56 514 ARG A CA 1
ATOM 3953 C C . ARG A 1 514 ? -13.310 23.175 2.942 1.00 9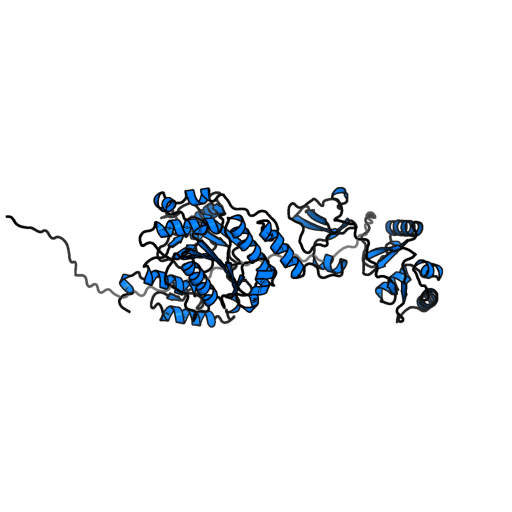6.56 514 ARG A C 1
ATOM 3955 O O . ARG A 1 514 ? -14.106 23.200 3.875 1.00 96.56 514 ARG A O 1
ATOM 3962 N N . GLU A 1 515 ? -13.677 22.911 1.691 1.00 97.00 515 GLU A N 1
ATOM 3963 C CA . GLU A 1 515 ? -15.049 22.571 1.297 1.00 97.00 515 GLU A CA 1
ATOM 3964 C C . GLU A 1 515 ? -15.535 21.297 2.008 1.00 97.00 515 GLU A C 1
ATOM 3966 O O . GLU A 1 515 ? -16.581 21.311 2.656 1.00 97.00 515 GLU A O 1
ATOM 3971 N N . ASN A 1 516 ? -14.749 20.214 1.974 1.00 97.69 516 ASN A N 1
ATOM 3972 C CA . ASN A 1 516 ? -15.110 18.964 2.654 1.00 97.69 516 ASN A CA 1
ATOM 3973 C C . ASN A 1 516 ? -15.128 19.122 4.186 1.00 97.69 516 ASN A C 1
ATOM 3975 O O . ASN A 1 516 ? -15.971 18.534 4.861 1.00 97.69 516 ASN A O 1
ATOM 3979 N N . ILE A 1 517 ? -14.253 19.959 4.752 1.00 97.38 517 ILE A N 1
ATOM 3980 C CA . ILE A 1 517 ? -14.281 20.306 6.181 1.00 97.38 517 ILE A CA 1
ATOM 3981 C C . ILE A 1 517 ? -15.562 21.069 6.543 1.00 97.38 517 ILE A C 1
ATOM 3983 O O . ILE A 1 517 ? -16.160 20.785 7.581 1.00 97.38 517 ILE A O 1
ATOM 3987 N N . ALA A 1 518 ? -16.019 21.995 5.697 1.00 97.19 518 ALA A N 1
ATOM 3988 C CA . ALA A 1 518 ? -17.279 22.702 5.913 1.00 97.19 518 ALA A CA 1
ATOM 3989 C C . ALA A 1 518 ? -18.482 21.744 5.877 1.00 97.19 518 ALA A C 1
ATOM 3991 O O . ALA A 1 518 ? -19.379 21.858 6.715 1.00 97.19 518 ALA A O 1
ATOM 3992 N N . ILE A 1 519 ? -18.473 20.756 4.971 1.00 97.62 519 ILE A N 1
ATOM 3993 C CA . ILE A 1 519 ? -19.476 19.678 4.948 1.00 97.62 519 ILE A CA 1
ATOM 3994 C C . ILE A 1 519 ? -19.464 18.914 6.280 1.00 97.62 519 ILE A C 1
ATOM 3996 O O . ILE A 1 519 ? -20.517 18.784 6.902 1.00 97.62 519 ILE A O 1
ATOM 4000 N N . LEU A 1 520 ? -18.288 18.482 6.756 1.00 97.81 520 LEU A N 1
ATOM 4001 C CA . LEU A 1 520 ? -18.144 17.770 8.032 1.00 97.81 520 LEU A CA 1
ATOM 4002 C C . LEU A 1 520 ? -18.662 18.579 9.224 1.00 97.81 520 LEU A C 1
ATOM 4004 O O . LEU A 1 520 ? -19.390 18.042 10.052 1.00 97.81 520 LEU A O 1
ATOM 4008 N N . MET A 1 521 ? -18.307 19.862 9.320 1.00 96.75 521 MET A N 1
ATOM 4009 C CA . MET A 1 521 ? -18.734 20.726 10.427 1.00 96.75 521 MET A CA 1
ATOM 4010 C C . MET A 1 521 ? -20.242 20.970 10.434 1.00 96.75 521 MET A C 1
ATOM 4012 O O . MET A 1 521 ? -20.839 21.027 11.505 1.00 96.75 521 MET A O 1
ATOM 4016 N N . ARG A 1 522 ? -20.855 21.091 9.251 1.00 97.19 522 ARG A N 1
ATOM 4017 C CA . ARG A 1 522 ? -22.307 21.233 9.107 1.00 97.19 522 ARG A CA 1
ATOM 4018 C C . ARG A 1 522 ? -23.041 19.936 9.448 1.00 97.19 522 ARG A C 1
ATOM 4020 O O . ARG A 1 522 ? -24.061 19.987 10.120 1.00 97.19 522 ARG A O 1
ATOM 4027 N N . LYS A 1 523 ? -22.534 18.792 8.980 1.00 96.75 523 LYS A N 1
ATOM 4028 C CA . LYS A 1 523 ? -23.155 17.475 9.188 1.00 96.75 523 LYS A CA 1
ATOM 4029 C C . LYS A 1 523 ? -22.984 16.965 10.622 1.00 96.75 523 LYS A C 1
ATOM 4031 O O . LYS A 1 523 ? -23.867 16.299 11.143 1.00 96.75 523 LYS A O 1
ATOM 4036 N N . TRP A 1 524 ? -21.868 17.309 11.264 1.00 96.94 524 TRP A N 1
ATOM 4037 C CA . TRP A 1 524 ? -21.499 16.853 12.605 1.00 96.94 524 TRP A CA 1
ATOM 4038 C C . TRP A 1 524 ? -21.131 18.044 13.510 1.00 96.94 524 TRP A C 1
ATOM 4040 O O . TRP A 1 524 ? -19.952 18.232 13.852 1.00 96.94 524 TRP A O 1
ATOM 4050 N N . PRO A 1 525 ? -22.114 18.879 13.899 1.00 96.00 525 PRO A N 1
ATOM 4051 C CA . PRO A 1 525 ? -21.860 20.092 14.668 1.00 96.00 525 PRO A CA 1
ATOM 4052 C C . PRO A 1 525 ? -21.163 19.774 15.998 1.00 96.00 525 PRO A C 1
ATOM 4054 O O . PRO A 1 525 ? -21.559 18.885 16.748 1.00 96.00 525 PRO A O 1
ATOM 4057 N N . GLY A 1 526 ? -20.072 20.491 16.282 1.00 95.19 526 GLY A N 1
ATOM 4058 C CA . GLY A 1 526 ? -19.282 20.335 17.510 1.00 95.19 526 GLY A CA 1
ATOM 4059 C C . GLY A 1 526 ? -18.276 19.174 17.522 1.00 95.19 526 GLY A C 1
ATOM 4060 O O . GLY A 1 526 ? -17.404 19.159 18.394 1.00 95.19 526 GLY A O 1
ATOM 4061 N N . VAL A 1 527 ? -18.329 18.253 16.551 1.00 96.94 527 VAL A N 1
ATOM 4062 C CA . VAL A 1 527 ? -17.403 17.103 16.464 1.00 96.94 527 VAL A CA 1
ATOM 4063 C C . VAL A 1 527 ? -16.034 17.511 15.918 1.00 96.94 527 VAL A C 1
ATOM 4065 O O . VAL A 1 527 ? -15.003 16.981 16.343 1.00 96.94 527 VAL A O 1
ATOM 4068 N N . PHE A 1 528 ? -16.005 18.465 14.987 1.00 97.38 528 PHE A N 1
ATOM 4069 C CA . PHE A 1 528 ? -14.792 18.885 14.289 1.00 97.38 528 PHE A CA 1
ATOM 4070 C C . PHE A 1 528 ? -14.348 20.287 14.689 1.00 97.38 528 PHE A C 1
ATOM 4072 O O . PHE A 1 528 ? -15.159 21.198 14.845 1.00 97.38 528 PHE A O 1
ATOM 4079 N N . ARG A 1 529 ? -13.031 20.474 14.809 1.00 96.00 529 ARG A N 1
ATOM 4080 C CA . ARG A 1 529 ? -12.396 21.788 14.990 1.00 96.00 529 ARG A CA 1
ATOM 4081 C C . ARG A 1 529 ? -11.191 21.915 14.057 1.00 96.00 529 ARG A C 1
ATOM 4083 O O . ARG A 1 529 ? -10.513 20.907 13.847 1.00 96.00 529 ARG A O 1
ATOM 4090 N N . PRO A 1 530 ? -10.878 23.109 13.522 1.00 94.94 530 PRO A N 1
ATOM 4091 C CA . PRO A 1 530 ? -9.648 23.316 12.761 1.00 94.94 530 PRO A CA 1
ATOM 4092 C C . PRO A 1 530 ? -8.408 22.936 13.579 1.00 94.94 530 PRO A C 1
ATOM 4094 O O . PRO A 1 530 ? -8.359 23.149 14.794 1.00 94.94 530 PRO A O 1
ATOM 4097 N N . HIS A 1 531 ? -7.391 22.379 12.927 1.00 94.75 531 HIS A N 1
ATOM 4098 C CA . HIS A 1 531 ? -6.151 22.014 13.601 1.00 94.75 531 HIS A CA 1
ATOM 4099 C C . HIS A 1 531 ? -5.282 23.256 13.864 1.00 94.75 531 HIS A C 1
ATOM 4101 O O . HIS A 1 531 ? -4.683 23.808 12.946 1.00 94.75 531 HIS A O 1
ATOM 4107 N N . GLY A 1 532 ? -5.125 23.650 15.134 1.00 92.31 532 GLY A N 1
ATOM 4108 C CA . GLY A 1 532 ? -4.468 24.915 15.507 1.00 92.31 532 GLY A CA 1
ATOM 4109 C C . GLY A 1 532 ? -3.048 25.123 14.955 1.00 92.31 532 GLY A C 1
ATOM 4110 O O . GLY A 1 532 ? -2.675 26.248 14.651 1.00 92.31 532 GLY A O 1
ATOM 4111 N N . THR A 1 533 ? -2.262 24.054 14.781 1.00 93.38 533 THR A N 1
ATOM 4112 C CA . THR A 1 533 ? -0.869 24.139 14.286 1.00 93.38 533 THR A CA 1
ATOM 4113 C C . THR A 1 533 ? -0.636 23.613 12.867 1.00 93.38 533 THR A C 1
ATOM 4115 O O . THR A 1 533 ? 0.485 23.708 12.376 1.00 93.38 533 THR A O 1
ATOM 4118 N N . ARG A 1 534 ? -1.647 23.038 12.199 1.00 90.00 534 ARG A N 1
ATOM 4119 C CA . ARG A 1 534 ? -1.489 22.390 10.875 1.00 90.00 534 ARG A CA 1
ATOM 4120 C C . ARG A 1 534 ? -2.328 23.046 9.776 1.00 90.00 534 ARG A C 1
ATOM 4122 O O . ARG A 1 534 ? -2.527 22.459 8.720 1.00 90.00 534 ARG A O 1
ATOM 4129 N N . GLY A 1 535 ? -2.798 24.264 10.029 1.00 92.00 535 GLY A N 1
ATOM 4130 C CA . GLY A 1 535 ? -3.584 25.043 9.079 1.00 92.00 535 GLY A CA 1
ATOM 4131 C C . GLY A 1 535 ? -5.047 24.605 8.980 1.00 92.00 535 GLY A C 1
ATOM 4132 O O . GLY A 1 535 ? -5.512 23.703 9.677 1.00 92.00 535 GLY A O 1
ATOM 4133 N N . SER A 1 536 ? -5.780 25.283 8.098 1.00 92.06 536 SER A N 1
ATOM 4134 C CA . SER A 1 536 ? -7.227 25.122 7.899 1.00 92.06 536 SER A CA 1
ATOM 4135 C C . SER A 1 536 ? -7.620 23.899 7.060 1.00 92.06 536 SER A C 1
ATOM 4137 O O . SER A 1 536 ? -8.805 23.627 6.901 1.00 92.06 536 SER A O 1
ATOM 4139 N N . GLU A 1 537 ? -6.647 23.147 6.546 1.00 93.81 537 GLU A N 1
ATOM 4140 C CA . GLU A 1 537 ? -6.836 21.947 5.710 1.00 93.81 537 GLU A CA 1
ATOM 4141 C C . GLU A 1 537 ? -6.869 20.647 6.537 1.00 93.81 537 GLU A C 1
ATOM 4143 O O . GLU A 1 537 ? -7.082 19.545 6.018 1.00 93.81 537 GLU A O 1
ATOM 4148 N N . GLN A 1 538 ? -6.660 20.758 7.852 1.00 94.00 538 GLN A N 1
ATOM 4149 C CA . GLN A 1 538 ? -6.718 19.646 8.792 1.00 94.00 538 GLN A CA 1
ATOM 4150 C C . G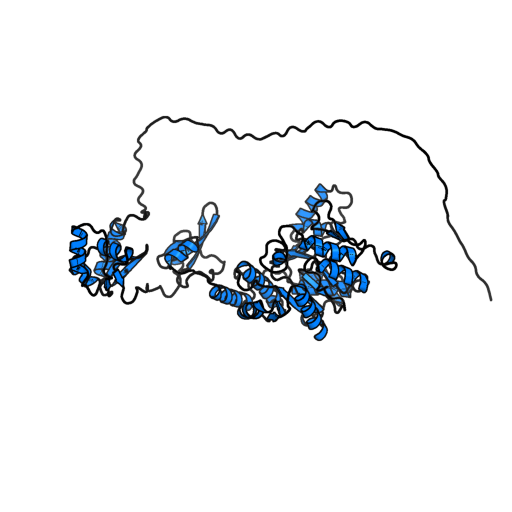LN A 1 538 ? -7.704 19.933 9.921 1.00 94.00 538 GLN A C 1
ATOM 4152 O O . GLN A 1 538 ? -7.871 21.069 10.367 1.00 94.00 538 GLN A O 1
ATOM 4157 N N . VAL A 1 539 ? -8.331 18.868 10.417 1.00 96.25 539 VAL A N 1
ATOM 4158 C CA . VAL A 1 539 ? -9.297 18.923 11.514 1.00 96.25 539 VAL A CA 1
ATOM 4159 C C . VAL A 1 539 ? -8.906 17.982 12.640 1.00 96.25 539 VAL A C 1
ATOM 4161 O O . VAL A 1 539 ? -8.307 16.927 12.427 1.00 96.25 539 VAL A O 1
ATOM 4164 N N . LEU A 1 540 ? -9.280 18.372 13.852 1.00 96.00 540 LEU A N 1
ATOM 4165 C CA . LEU A 1 540 ? -9.327 17.508 15.018 1.00 96.00 540 LEU A CA 1
ATOM 4166 C C . LEU A 1 540 ? -10.759 16.998 15.170 1.00 96.00 540 LEU A C 1
ATOM 4168 O O . LEU A 1 540 ? -11.694 17.794 15.249 1.00 96.00 540 LEU A O 1
ATOM 4172 N N . MET A 1 541 ? -10.908 15.678 15.215 1.00 97.00 541 MET A N 1
ATOM 4173 C CA . MET A 1 541 ? -12.173 15.005 15.498 1.00 97.00 541 MET A CA 1
ATOM 4174 C C . MET A 1 541 ? -12.247 14.679 16.991 1.00 97.00 541 MET A C 1
ATOM 4176 O O . MET A 1 541 ? -11.346 14.027 17.524 1.00 97.00 541 MET A O 1
ATOM 4180 N N . ARG A 1 542 ? -13.324 15.097 17.658 1.00 96.00 542 ARG A N 1
ATOM 4181 C CA . ARG A 1 542 ? -13.637 14.731 19.043 1.00 96.00 542 ARG A CA 1
ATOM 4182 C C . ARG A 1 542 ? -15.116 14.383 19.148 1.00 96.00 542 ARG A C 1
ATOM 4184 O O . ARG A 1 542 ? -15.965 15.262 19.068 1.00 96.00 542 ARG A O 1
ATOM 4191 N N . TRP A 1 543 ? -15.416 13.106 19.356 1.00 95.62 543 TRP A N 1
ATOM 4192 C CA . TRP A 1 543 ? -16.790 12.657 19.546 1.00 95.62 543 TRP A CA 1
ATOM 4193 C C . TRP A 1 543 ? -17.276 13.024 20.961 1.00 95.62 543 TRP A C 1
ATOM 4195 O O . TRP A 1 543 ? -16.625 12.625 21.927 1.00 95.62 543 TRP A O 1
ATOM 4205 N N . PRO A 1 544 ? -18.375 13.782 21.130 1.00 88.19 544 PRO A N 1
ATOM 4206 C CA . PRO A 1 544 ? -18.817 14.259 22.445 1.00 88.19 544 PRO A CA 1
ATOM 4207 C C . PRO A 1 544 ? -19.556 13.198 23.291 1.00 88.19 544 PRO A C 1
ATOM 4209 O O . PRO A 1 544 ? -20.021 13.504 24.385 1.00 88.19 544 PRO A O 1
ATOM 4212 N N . GLY A 1 545 ? -19.645 11.947 22.823 1.00 76.31 545 GLY A N 1
ATOM 4213 C CA . GLY A 1 545 ? -20.425 10.887 23.468 1.00 76.31 545 GLY A CA 1
ATOM 4214 C C . GLY A 1 545 ? -21.935 11.021 23.213 1.00 76.31 545 GLY A C 1
ATOM 4215 O O . GLY A 1 545 ? -22.430 12.082 22.838 1.00 76.31 545 GLY A O 1
ATOM 4216 N N . ARG A 1 546 ? -22.695 9.928 23.396 1.00 61.53 546 ARG A N 1
ATOM 4217 C CA . ARG A 1 546 ? -24.127 9.858 23.019 1.00 61.53 546 ARG A CA 1
ATOM 4218 C C . ARG A 1 546 ? -25.026 10.870 23.740 1.00 61.53 546 ARG A C 1
ATOM 4220 O O . ARG A 1 546 ? -26.043 11.254 23.171 1.00 61.53 546 ARG A O 1
ATOM 4227 N N . ALA A 1 547 ? -24.668 11.298 24.951 1.00 56.16 547 ALA A N 1
ATOM 4228 C CA . ALA A 1 547 ? -25.489 12.217 25.743 1.00 56.16 547 ALA A CA 1
ATOM 4229 C C . ALA A 1 547 ? -25.636 13.608 25.096 1.00 56.16 547 ALA A C 1
ATOM 4231 O O . ALA A 1 547 ? -26.656 14.256 25.289 1.00 56.16 547 ALA A O 1
ATOM 4232 N N . ALA A 1 548 ? -24.661 14.044 24.290 1.00 51.91 548 ALA A N 1
ATOM 4233 C CA . ALA A 1 548 ? -24.674 15.368 23.667 1.00 51.91 548 ALA A CA 1
ATOM 4234 C C . ALA A 1 548 ? -25.388 15.414 22.301 1.00 51.91 548 ALA A C 1
ATOM 4236 O O . ALA A 1 548 ? -25.795 16.486 21.868 1.00 51.91 548 ALA A O 1
ATOM 4237 N N . CYS A 1 549 ? -25.544 14.278 21.609 1.00 50.44 549 CYS A N 1
ATOM 4238 C CA . CYS A 1 549 ? -26.013 14.254 20.214 1.00 50.44 549 CYS A CA 1
ATOM 4239 C C . CYS A 1 549 ? -27.532 14.076 20.041 1.00 50.44 549 CYS A C 1
ATOM 4241 O O . CYS A 1 549 ? -28.001 14.114 18.913 1.00 50.44 549 CYS A O 1
ATOM 4243 N N . ARG A 1 550 ? -28.310 13.868 21.114 1.00 50.06 550 ARG A N 1
ATOM 4244 C CA . ARG A 1 550 ? -29.779 13.692 21.029 1.00 50.06 550 ARG A CA 1
ATOM 4245 C C . ARG A 1 550 ? -30.582 15.001 21.097 1.00 50.06 550 ARG A C 1
ATOM 4247 O O . ARG A 1 550 ? -31.801 14.941 21.199 1.00 50.06 550 ARG A O 1
ATOM 4254 N N . GLY A 1 551 ? -29.914 16.154 21.090 1.00 50.84 551 GLY A N 1
ATOM 4255 C CA . GLY A 1 551 ? -30.544 17.473 21.239 1.00 50.84 551 GLY A CA 1
ATOM 4256 C C . GLY A 1 551 ? -30.363 18.421 20.052 1.00 50.84 551 GLY A C 1
ATOM 4257 O O . GLY A 1 551 ? -30.574 19.616 20.236 1.00 50.84 551 GLY A O 1
ATOM 4258 N N . ALA A 1 552 ? -29.925 17.924 18.890 1.00 41.34 552 ALA A N 1
ATOM 4259 C CA . ALA A 1 552 ? -29.711 18.710 17.673 1.00 41.34 552 ALA A CA 1
ATOM 4260 C C . ALA A 1 552 ? -30.571 18.184 16.524 1.00 41.34 552 ALA A C 1
ATOM 4262 O O . ALA A 1 552 ? -30.645 16.939 16.391 1.00 41.34 552 ALA A O 1
#

Radius of gyration: 35.51 Å; chains: 1; bounding box: 106×62×112 Å

Secondary structure (DSSP, 8-state):
-----------------------------PPP--------------------------------TT--GGGSHHHHHHHHHHHHTTEEEEEETTEEEEEETT-EEEE-S--TT--HHHHHHHHHHTT-SBHHHHHHTT--HHHHHHHHHHTSEEEES-------SSSPPGGGSPTTEEE-SSPPPTTS-TT-EEEEEE-SS-EEEEEE-TTS-EE--HHHHHHHHTS--S-HHHHHHHHHHHHHTTB-TTSPBP----HHHHHTTS-HHHHHT---GGGEEEEEE--S-TTSHHHHHHHHHHHHHHHHTT--PEEEE-GGGHHHHHHTT-EEEE--SHHHHHHHHHHHHHHTT-EEEEEETT--EEEEE---GGGGTTS-HHHHHHHHHHHHTSTTEEEE-HHHHHHHHHHHHHHSTT--SEEEEESSS-HHHHHHS-SEESSSPPPTTEEEE-S-S----TT-SSSHHHHHHHHHHHHHS--EEEEEEEEE--TTT-SSGGGGG--TT-HHHHHHHHHHHHHSTTTEEEETTTEEEEEEE----TTTGGG-

pLDDT: mean 84.68, std 20.64, range [28.75, 98.88]

Organism: NCBI:txid311494

Foldseek 3Di:
DDDDDDDDDDDDDDDDDDDDDDDDDDDDDDDDDDDDDDDDDDDDDDDDDDDDDDDDDDDDDDPDVPDDLCNDPNSVVVQVVLVVVQWGFAQALNDGDTGHQAWFKAFDPDDPDDDPVLVVLCVQQNPPGGNVSSVVSPDDSVSVNVCNVRVRMATVVHDPRPQDPAADDPVLADPQWDADPFDDDLQADGHKDWTWHDDPVDIAIWIAHNVNDTDRDQVVVCSVVVHDTDALLSLLVLLLVLLVVLHASRRHHDDFDDLVLVLVPDDPQLNVLQDDLLLEAEEEEFEDQLRDNLSSNLQSQQSSLQVVVVHQYEYEYAPVCQVSVVSSVHNYDHQHARQSSQQVQLVVCLVVNHKYKYAYSQWNFKKFQDDALPVVPPPDPVVLLVVLVVSLVDPRIGTHGLSSVQSSQQSCLCSDPLSQQKEAEAQDPPSSVLNHDDQKDWLDQHDNRTMIGNNDPQGFDPVQLPPSSVVSSVSRCQVSVTHIYRSRMDIDGPVAPDPDHSNVVADPVLPSLLVNVVVCCVVPPPQWDADPPPDRSDIDGDDPGPVPPPPD